Protein AF-0000000078265055 (afdb_homodimer)

Radius of gyration: 46.82 Å; Cα contacts (8 Å, |Δi|>4): 1513; chains: 2; bounding box: 42×149×98 Å

Foldseek 3Di:
DPDDPDDDDPDPVLVVDDLVVNLVVLLVVLDLVNLVVQLPPDVVSVVSSVDLVSLVVSCCVVQNDDPQPCCVVLVHTSSQQSAQLVAQQDDQADAGFHWHDDWQKIWTGGDHSNADFAWTKIWGFQGRVLNRDSNCVSVVPRTQKMKTDGDDPNAAAAWIWMDGPQFWIKTAGDDPREQAAWIKIATPLGKIKTGGDDRNEAAQWIKIAHNQGWIKTGGDDRNAQAAWIKIAHPQGKIKTAGDDRNWQAAWIWIADNLGKIDTFGDHGQQWTWDWIADNQGKIWGFIDHPQFTDDWIWIAGPVGDIDIPVCVVPVPPSPRND/DPDDPDDDDDDPVLVPDDLVVNLVVLLVVLDLVNLVVQLPPDVVSVVSSVDLVSLVVSCCVVQNDDPQPCCVVLVDTSSQQSAQLVAQQDDQQDAGFHWHDDWQKIWTGGDHSNADFAWIKIWGFQGRVLNRDSNCVSVVPRTQKMKTDGDDPNAAAAWIWMDGPQFWIKTDGDDPREQAAWIKIATPLGKIKTGGDDRNEAAQWIKIAHNQGWIKTGGDDRNAQAAWIKIAHPQGKIKTAGDDRNWQAAWIWIADNLGKIDTFGDHGQQWTWAWIADNQGKIWGFIDHPQFTDDWIWIAHPVGDIDIPVCVVPVPPSPRND

Structure (mmCIF, N/CA/C/O backbone):
data_AF-0000000078265055-model_v1
#
loop_
_entity.id
_entity.type
_entity.pdbx_description
1 polymer 'Morn repeat protein'
#
loop_
_atom_site.group_PDB
_atom_site.id
_atom_site.type_symbol
_atom_site.label_atom_id
_atom_site.label_alt_id
_atom_site.label_comp_id
_atom_site.label_asym_id
_atom_site.label_entity_id
_atom_site.label_seq_id
_atom_site.pdbx_PDB_ins_code
_atom_site.Cartn_x
_atom_site.Cartn_y
_atom_site.Cartn_z
_atom_site.occupancy
_atom_site.B_iso_or_equiv
_atom_site.auth_seq_id
_atom_site.auth_comp_id
_atom_site.auth_asym_id
_atom_site.auth_atom_id
_atom_site.pdbx_PDB_model_num
ATOM 1 N N . MET A 1 1 ? 2.283 -74.375 -20.875 1 27.55 1 MET A N 1
ATOM 2 C CA . MET A 1 1 ? 1.488 -74.625 -22.094 1 27.55 1 MET A CA 1
ATOM 3 C C . MET A 1 1 ? 2.234 -74.125 -23.328 1 27.55 1 MET A C 1
ATOM 5 O O . MET A 1 1 ? 2.684 -73 -23.375 1 27.55 1 MET A O 1
ATOM 9 N N . ALA A 1 2 ? 2.709 -75.062 -24.125 1 39.88 2 ALA A N 1
ATOM 10 C CA . ALA A 1 2 ? 3.615 -74.875 -25.266 1 39.88 2 ALA A CA 1
ATOM 11 C C . ALA A 1 2 ? 3.072 -73.875 -26.25 1 39.88 2 ALA A C 1
ATOM 13 O O . ALA A 1 2 ? 1.861 -73.75 -26.469 1 39.88 2 ALA A O 1
ATOM 14 N N . PRO A 1 3 ? 3.838 -72.812 -26.453 1 36 3 PRO A N 1
ATOM 15 C CA . PRO A 1 3 ? 3.398 -71.812 -27.453 1 36 3 PRO A CA 1
ATOM 16 C C . PRO A 1 3 ? 2.863 -72.438 -28.719 1 36 3 PRO A C 1
ATOM 18 O O . PRO A 1 3 ? 3.385 -73.438 -29.172 1 36 3 PRO A O 1
ATOM 21 N N . LEU A 1 4 ? 1.531 -72.5 -28.875 1 35.69 4 LEU A N 1
ATOM 22 C CA . LEU A 1 4 ? 0.891 -73 -30.078 1 35.69 4 LEU A CA 1
ATOM 23 C C . LEU A 1 4 ? 1.718 -72.625 -31.312 1 35.69 4 LEU A C 1
ATOM 25 O O . LEU A 1 4 ? 2.26 -71.562 -31.422 1 35.69 4 LEU A O 1
ATOM 29 N N . GLY A 1 5 ? 2.346 -73.625 -32.031 1 35.09 5 GLY A N 1
ATOM 30 C CA . GLY A 1 5 ? 3.127 -73.625 -33.25 1 35.09 5 GLY A CA 1
ATOM 31 C C . GLY A 1 5 ? 2.584 -72.625 -34.281 1 35.09 5 GLY A C 1
ATOM 32 O O . GLY A 1 5 ? 1.495 -72.062 -34.094 1 35.09 5 GLY A O 1
ATOM 33 N N . ASP A 1 6 ? 3.314 -72.125 -35.25 1 39.47 6 ASP A N 1
ATOM 34 C CA . ASP A 1 6 ? 3.086 -71.188 -36.344 1 39.47 6 ASP A CA 1
ATOM 35 C C . ASP A 1 6 ? 1.811 -71.562 -37.125 1 39.47 6 ASP A C 1
ATOM 37 O O . ASP A 1 6 ? 1.644 -72.688 -37.562 1 39.47 6 ASP A O 1
ATOM 41 N N . PRO A 1 7 ? 0.646 -71 -36.906 1 43.19 7 PRO A N 1
ATOM 42 C CA . PRO A 1 7 ? -0.566 -71.375 -37.625 1 43.19 7 PRO A CA 1
ATOM 43 C C . PRO A 1 7 ? -0.348 -71.5 -39.125 1 43.19 7 PRO A C 1
ATOM 45 O O . PRO A 1 7 ? 0.484 -70.75 -39.688 1 43.19 7 PRO A O 1
ATOM 48 N N . MET A 1 8 ? -0.454 -72.688 -39.844 1 46.44 8 MET A N 1
ATOM 49 C CA . MET A 1 8 ? -0.489 -72.938 -41.281 1 46.44 8 MET A CA 1
ATOM 50 C C . MET A 1 8 ? -1.358 -71.938 -42 1 46.44 8 MET A C 1
ATOM 52 O O . MET A 1 8 ? -2.273 -71.312 -41.406 1 46.44 8 MET A O 1
ATOM 56 N N . PRO A 1 9 ? -0.964 -71.438 -43.219 1 51.5 9 PRO A N 1
ATOM 57 C CA . PRO A 1 9 ? -1.791 -70.562 -44.031 1 51.5 9 PRO A CA 1
ATOM 58 C C . PRO A 1 9 ? -3.258 -71 -44.062 1 51.5 9 PRO A C 1
ATOM 60 O O . PRO A 1 9 ? -3.564 -72.188 -43.906 1 51.5 9 PRO A O 1
ATOM 63 N N . PRO A 1 10 ? -4.145 -70.125 -43.656 1 52.56 10 PRO A N 1
ATOM 64 C CA . PRO A 1 10 ? -5.547 -70.5 -43.625 1 52.56 10 PRO A CA 1
ATOM 65 C C . PRO A 1 10 ? -5.945 -71.312 -44.906 1 52.56 10 PRO A C 1
ATOM 67 O O . PRO A 1 10 ? -5.516 -70.938 -46 1 52.56 10 PRO A O 1
ATOM 70 N N . SER A 1 11 ? -6.156 -72.5 -44.75 1 54.22 11 SER A N 1
ATOM 71 C CA . SER A 1 11 ? -6.785 -73.25 -45.812 1 54.22 11 SER A CA 1
ATOM 72 C C . SER A 1 11 ? -7.969 -72.5 -46.406 1 54.22 11 SER A C 1
ATOM 74 O O . SER A 1 11 ? -8.5 -71.625 -45.781 1 54.22 11 SER A O 1
ATOM 76 N N . ASP A 1 12 ? -8.297 -72.688 -47.781 1 59.03 12 ASP A N 1
ATOM 77 C CA . ASP A 1 12 ? -9.406 -72.188 -48.594 1 59.03 12 ASP A CA 1
ATOM 78 C C . ASP A 1 12 ? -10.688 -72.062 -47.781 1 59.03 12 ASP A C 1
ATOM 80 O O . ASP A 1 12 ? -11.508 -71.188 -48 1 59.03 12 ASP A O 1
ATOM 84 N N . ALA A 1 13 ? -10.859 -72.75 -46.75 1 61.31 13 ALA A N 1
ATOM 85 C CA . ALA A 1 13 ? -12.109 -72.75 -46 1 61.31 13 ALA A CA 1
ATOM 86 C C . ALA A 1 13 ? -12.234 -71.5 -45.125 1 61.31 13 ALA A C 1
ATOM 88 O O . ALA A 1 13 ? -13.336 -71.062 -44.875 1 61.31 13 ALA A O 1
ATOM 89 N N . PHE A 1 14 ? -11.227 -70.938 -44.781 1 66.38 14 PHE A N 1
ATOM 90 C CA . PHE A 1 14 ? -11.242 -69.812 -43.875 1 66.38 14 PHE A CA 1
ATOM 91 C C . PHE A 1 14 ? -11.688 -68.562 -44.656 1 66.38 14 PHE A C 1
ATOM 93 O O . PHE A 1 14 ? -12.359 -67.688 -44.094 1 66.38 14 PHE A O 1
ATOM 100 N N . LEU A 1 15 ? -11.516 -68.625 -45.875 1 68.19 15 LEU A N 1
ATOM 101 C CA . LEU A 1 15 ? -11.812 -67.5 -46.719 1 68.19 15 LEU A CA 1
ATOM 102 C C . LEU A 1 15 ? -13.297 -67.438 -47.062 1 68.19 15 LEU A C 1
ATOM 104 O O . LEU A 1 15 ? -13.797 -66.375 -47.531 1 68.19 15 LEU A O 1
ATOM 108 N N . VAL A 1 16 ? -13.961 -68.562 -46.719 1 77.25 16 VAL A N 1
ATOM 109 C CA . VAL A 1 16 ? -15.367 -68.625 -47.094 1 77.25 16 VAL A CA 1
ATOM 110 C C . VAL A 1 16 ? -16.234 -68.125 -45.938 1 77.25 16 VAL A C 1
ATOM 112 O O . VAL A 1 16 ? -17.406 -67.875 -46.094 1 77.25 16 VAL A O 1
ATOM 115 N N . LEU A 1 17 ? -15.648 -68 -44.844 1 81.56 17 LEU A N 1
ATOM 116 C CA . LEU A 1 17 ? -16.406 -67.625 -43.625 1 81.56 17 LEU A CA 1
ATOM 117 C C . LEU A 1 17 ? -16.812 -66.125 -43.688 1 81.56 17 LEU A C 1
ATOM 119 O O . LEU A 1 17 ? -16.109 -65.312 -44.25 1 81.56 17 LEU A O 1
ATOM 123 N N . PRO A 1 18 ? -18.047 -65.812 -43.094 1 87.94 18 PRO A N 1
ATOM 124 C CA . PRO A 1 18 ? -18.438 -64.438 -43 1 87.94 18 PRO A CA 1
ATOM 125 C C . PRO A 1 18 ? -17.438 -63.594 -42.188 1 87.94 18 PRO A C 1
ATOM 127 O O . PRO A 1 18 ? -16.734 -64.125 -41.344 1 87.94 18 PRO A O 1
ATOM 130 N N . ASP A 1 19 ? -17.438 -62.406 -42.531 1 85.44 19 ASP A N 1
ATOM 131 C CA . ASP A 1 19 ? -16.469 -61.5 -41.906 1 85.44 19 ASP A CA 1
ATOM 132 C C . ASP A 1 19 ? -16.594 -61.5 -40.406 1 85.44 19 ASP A C 1
ATOM 134 O O . ASP A 1 19 ? -15.594 -61.469 -39.688 1 85.44 19 ASP A O 1
ATOM 138 N N . GLU A 1 20 ? -17.797 -61.656 -39.906 1 85.62 20 GLU A N 1
ATOM 139 C CA . GLU A 1 20 ? -18.047 -61.656 -38.469 1 85.62 20 GLU A CA 1
ATOM 140 C C . GLU A 1 20 ? -17.375 -62.844 -37.781 1 85.62 20 GLU A C 1
ATOM 142 O O . GLU A 1 20 ? -16.859 -62.688 -36.688 1 85.62 20 GLU A O 1
ATOM 147 N N . LEU A 1 21 ? -17.406 -63.875 -38.406 1 86.31 21 LEU A N 1
ATOM 148 C CA . LEU A 1 21 ? -16.812 -65.062 -37.844 1 86.31 21 LEU A CA 1
ATOM 149 C C . LEU A 1 21 ? -15.289 -65.062 -37.938 1 86.31 21 LEU A C 1
ATOM 151 O O . LEU A 1 21 ? -14.602 -65.5 -37 1 86.31 21 LEU A O 1
ATOM 155 N N . ILE A 1 22 ? -14.82 -64.438 -38.969 1 85.5 22 ILE A N 1
ATOM 156 C CA . ILE A 1 22 ? -13.375 -64.312 -39.094 1 85.5 22 ILE A CA 1
ATOM 157 C C . ILE A 1 22 ? -12.844 -63.406 -38 1 85.5 22 ILE A C 1
ATOM 159 O O . ILE A 1 22 ? -11.836 -63.719 -37.344 1 85.5 22 ILE A O 1
ATOM 163 N N . VAL A 1 23 ? -13.578 -62.312 -37.781 1 87 23 VAL A N 1
ATOM 164 C CA . VAL A 1 23 ? -13.188 -61.406 -36.719 1 87 23 VAL A CA 1
ATOM 165 C C . VAL A 1 23 ? -13.156 -62.125 -35.375 1 87 23 VAL A C 1
ATOM 167 O O . VAL A 1 23 ? -12.211 -62 -34.594 1 87 23 VAL A O 1
ATOM 170 N N . ALA A 1 24 ? -14.141 -62.969 -35.188 1 87.81 24 ALA A N 1
ATOM 171 C CA . ALA A 1 24 ? -14.234 -63.688 -33.938 1 87.81 24 ALA A CA 1
ATOM 172 C C . ALA A 1 24 ? -13.055 -64.625 -33.781 1 87.81 24 ALA A C 1
ATOM 174 O O . ALA A 1 24 ? -12.492 -64.75 -32.688 1 87.81 24 ALA A O 1
ATOM 175 N N . ILE A 1 25 ? -12.711 -65.25 -34.781 1 86 25 ILE A N 1
ATOM 176 C CA . ILE A 1 25 ? -11.617 -66.25 -34.75 1 86 25 ILE A CA 1
ATOM 177 C C . ILE A 1 25 ? -10.297 -65.5 -34.562 1 86 25 ILE A C 1
ATOM 179 O O . ILE A 1 25 ? -9.461 -65.938 -33.75 1 86 25 ILE A O 1
ATOM 183 N N . VAL A 1 26 ? -10.219 -64.438 -35.281 1 84.56 26 VAL A N 1
ATOM 184 C CA . VAL A 1 26 ? -8.977 -63.656 -35.188 1 84.56 26 VAL A CA 1
ATOM 185 C C . VAL A 1 26 ? -8.797 -63.125 -33.781 1 84.56 26 VAL A C 1
ATOM 187 O O . VAL A 1 26 ? -7.707 -63.219 -33.188 1 84.56 26 VAL A O 1
ATOM 190 N N . VAL A 1 27 ? -9.836 -62.656 -33.219 1 86.38 27 VAL A N 1
ATOM 191 C CA . VAL A 1 27 ? -9.797 -62.125 -31.859 1 86.38 27 VAL A CA 1
ATOM 192 C C . VAL A 1 27 ? -9.461 -63.219 -30.859 1 86.38 27 VAL A C 1
ATOM 194 O O . VAL A 1 27 ? -8.742 -63 -29.891 1 86.38 27 VAL A O 1
ATOM 197 N N . ALA A 1 28 ? -9.891 -64.312 -31.156 1 85.56 28 ALA A N 1
ATOM 198 C CA . ALA A 1 28 ? -9.703 -65.5 -30.266 1 85.56 28 ALA A CA 1
ATOM 199 C C . ALA A 1 28 ? -8.242 -65.875 -30.219 1 85.56 28 ALA A C 1
ATOM 201 O O . ALA A 1 28 ? -7.801 -66.562 -29.266 1 85.56 28 ALA A O 1
ATOM 202 N N . THR A 1 29 ? -7.469 -65.5 -31.25 1 83.56 29 THR A N 1
ATOM 203 C CA . THR A 1 29 ? -6.051 -65.875 -31.266 1 83.56 29 THR A CA 1
ATOM 204 C C . THR A 1 29 ? -5.285 -65.062 -30.203 1 83.56 29 THR A C 1
ATOM 206 O O . THR A 1 29 ? -4.246 -65.562 -29.719 1 83.56 29 THR A O 1
ATOM 209 N N . ARG A 1 30 ? -5.781 -63.844 -29.891 1 83.12 30 ARG A N 1
ATOM 210 C CA . ARG A 1 30 ? -5.191 -62.938 -28.938 1 83.12 30 ARG A CA 1
ATOM 211 C C . ARG A 1 30 ? -3.719 -62.688 -29.25 1 83.12 30 ARG A C 1
ATOM 213 O O . ARG A 1 30 ? -2.91 -62.5 -28.328 1 83.12 30 ARG A O 1
ATOM 220 N N . SER A 1 31 ? -3.324 -62.938 -30.5 1 82.06 31 SER A N 1
ATOM 221 C CA . SER A 1 31 ? -1.942 -62.75 -30.938 1 82.06 31 SER A CA 1
ATOM 222 C C . SER A 1 31 ? -1.836 -61.719 -32.062 1 82.06 31 SER A C 1
ATOM 224 O O . SER A 1 31 ? -2.338 -61.938 -33.156 1 82.06 31 SER A O 1
ATOM 226 N N . ALA A 1 32 ? -1.139 -60.719 -31.734 1 82.94 32 ALA A N 1
ATOM 227 C CA . ALA A 1 32 ? -0.951 -59.656 -32.719 1 82.94 32 ALA A CA 1
ATOM 228 C C . ALA A 1 32 ? -0.17 -60.188 -33.938 1 82.94 32 ALA A C 1
ATOM 230 O O . ALA A 1 32 ? -0.466 -59.812 -35.062 1 82.94 32 ALA A O 1
ATOM 231 N N . SER A 1 33 ? 0.798 -60.969 -33.625 1 81 33 SER A N 1
ATOM 232 C CA . SER A 1 33 ? 1.607 -61.5 -34.719 1 81 33 SER A CA 1
ATOM 233 C C . SER A 1 33 ? 0.767 -62.375 -35.656 1 81 33 SER A C 1
ATOM 235 O O . SER A 1 33 ? 0.943 -62.312 -36.875 1 81 33 SER A O 1
ATOM 237 N N . ALA A 1 34 ? -0.14 -63.125 -35.094 1 83.44 34 ALA A N 1
ATOM 238 C CA . ALA A 1 34 ? -1.031 -63.969 -35.875 1 83.44 34 ALA A CA 1
ATOM 239 C C . ALA A 1 34 ? -1.943 -63.094 -36.75 1 83.44 34 ALA A C 1
ATOM 241 O O . ALA A 1 34 ? -2.172 -63.406 -37.938 1 83.44 34 ALA A O 1
ATOM 242 N N . ILE A 1 35 ? -2.344 -62.094 -36.219 1 86.81 35 ILE A N 1
ATOM 243 C CA . ILE A 1 35 ? -3.246 -61.188 -36.938 1 86.81 35 ILE A CA 1
ATOM 244 C C . ILE A 1 35 ? -2.496 -60.531 -38.062 1 86.81 35 ILE A C 1
ATOM 246 O O . ILE A 1 35 ? -3.01 -60.406 -39.188 1 86.81 35 ILE A O 1
ATOM 250 N N . CYS A 1 36 ? -1.326 -60.156 -37.781 1 85 36 CYS A N 1
ATOM 251 C CA . CYS A 1 36 ? -0.526 -59.469 -38.812 1 85 36 CYS A CA 1
ATOM 252 C C . CYS A 1 36 ? -0.204 -60.438 -39.938 1 85 36 CYS A C 1
ATOM 254 O O . CYS A 1 36 ? -0.174 -60.031 -41.125 1 85 36 CYS A O 1
ATOM 256 N N . ARG A 1 37 ? -0.012 -61.719 -39.656 1 85.56 37 ARG A N 1
ATOM 257 C CA . ARG A 1 37 ? 0.232 -62.719 -40.656 1 85.56 37 ARG A CA 1
ATOM 258 C C . ARG A 1 37 ? -1.001 -62.938 -41.531 1 85.56 37 ARG A C 1
ATOM 260 O O . ARG A 1 37 ? -0.887 -63.062 -42.75 1 85.56 37 ARG A O 1
ATOM 267 N N . LEU A 1 38 ? -2.041 -62.875 -40.844 1 85.25 38 LEU A N 1
ATOM 268 C CA . LEU A 1 38 ? -3.295 -63.031 -41.594 1 85.25 38 LEU A CA 1
ATOM 269 C C . LEU A 1 38 ? -3.557 -61.812 -42.469 1 85.25 38 LEU A C 1
ATOM 271 O O . LEU A 1 38 ? -4.059 -61.969 -43.594 1 85.25 38 LEU A O 1
ATOM 275 N N . GLU A 1 39 ? -3.236 -60.719 -42 1 88.06 39 GLU A N 1
ATOM 276 C CA . GLU A 1 39 ? -3.436 -59.469 -42.75 1 88.06 39 GLU A CA 1
ATOM 277 C C . GLU A 1 39 ? -2.666 -59.438 -44.062 1 88.06 39 GLU A C 1
ATOM 279 O O . GLU A 1 39 ? -3.1 -58.844 -45.031 1 88.06 39 GLU A O 1
ATOM 284 N N . ALA A 1 40 ? -1.562 -60.219 -44.062 1 87.88 40 ALA A N 1
ATOM 285 C CA . ALA A 1 40 ? -0.666 -60.188 -45.219 1 87.88 40 ALA A CA 1
ATOM 286 C C . ALA A 1 40 ? -1.065 -61.25 -46.219 1 87.88 40 ALA A C 1
ATOM 288 O O . ALA A 1 40 ? -0.441 -61.375 -47.281 1 87.88 40 ALA A O 1
ATOM 289 N N . THR A 1 41 ? -2.107 -61.906 -46.031 1 85.88 41 THR A N 1
ATOM 290 C CA . THR A 1 41 ? -2.441 -63.062 -46.875 1 85.88 41 THR A CA 1
ATOM 291 C C . THR A 1 41 ? -3.236 -62.625 -48.094 1 85.88 41 THR A C 1
ATOM 293 O O . THR A 1 41 ? -2.957 -63.062 -49.219 1 85.88 41 THR A O 1
ATOM 296 N N . CYS A 1 42 ? -4.184 -61.812 -47.875 1 87.75 42 CYS A N 1
ATOM 297 C CA . CYS A 1 42 ? -5.02 -61.344 -49 1 87.75 42 CYS A CA 1
ATOM 298 C C . CYS A 1 42 ? -5.641 -60 -48.656 1 87.75 42 CYS A C 1
ATOM 300 O O . CYS A 1 42 ? -5.492 -59.5 -47.562 1 87.75 42 CYS A O 1
ATOM 302 N N . HIS A 1 43 ? -6.289 -59.406 -49.625 1 89.12 43 HIS A N 1
ATOM 303 C CA . HIS A 1 43 ? -6.844 -58.062 -49.469 1 89.12 43 HIS A CA 1
ATOM 304 C C . HIS A 1 43 ? -7.984 -58.062 -48.469 1 89.12 43 HIS A C 1
ATOM 306 O O . HIS A 1 43 ? -8.109 -57.094 -47.688 1 89.12 43 HIS A O 1
ATOM 312 N N . ARG A 1 44 ? -8.758 -59.062 -48.531 1 87.44 44 ARG A N 1
ATOM 313 C CA . ARG A 1 44 ? -9.883 -59.125 -47.625 1 87.44 44 ARG A CA 1
ATOM 314 C C . ARG A 1 44 ? -9.398 -59.156 -46.156 1 87.44 44 ARG A C 1
ATOM 316 O O . ARG A 1 44 ? -9.914 -58.438 -45.312 1 87.44 44 ARG A O 1
ATOM 323 N N . MET A 1 45 ? -8.445 -59.938 -45.938 1 89.12 45 MET A N 1
ATOM 324 C CA . MET A 1 45 ? -7.898 -60.062 -44.594 1 89.12 45 MET A CA 1
ATOM 325 C C . MET A 1 45 ? -7.184 -58.781 -44.188 1 89.12 45 MET A C 1
ATOM 327 O O . MET A 1 45 ? -7.211 -58.406 -43 1 89.12 45 MET A O 1
ATOM 331 N N . ALA A 1 46 ? -6.578 -58.188 -45.125 1 89.12 46 ALA A N 1
ATOM 332 C CA . ALA A 1 46 ? -5.941 -56.906 -44.844 1 89.12 46 ALA A CA 1
ATOM 333 C C . ALA A 1 46 ? -6.965 -55.875 -44.406 1 89.12 46 ALA A C 1
ATOM 335 O O . ALA A 1 46 ? -6.699 -55.094 -43.469 1 89.12 46 ALA A O 1
ATOM 336 N N . ARG A 1 47 ? -8.078 -55.875 -45.031 1 90.44 47 ARG A N 1
ATOM 337 C CA . ARG A 1 47 ? -9.148 -54.969 -44.656 1 90.44 47 ARG A CA 1
ATOM 338 C C . ARG A 1 47 ? -9.688 -55.281 -43.25 1 90.44 47 ARG A C 1
ATOM 340 O O . ARG A 1 47 ? -9.859 -54.406 -42.438 1 90.44 47 ARG A O 1
ATOM 347 N N . ILE A 1 48 ? -9.859 -56.5 -43 1 89.12 48 ILE A N 1
ATOM 348 C CA . ILE A 1 48 ? -10.469 -56.938 -41.75 1 89.12 48 ILE A CA 1
ATOM 349 C C . ILE A 1 48 ? -9.484 -56.719 -40.594 1 89.12 48 ILE A C 1
ATOM 351 O O . ILE A 1 48 ? -9.836 -56.125 -39.562 1 89.12 48 ILE A O 1
ATOM 355 N N . CYS A 1 49 ? -8.266 -57.188 -40.844 1 89.62 49 CYS A N 1
ATOM 356 C CA . CYS A 1 49 ? -7.27 -57.125 -39.781 1 89.62 49 CYS A CA 1
ATOM 357 C C . CYS A 1 49 ? -6.715 -55.719 -39.625 1 89.62 49 CYS A C 1
ATOM 359 O O . CYS A 1 49 ? -6.145 -55.406 -38.562 1 89.62 49 CYS A O 1
ATOM 361 N N . GLY A 1 50 ? -6.879 -54.938 -40.594 1 90.12 50 GLY A N 1
ATOM 362 C CA . GLY A 1 50 ? -6.398 -53.562 -40.531 1 90.12 50 GLY A CA 1
ATOM 363 C C . GLY A 1 50 ? -7.406 -52.625 -39.906 1 90.12 50 GLY A C 1
ATOM 364 O O . GLY A 1 50 ? -7.074 -51.469 -39.625 1 90.12 50 GLY A O 1
ATOM 365 N N . ASP A 1 51 ? -8.594 -53.125 -39.688 1 91.69 51 ASP A N 1
ATOM 366 C CA . ASP A 1 51 ? -9.672 -52.281 -39.125 1 91.69 51 ASP A CA 1
ATOM 367 C C . ASP A 1 51 ? -9.438 -52 -37.656 1 91.69 51 ASP A C 1
ATOM 369 O O . ASP A 1 51 ? -9.227 -52.906 -36.844 1 91.69 51 ASP A O 1
ATOM 373 N N . ASP A 1 52 ? -9.531 -50.781 -37.312 1 93 52 ASP A N 1
ATOM 374 C CA . ASP A 1 52 ? -9.266 -50.344 -35.938 1 93 52 ASP A CA 1
ATOM 375 C C . ASP A 1 52 ? -10.281 -50.938 -34.969 1 93 52 ASP A C 1
ATOM 377 O O . ASP A 1 52 ? -9.953 -51.219 -33.812 1 93 52 ASP A O 1
ATOM 381 N N . SER A 1 53 ? -11.453 -51.188 -35.438 1 92.44 53 SER A N 1
ATOM 382 C CA . SER A 1 53 ? -12.508 -51.75 -34.594 1 92.44 53 SER A CA 1
ATOM 383 C C . SER A 1 53 ? -12.164 -53.188 -34.156 1 92.44 53 SER A C 1
ATOM 385 O O . SER A 1 53 ? -12.531 -53.594 -33.031 1 92.44 53 SER A O 1
ATOM 387 N N . LEU A 1 54 ? -11.492 -53.875 -34.969 1 92.25 54 LEU A N 1
ATOM 388 C CA . LEU A 1 54 ? -11.055 -55.219 -34.594 1 92.25 54 LEU A CA 1
ATOM 389 C C . LEU A 1 54 ? -10.07 -55.156 -33.438 1 92.25 54 LEU A C 1
ATOM 391 O O . LEU A 1 54 ? -10.203 -55.906 -32.469 1 92.25 54 LEU A O 1
ATOM 395 N N . TRP A 1 55 ? -9.219 -54.281 -33.625 1 93.19 55 TRP A N 1
ATOM 396 C CA . TRP A 1 55 ? -8.188 -54.156 -32.594 1 93.19 55 TRP A CA 1
ATOM 397 C C . TRP A 1 55 ? -8.781 -53.625 -31.281 1 93.19 55 TRP A C 1
ATOM 399 O O . TRP A 1 55 ? -8.328 -54 -30.203 1 93.19 55 TRP A O 1
ATOM 409 N N . ARG A 1 56 ? -9.703 -52.75 -31.344 1 94 56 ARG A N 1
ATOM 410 C CA . ARG A 1 56 ? -10.414 -52.281 -30.141 1 94 56 ARG A CA 1
ATOM 411 C C . ARG A 1 56 ? -11.109 -53.469 -29.453 1 94 56 ARG A C 1
ATOM 413 O O . ARG A 1 56 ? -11.039 -53.594 -28.219 1 94 56 ARG A O 1
ATOM 420 N N . GLN A 1 57 ? -11.75 -54.25 -30.234 1 91.44 57 GLN A N 1
ATOM 421 C CA . GLN A 1 57 ? -12.406 -55.438 -29.688 1 91.44 57 GLN A CA 1
ATOM 422 C C . GLN A 1 57 ? -11.398 -56.375 -29.047 1 91.44 57 GLN A C 1
ATOM 424 O O . GLN A 1 57 ? -11.625 -56.875 -27.938 1 91.44 57 GLN A O 1
ATOM 429 N N . LEU A 1 58 ? -10.359 -56.594 -29.781 1 91.31 58 LEU A N 1
ATOM 430 C CA . LEU A 1 58 ? -9.305 -57.469 -29.281 1 91.31 58 LEU A CA 1
ATOM 431 C C . LEU A 1 58 ? -8.773 -56.938 -27.938 1 91.31 58 LEU A C 1
ATOM 433 O O . LEU A 1 58 ? -8.664 -57.719 -26.984 1 91.31 58 LEU A O 1
ATOM 437 N N . TYR A 1 59 ? -8.523 -55.656 -27.906 1 93.12 59 TYR A N 1
ATOM 438 C CA . TYR A 1 59 ? -8 -55.062 -26.672 1 93.12 59 TYR A CA 1
ATOM 439 C C . TYR A 1 59 ? -8.992 -55.219 -25.531 1 93.12 59 TYR A C 1
ATOM 441 O O . TYR A 1 59 ? -8.617 -55.594 -24.422 1 93.12 59 TYR A O 1
ATOM 449 N N . THR A 1 60 ? -10.219 -54.938 -25.703 1 91.88 60 THR A N 1
ATOM 450 C CA . THR A 1 60 ? -11.258 -54.938 -24.672 1 91.88 60 THR A CA 1
ATOM 451 C C . THR A 1 60 ? -11.453 -56.344 -24.125 1 91.88 60 THR A C 1
ATOM 453 O O . THR A 1 60 ? -11.617 -56.5 -22.906 1 91.88 60 THR A O 1
ATOM 456 N N . VAL A 1 61 ? -11.398 -57.281 -24.984 1 88.31 61 VAL A N 1
ATOM 457 C CA . VAL A 1 61 ? -11.594 -58.656 -24.562 1 88.31 61 VAL A CA 1
ATOM 458 C C . VAL A 1 61 ? -10.406 -59.125 -23.719 1 88.31 61 VAL A C 1
ATOM 460 O O . VAL A 1 61 ? -10.586 -59.844 -22.719 1 88.31 61 VAL A O 1
ATOM 463 N N . CYS A 1 62 ? -9.273 -58.656 -24.141 1 88.56 62 CYS A N 1
ATOM 464 C CA . CYS A 1 62 ? -8.062 -59.156 -23.484 1 88.56 62 CYS A CA 1
ATOM 465 C C . CYS A 1 62 ? -7.773 -58.375 -22.203 1 88.56 62 CYS A C 1
ATOM 467 O O . CYS A 1 62 ? -7.32 -58.938 -21.219 1 88.56 62 CYS A O 1
ATOM 469 N N . TYR A 1 63 ? -8.031 -57 -22.281 1 91.19 63 TYR A N 1
ATOM 470 C CA . TYR A 1 63 ? -7.457 -56.188 -21.234 1 91.19 63 TYR A CA 1
ATOM 471 C C . TYR A 1 63 ? -8.508 -55.25 -20.625 1 91.19 63 TYR A C 1
ATOM 473 O O . TYR A 1 63 ? -8.25 -54.594 -19.625 1 91.19 63 TYR A O 1
ATOM 481 N N . GLY A 1 64 ? -9.641 -55.156 -21.125 1 90.19 64 GLY A N 1
ATOM 482 C CA . GLY A 1 64 ? -10.688 -54.312 -20.594 1 90.19 64 GLY A CA 1
ATOM 483 C C . GLY A 1 64 ? -10.508 -52.844 -20.922 1 90.19 64 GLY A C 1
ATOM 484 O O . GLY A 1 64 ? -10.312 -52.469 -22.094 1 90.19 64 GLY A O 1
ATOM 485 N N . GLU A 1 65 ? -10.664 -52.031 -19.938 1 90.5 65 GLU A N 1
ATOM 486 C CA . GLU A 1 65 ? -10.562 -50.594 -20.141 1 90.5 65 GLU A CA 1
ATOM 487 C C . GLU A 1 65 ? -9.102 -50.156 -20.203 1 90.5 65 GLU A C 1
ATOM 489 O O . GLU A 1 65 ? -8.281 -50.562 -19.375 1 90.5 65 GLU A O 1
ATOM 494 N N . PRO A 1 66 ? -8.789 -49.281 -21.172 1 91.75 66 PRO A N 1
ATOM 495 C CA . PRO A 1 66 ? -7.402 -48.844 -21.297 1 91.75 66 PRO A CA 1
ATOM 496 C C . PRO A 1 66 ? -6.957 -47.938 -20.172 1 91.75 66 PRO A C 1
ATOM 498 O O . PRO A 1 66 ? -7.75 -47.125 -19.672 1 91.75 66 PRO A O 1
ATOM 501 N N . LEU A 1 67 ? -5.703 -48.062 -19.812 1 91.44 67 LEU A N 1
ATOM 502 C CA . LEU A 1 67 ? -5.082 -47.156 -18.859 1 91.44 67 LEU A CA 1
ATOM 503 C C . LEU A 1 67 ? -4.656 -45.844 -19.547 1 91.44 67 LEU A C 1
ATOM 505 O O . LEU A 1 67 ? -4.656 -44.781 -18.938 1 91.44 67 LEU A O 1
ATOM 509 N N . HIS A 1 68 ? -4.219 -46.062 -20.891 1 94.44 68 HIS A N 1
ATOM 510 C CA . HIS A 1 68 ? -3.91 -44.906 -21.719 1 94.44 68 HIS A CA 1
ATOM 511 C C . HIS A 1 68 ? -5.16 -44.062 -21.969 1 94.44 68 HIS A C 1
ATOM 513 O O . HIS A 1 68 ? -6.055 -44.5 -22.719 1 94.44 68 HIS A O 1
ATOM 519 N N . ARG A 1 69 ? -5.172 -42.906 -21.469 1 91.94 69 ARG A N 1
ATOM 520 C CA . ARG A 1 69 ? -6.375 -42.094 -21.625 1 91.94 69 ARG A CA 1
ATOM 521 C C . ARG A 1 69 ? -6.238 -41.125 -22.781 1 91.94 69 ARG A C 1
ATOM 523 O O . ARG A 1 69 ? -7.242 -40.625 -23.312 1 91.94 69 ARG A O 1
ATOM 530 N N . GLN A 1 70 ? -5.016 -40.938 -23.281 1 94.25 70 GLN A N 1
ATOM 531 C CA . GLN A 1 70 ? -4.82 -39.844 -24.234 1 94.25 70 GLN A CA 1
ATOM 532 C C . GLN A 1 70 ? -4.191 -40.344 -25.531 1 94.25 70 GLN A C 1
ATOM 534 O O . GLN A 1 70 ? -3.684 -39.562 -26.328 1 94.25 70 GLN A O 1
ATOM 539 N N . PHE A 1 71 ? -4.191 -41.625 -25.766 1 95.12 71 PHE A N 1
ATOM 540 C CA . PHE A 1 71 ? -3.445 -42.156 -26.906 1 95.12 71 PHE A CA 1
ATOM 541 C C . PHE A 1 71 ? -4.02 -41.656 -28.219 1 95.12 71 PHE A C 1
ATOM 543 O O . PHE A 1 71 ? -3.275 -41.375 -29.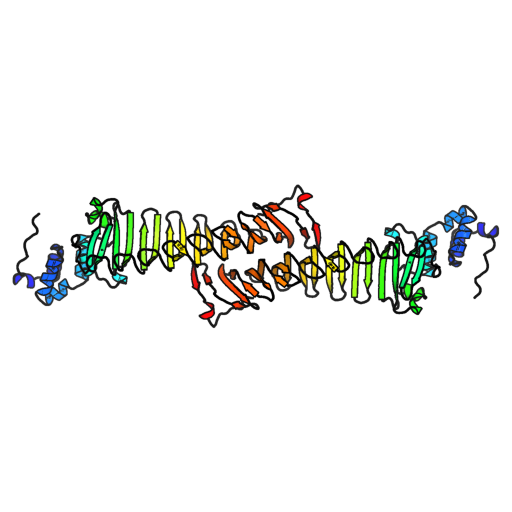172 1 95.12 71 PHE A O 1
ATOM 550 N N . ALA A 1 72 ? -5.34 -41.438 -28.25 1 94.5 72 ALA A N 1
ATOM 551 C CA . ALA A 1 72 ? -5.965 -40.906 -29.469 1 94.5 72 ALA A CA 1
ATOM 552 C C . ALA A 1 72 ? -5.52 -39.469 -29.75 1 94.5 72 ALA A C 1
ATOM 554 O O . ALA A 1 72 ? -5.328 -39.094 -30.906 1 94.5 72 ALA A O 1
ATOM 555 N N . ASN A 1 73 ? -5.359 -38.719 -28.734 1 93.31 73 ASN A N 1
ATOM 556 C CA . ASN A 1 73 ? -4.938 -37.344 -28.859 1 93.31 73 ASN A CA 1
ATOM 557 C C . ASN A 1 73 ? -3.529 -37.219 -29.438 1 93.31 73 ASN A C 1
ATOM 559 O O . ASN A 1 73 ? -3.164 -36.188 -30.016 1 93.31 73 ASN A O 1
ATOM 563 N N . TYR A 1 74 ? -2.766 -38.281 -29.266 1 93.88 74 TYR A N 1
ATOM 564 C CA . TYR A 1 74 ? -1.4 -38.281 -29.781 1 93.88 74 TYR A CA 1
ATOM 565 C C . TYR A 1 74 ? -1.336 -39 -31.125 1 93.88 74 TYR A C 1
ATOM 567 O O . TYR A 1 74 ? -0.257 -39.375 -31.594 1 93.88 74 TYR A O 1
ATOM 575 N N . GLY A 1 75 ? -2.518 -39.312 -31.688 1 94 75 GLY A N 1
ATOM 576 C CA . GLY A 1 75 ? -2.59 -39.875 -33.031 1 94 75 GLY A CA 1
ATOM 577 C C . GLY A 1 75 ? -2.379 -41.375 -33.031 1 94 75 GLY A C 1
ATOM 578 O O . GLY A 1 75 ? -2.08 -41.969 -34.094 1 94 75 GLY A O 1
ATOM 579 N N . LYS A 1 76 ? -2.477 -41.969 -31.906 1 95.69 76 LYS A N 1
ATOM 580 C CA . LYS A 1 76 ? -2.297 -43.406 -31.828 1 95.69 76 LYS A CA 1
ATOM 581 C C . LYS A 1 76 ? -3.631 -44.156 -31.984 1 95.69 76 LYS A C 1
ATOM 583 O O . LYS A 1 76 ? -4.676 -43.625 -31.594 1 95.69 76 LYS A O 1
ATOM 588 N N . ASP A 1 77 ? -3.527 -45.375 -32.594 1 95.69 77 ASP A N 1
ATOM 589 C CA . ASP A 1 77 ? -4.742 -46.156 -32.781 1 95.69 77 ASP A CA 1
ATOM 590 C C . ASP A 1 77 ? -4.754 -47.375 -31.875 1 95.69 77 ASP A C 1
ATOM 592 O O . ASP A 1 77 ? -3.854 -47.531 -31.047 1 95.69 77 ASP A O 1
ATOM 596 N N . TRP A 1 78 ? -5.777 -48.188 -32 1 94.94 78 TRP A N 1
ATOM 597 C CA . TRP A 1 78 ? -5.973 -49.312 -31.109 1 94.94 78 TRP A CA 1
ATOM 598 C C . TRP A 1 78 ? -4.945 -50.406 -31.375 1 94.94 78 TRP A C 1
ATOM 600 O O . TRP A 1 78 ? -4.57 -51.156 -30.469 1 94.94 78 TRP A O 1
ATOM 610 N N . ARG A 1 79 ? -4.512 -50.562 -32.625 1 92.88 79 ARG A N 1
ATOM 611 C CA . ARG A 1 79 ? -3.439 -51.5 -32.938 1 92.88 79 ARG A CA 1
ATOM 612 C C . ARG A 1 79 ? -2.164 -51.125 -32.188 1 92.88 79 ARG A C 1
ATOM 614 O O . ARG A 1 79 ? -1.52 -52 -31.594 1 92.88 79 ARG A O 1
ATOM 621 N N . TRP A 1 80 ? -1.926 -49.812 -32.188 1 93.94 80 TRP A N 1
ATOM 622 C CA . TRP A 1 80 ? -0.774 -49.344 -31.438 1 93.94 80 TRP A CA 1
ATOM 623 C C . TRP A 1 80 ? -0.904 -49.688 -29.953 1 93.94 80 TRP A C 1
ATOM 625 O O . TRP A 1 80 ? 0.034 -50.188 -29.344 1 93.94 80 TRP A O 1
ATOM 635 N N . LEU A 1 81 ? -2.064 -49.406 -29.422 1 95.38 81 LEU A N 1
ATOM 636 C CA . LEU A 1 81 ? -2.311 -49.594 -28 1 95.38 81 LEU A CA 1
ATOM 637 C C . LEU A 1 81 ? -2.162 -51.094 -27.641 1 95.38 81 LEU A C 1
ATOM 639 O O . LEU A 1 81 ? -1.539 -51.406 -26.625 1 95.38 81 LEU A O 1
ATOM 643 N N . TYR A 1 82 ? -2.738 -51.938 -28.453 1 93.31 82 TYR A N 1
ATOM 644 C CA . TYR A 1 82 ? -2.646 -53.375 -28.188 1 93.31 82 TYR A CA 1
ATOM 645 C C . TYR A 1 82 ? -1.195 -53.844 -28.188 1 93.31 82 TYR A C 1
ATOM 647 O O . TYR A 1 82 ? -0.771 -54.594 -27.297 1 93.31 82 TYR A O 1
ATOM 655 N N . ARG A 1 83 ? -0.472 -53.406 -29.125 1 89.69 83 ARG A N 1
ATOM 656 C CA . ARG A 1 83 ? 0.927 -53.812 -29.234 1 89.69 83 ARG A CA 1
ATOM 657 C C . ARG A 1 83 ? 1.737 -53.312 -28.047 1 89.69 83 ARG A C 1
ATOM 659 O O . ARG A 1 83 ? 2.596 -54.031 -27.516 1 89.69 83 ARG A O 1
ATOM 666 N N . ALA A 1 84 ? 1.46 -52.125 -27.641 1 92.38 84 ALA A N 1
ATOM 667 C CA . ALA A 1 84 ? 2.191 -51.531 -26.547 1 92.38 84 ALA A CA 1
ATOM 668 C C . ALA A 1 84 ? 1.966 -52.281 -25.234 1 92.38 84 ALA A C 1
ATOM 670 O O . ALA A 1 84 ? 2.857 -52.344 -24.391 1 92.38 84 ALA A O 1
ATOM 671 N N . VAL A 1 85 ? 0.806 -52.875 -25.062 1 91.88 85 VAL A N 1
ATOM 672 C CA . VAL A 1 85 ? 0.438 -53.5 -23.797 1 91.88 85 VAL A CA 1
ATOM 673 C C . VAL A 1 85 ? 0.759 -55 -23.859 1 91.88 85 VAL A C 1
ATOM 675 O O . VAL A 1 85 ? 1.255 -55.562 -22.891 1 91.88 85 VAL A O 1
ATOM 678 N N . ALA A 1 86 ? 0.572 -55.562 -25.016 1 87.5 86 ALA A N 1
ATOM 679 C CA . ALA A 1 86 ? 0.623 -57.031 -25.156 1 87.5 86 ALA A CA 1
ATOM 680 C C . ALA A 1 86 ? 2.057 -57.5 -25.344 1 87.5 86 ALA A C 1
ATOM 682 O O . ALA A 1 86 ? 2.361 -58.688 -25.125 1 87.5 86 ALA A O 1
ATOM 683 N N . SER A 1 87 ? 2.879 -56.625 -25.766 1 82.31 87 SER A N 1
ATOM 684 C CA . SER A 1 87 ? 4.238 -57.062 -26.062 1 82.31 87 SER A CA 1
ATOM 685 C C . SER A 1 87 ? 4.957 -57.531 -24.812 1 82.31 87 SER A C 1
ATOM 687 O O . SER A 1 87 ? 4.719 -57.031 -23.719 1 82.31 87 SER A O 1
ATOM 689 N N . ALA A 1 88 ? 5.668 -58.625 -24.953 1 76.19 88 ALA A N 1
ATOM 690 C CA . ALA A 1 88 ? 6.547 -59.062 -23.859 1 76.19 88 ALA A CA 1
ATOM 691 C C . ALA A 1 88 ? 7.594 -57.969 -23.562 1 76.19 88 ALA A C 1
ATOM 693 O O . ALA A 1 88 ? 7.984 -57.219 -24.438 1 76.19 88 ALA A O 1
ATOM 694 N N . PRO A 1 89 ? 7.938 -57.875 -22.297 1 70.62 89 PRO A N 1
ATOM 695 C CA . PRO A 1 89 ? 8.953 -56.875 -21.953 1 70.62 89 PRO A CA 1
ATOM 696 C C . PRO A 1 89 ? 10.227 -57.031 -22.781 1 70.62 89 PRO A C 1
ATOM 698 O O . PRO A 1 89 ? 10.766 -58.125 -22.906 1 70.62 89 PRO A O 1
ATOM 701 N N . THR A 1 90 ? 10.273 -56.094 -23.734 1 64.62 90 THR A N 1
ATOM 702 C CA . THR A 1 90 ? 11.164 -56.219 -24.875 1 64.62 90 THR A CA 1
ATOM 703 C C . THR A 1 90 ? 12.617 -55.969 -24.469 1 64.62 90 THR A C 1
ATOM 705 O O . THR A 1 90 ? 12.875 -55.312 -23.453 1 64.62 90 THR A O 1
ATOM 708 N N . ALA A 1 91 ? 13.461 -56.469 -25.312 1 62.62 91 ALA A N 1
ATOM 709 C CA . ALA A 1 91 ? 14.922 -56.375 -25.359 1 62.62 91 ALA A CA 1
ATOM 710 C C . ALA A 1 91 ? 15.359 -54.938 -25.609 1 62.62 91 ALA A C 1
ATOM 712 O O . ALA A 1 91 ? 14.586 -54.125 -26.125 1 62.62 91 ALA A O 1
ATOM 713 N N . PRO A 1 92 ? 16.562 -54.469 -25.25 1 67.5 92 PRO A N 1
ATOM 714 C CA . PRO A 1 92 ? 17.188 -53.125 -25.297 1 67.5 92 PRO A CA 1
ATOM 715 C C . PRO A 1 92 ? 17.078 -52.5 -26.672 1 67.5 92 PRO A C 1
ATOM 717 O O . PRO A 1 92 ? 17.141 -51.25 -26.781 1 67.5 92 PRO A O 1
ATOM 720 N N . ALA A 1 93 ? 16.656 -53.188 -27.766 1 73.88 93 ALA A N 1
ATOM 721 C CA . ALA A 1 93 ? 16.734 -52.562 -29.078 1 73.88 93 ALA A CA 1
ATOM 722 C C . ALA A 1 93 ? 15.359 -52.406 -29.719 1 73.88 93 ALA A C 1
ATOM 724 O O . ALA A 1 93 ? 15.25 -52.125 -30.906 1 73.88 93 ALA A O 1
ATOM 725 N N . ALA A 1 94 ? 14.43 -52.375 -28.984 1 79.06 94 ALA A N 1
ATOM 726 C CA . ALA A 1 94 ? 13.086 -52.375 -29.562 1 79.06 94 ALA A CA 1
ATOM 727 C C . ALA A 1 94 ? 12.703 -50.969 -30.016 1 79.06 94 ALA A C 1
ATOM 729 O O . ALA A 1 94 ? 13.047 -49.969 -29.359 1 79.06 94 ALA A O 1
ATOM 730 N N . THR A 1 95 ? 12.102 -50.844 -31.312 1 88.69 95 THR A N 1
ATOM 731 C CA . THR A 1 95 ? 11.539 -49.625 -31.844 1 88.69 95 THR A CA 1
ATOM 732 C C . THR A 1 95 ? 10.062 -49.812 -32.188 1 88.69 95 THR A C 1
ATOM 734 O O . THR A 1 95 ? 9.688 -50.812 -32.781 1 88.69 95 THR A O 1
ATOM 737 N N . GLY A 1 96 ? 9.266 -48.875 -31.734 1 90.31 96 GLY A N 1
ATOM 738 C CA . GLY A 1 96 ? 7.824 -48.969 -31.906 1 90.31 96 GLY A CA 1
ATOM 739 C C . GLY A 1 96 ? 7.082 -49.156 -30.594 1 90.31 96 GLY A C 1
ATOM 740 O O . GLY A 1 96 ? 7.66 -49 -29.516 1 90.31 96 GLY A O 1
ATOM 741 N N . PRO A 1 97 ? 5.844 -49.438 -30.719 1 93 97 PRO A N 1
ATOM 742 C CA . PRO A 1 97 ? 5.062 -49.625 -29.5 1 93 97 PRO A CA 1
ATOM 743 C C . PRO A 1 97 ? 5.414 -50.938 -28.781 1 93 97 PRO A C 1
ATOM 745 O O . PRO A 1 97 ? 5.285 -52 -29.359 1 93 97 PRO A O 1
ATOM 748 N N . HIS A 1 98 ? 5.934 -50.844 -27.594 1 92.19 98 HIS A N 1
ATOM 749 C CA . HIS A 1 98 ? 6.348 -52 -26.797 1 92.19 98 HIS A CA 1
ATOM 750 C C . HIS A 1 98 ? 6.184 -51.719 -25.312 1 92.19 98 HIS A C 1
ATOM 752 O O . HIS A 1 98 ? 5.938 -50.594 -24.906 1 92.19 98 HIS A O 1
ATOM 758 N N . ARG A 1 99 ? 6.316 -52.75 -24.609 1 91.06 99 ARG A N 1
ATOM 759 C CA . ARG A 1 99 ? 6.398 -52.656 -23.156 1 91.06 99 ARG A CA 1
ATOM 760 C C . ARG A 1 99 ? 7.836 -52.844 -22.688 1 91.06 99 ARG A C 1
ATOM 762 O O . ARG A 1 99 ? 8.578 -53.656 -23.234 1 91.06 99 ARG A O 1
ATOM 769 N N . SER A 1 100 ? 8.227 -52 -21.875 1 90.81 100 SER A N 1
ATOM 770 C CA . SER A 1 100 ? 9.539 -52.125 -21.25 1 90.81 100 SER A CA 1
ATOM 771 C C . SER A 1 100 ? 9.445 -52.062 -19.734 1 90.81 100 SER A C 1
ATOM 773 O O . SER A 1 100 ? 8.641 -51.312 -19.188 1 90.81 100 SER A O 1
ATOM 775 N N . VAL A 1 101 ? 10.203 -52.938 -19.078 1 90.81 101 VAL A N 1
ATOM 776 C CA . VAL A 1 101 ? 10.211 -53 -17.609 1 90.81 101 VAL A CA 1
ATOM 777 C C . VAL A 1 101 ? 11.625 -52.719 -17.094 1 90.81 101 VAL A C 1
ATOM 779 O O . VAL A 1 101 ? 12.578 -53.406 -17.516 1 90.81 101 VAL A O 1
ATOM 782 N N . ARG A 1 102 ? 11.742 -51.719 -16.375 1 89.12 102 ARG A N 1
ATOM 783 C CA . ARG A 1 102 ? 12.984 -51.438 -15.672 1 89.12 102 ARG A CA 1
ATOM 784 C C . ARG A 1 102 ? 12.75 -51.312 -14.164 1 89.12 102 ARG A C 1
ATOM 786 O O . ARG A 1 102 ? 12.227 -50.312 -13.68 1 89.12 102 ARG A O 1
ATOM 793 N N . GLU A 1 103 ? 13.18 -52.406 -13.414 1 89.81 103 GLU A N 1
ATOM 794 C CA . GLU A 1 103 ? 12.922 -52.469 -11.984 1 89.81 103 GLU A CA 1
ATOM 795 C C . GLU A 1 103 ? 11.43 -52.469 -11.688 1 89.81 103 GLU A C 1
ATOM 797 O O . GLU A 1 103 ? 10.695 -53.344 -12.141 1 89.81 103 GLU A O 1
ATOM 802 N N . SER A 1 104 ? 10.961 -51.406 -11.07 1 93.56 104 SER A N 1
ATOM 803 C CA . SER A 1 104 ? 9.555 -51.438 -10.688 1 93.56 104 SER A CA 1
ATOM 804 C C . SER A 1 104 ? 8.727 -50.531 -11.602 1 93.56 104 SER A C 1
ATOM 806 O O . SER A 1 104 ? 7.543 -50.312 -11.359 1 93.56 104 SER A O 1
ATOM 808 N N . VAL A 1 105 ? 9.391 -50.094 -12.688 1 94.25 105 VAL A N 1
ATOM 809 C CA . VAL A 1 105 ? 8.703 -49.188 -13.586 1 94.25 105 VAL A CA 1
ATOM 810 C C . VAL A 1 105 ? 8.398 -49.875 -14.906 1 94.25 105 VAL A C 1
ATOM 812 O O . VAL A 1 105 ? 9.297 -50.469 -15.523 1 94.25 105 VAL A O 1
ATOM 815 N N . VAL A 1 106 ? 7.141 -49.812 -15.32 1 94.81 106 VAL A N 1
ATOM 816 C CA . VAL A 1 106 ? 6.703 -50.375 -16.594 1 94.81 106 VAL A CA 1
ATOM 817 C C . VAL A 1 106 ? 6.379 -49.25 -17.562 1 94.81 106 VAL A C 1
ATOM 819 O O . VAL A 1 106 ? 5.664 -48.312 -17.219 1 94.81 106 VAL A O 1
ATOM 822 N N . PHE A 1 107 ? 6.949 -49.312 -18.688 1 95.19 107 PHE A N 1
ATOM 823 C CA . PHE A 1 107 ? 6.633 -48.375 -19.75 1 95.19 107 PHE A CA 1
ATOM 824 C C . PHE A 1 107 ? 5.902 -49.062 -20.891 1 95.19 107 PHE A C 1
ATOM 826 O O . PHE A 1 107 ? 6.332 -50.094 -21.359 1 95.19 107 PHE A O 1
ATOM 833 N N . MET A 1 108 ? 4.785 -48.562 -21.297 1 95.4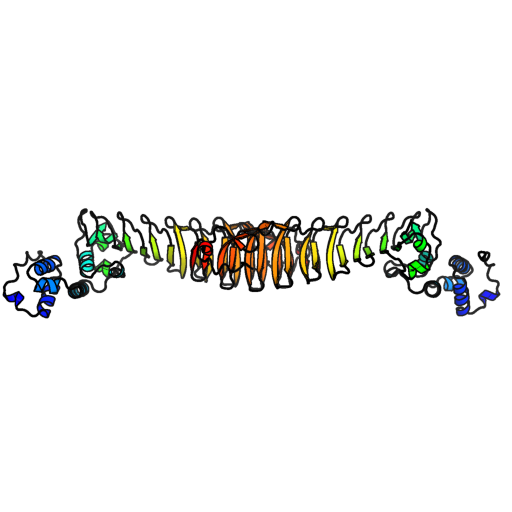4 108 MET A N 1
ATOM 834 C CA . MET A 1 108 ? 4.008 -49.031 -22.422 1 95.44 108 MET A CA 1
ATOM 835 C C . MET A 1 108 ? 3.787 -47.938 -23.453 1 95.44 108 MET A C 1
ATOM 837 O O . MET A 1 108 ? 2.957 -47.062 -23.25 1 95.44 108 MET A O 1
ATOM 841 N N . GLY A 1 109 ? 4.551 -47.969 -24.5 1 95.62 109 GLY A N 1
ATOM 842 C CA . GLY A 1 109 ? 4.473 -46.938 -25.516 1 95.62 109 GLY A CA 1
ATOM 843 C C . GLY A 1 109 ? 5.551 -47.062 -26.578 1 95.62 109 GLY A C 1
ATOM 844 O O . GLY A 1 109 ? 5.988 -48.156 -26.906 1 95.62 109 GLY A O 1
ATOM 845 N N . ASP A 1 110 ? 5.855 -45.906 -27.141 1 95.38 110 ASP A N 1
ATOM 846 C CA . ASP A 1 110 ? 6.836 -45.906 -28.219 1 95.38 110 ASP A CA 1
ATOM 847 C C . ASP A 1 110 ? 8.258 -46.031 -27.672 1 95.38 110 ASP A C 1
ATOM 849 O O . ASP A 1 110 ? 8.656 -45.281 -26.781 1 95.38 110 ASP A O 1
ATOM 853 N N . LEU A 1 111 ? 9.008 -46.969 -28.234 1 94.25 111 LEU A N 1
ATOM 854 C CA . LEU A 1 111 ? 10.422 -47.125 -27.906 1 94.25 111 LEU A CA 1
ATOM 855 C C . LEU A 1 111 ? 11.281 -46.844 -29.141 1 94.25 111 LEU A C 1
ATOM 857 O O . LEU A 1 111 ? 10.867 -47.094 -30.266 1 94.25 111 LEU A O 1
ATOM 861 N N . VAL A 1 112 ? 12.391 -46.188 -28.922 1 93.94 112 VAL A N 1
ATOM 862 C CA . VAL A 1 112 ? 13.461 -46.094 -29.922 1 93.94 112 VAL A CA 1
ATOM 863 C C . VAL A 1 112 ? 14.773 -46.594 -29.328 1 93.94 112 VAL A C 1
ATOM 865 O O . VAL A 1 112 ? 15.305 -46.031 -28.375 1 93.94 112 VAL A O 1
ATOM 868 N N . ASN A 1 113 ? 15.227 -47.688 -29.875 1 90.56 113 ASN A N 1
ATOM 869 C CA . ASN A 1 113 ? 16.422 -48.344 -29.359 1 90.56 113 ASN A CA 1
ATOM 870 C C . ASN A 1 113 ? 16.266 -48.719 -27.891 1 90.56 113 ASN A C 1
ATOM 872 O O . ASN A 1 113 ? 17.172 -48.469 -27.078 1 90.56 113 ASN A O 1
ATOM 876 N N . GLY A 1 114 ? 15.07 -49.062 -27.531 1 89.69 114 GLY A N 1
ATOM 877 C CA . GLY A 1 114 ? 14.812 -49.594 -26.203 1 89.69 114 GLY A CA 1
ATOM 878 C C . GLY A 1 114 ? 14.484 -48.531 -25.188 1 89.69 114 GLY A C 1
ATOM 879 O O . GLY A 1 114 ? 14.195 -48.812 -24.031 1 89.69 114 GLY A O 1
ATOM 880 N N . GLU A 1 115 ? 14.547 -47.219 -25.734 1 92.56 115 GLU A N 1
ATOM 881 C CA . GLU A 1 115 ? 14.297 -46.125 -24.828 1 92.56 115 GLU A CA 1
ATOM 882 C C . GLU A 1 115 ? 12.945 -45.469 -25.094 1 92.56 115 GLU A C 1
ATOM 884 O O . GLU A 1 115 ? 12.555 -45.281 -26.266 1 92.56 115 GLU A O 1
ATOM 889 N N . PRO A 1 116 ? 12.297 -45.188 -24.062 1 94.62 116 PRO A N 1
ATOM 890 C CA . PRO A 1 116 ? 11.016 -44.5 -24.25 1 94.62 116 PRO A CA 1
ATOM 891 C C . PRO A 1 116 ? 11.117 -43.25 -25.125 1 94.62 116 PRO A C 1
ATOM 893 O O . PRO A 1 116 ? 12.031 -42.438 -24.953 1 94.62 116 PRO A O 1
ATOM 896 N N . HIS A 1 117 ? 10.312 -43.094 -26.094 1 95.31 117 HIS A N 1
ATOM 897 C CA . HIS A 1 117 ? 10.258 -42 -27.047 1 95.31 117 HIS A CA 1
ATOM 898 C C . HIS A 1 117 ? 8.836 -41.781 -27.562 1 95.31 117 HIS A C 1
ATOM 900 O O . HIS A 1 117 ? 8.078 -42.75 -27.719 1 95.31 117 HIS A O 1
ATOM 906 N N . GLY A 1 118 ? 8.539 -40.5 -27.812 1 95.69 118 GLY A N 1
ATOM 907 C CA . GLY A 1 118 ? 7.195 -40.25 -28.297 1 95.69 118 GLY A CA 1
ATOM 908 C C . GLY A 1 118 ? 6.145 -40.25 -27.203 1 95.69 118 GLY A C 1
ATOM 909 O O . GLY A 1 118 ? 6.281 -39.531 -26.203 1 95.69 118 GLY A O 1
ATOM 910 N N . TYR A 1 119 ? 5.082 -41.062 -27.453 1 97.56 119 TYR A N 1
ATOM 911 C CA . TYR A 1 119 ? 3.99 -41.125 -26.484 1 97.56 119 TYR A CA 1
ATOM 912 C C . TYR A 1 119 ? 3.996 -42.469 -25.75 1 97.56 119 TYR A C 1
ATOM 914 O O . TYR A 1 119 ? 4.297 -43.5 -26.328 1 97.56 119 TYR A O 1
ATOM 922 N N . GLY A 1 120 ? 3.627 -42.375 -24.438 1 97.38 120 GLY A N 1
ATOM 923 C CA . GLY A 1 120 ? 3.496 -43.625 -23.672 1 97.38 120 GLY A CA 1
ATOM 924 C C . GLY A 1 120 ? 3.025 -43.406 -22.25 1 97.38 120 GLY A C 1
ATOM 925 O O . GLY A 1 120 ? 2.75 -42.281 -21.844 1 97.38 120 GLY A O 1
ATOM 926 N N . LEU A 1 121 ? 2.846 -44.5 -21.578 1 97.62 121 LEU A N 1
ATOM 927 C CA . LEU A 1 121 ? 2.424 -44.531 -20.172 1 97.62 121 LEU A CA 1
ATOM 928 C C . LEU A 1 121 ? 3.439 -45.281 -19.328 1 97.62 121 LEU A C 1
ATOM 930 O O . LEU A 1 121 ? 3.781 -46.438 -19.625 1 97.62 121 LEU A O 1
ATOM 934 N N . ALA A 1 122 ? 3.971 -44.562 -18.422 1 97.06 122 ALA A N 1
ATOM 935 C CA . ALA A 1 122 ? 4.848 -45.188 -17.422 1 97.06 122 ALA A CA 1
ATOM 936 C C . ALA A 1 122 ? 4.102 -45.438 -16.125 1 97.06 122 ALA A C 1
ATOM 938 O O . ALA A 1 122 ? 3.389 -44.562 -15.625 1 97.06 122 ALA A O 1
ATOM 939 N N . VAL A 1 123 ? 4.23 -46.594 -15.562 1 96.94 123 VAL A N 1
ATOM 940 C CA . VAL A 1 123 ? 3.588 -46.969 -14.312 1 96.94 123 VAL A CA 1
ATOM 941 C C . VAL A 1 123 ? 4.641 -47.469 -13.32 1 96.94 123 VAL A C 1
ATOM 943 O O . VAL A 1 123 ? 5.383 -48.406 -13.602 1 96.94 123 VAL A O 1
ATOM 946 N N . GLU A 1 124 ? 4.73 -46.781 -12.266 1 96.62 124 GLU A N 1
ATOM 947 C CA . GLU A 1 124 ? 5.59 -47.25 -11.172 1 96.62 124 GLU A CA 1
ATOM 948 C C . GLU A 1 124 ? 4.82 -48.125 -10.195 1 96.62 124 GLU A C 1
ATOM 950 O O . GLU A 1 124 ? 3.828 -47.688 -9.609 1 96.62 124 GLU A O 1
ATOM 955 N N . MET A 1 125 ? 5.32 -49.281 -9.984 1 95.56 125 MET A N 1
ATOM 956 C CA . MET A 1 125 ? 4.664 -50.281 -9.133 1 95.56 125 MET A CA 1
ATOM 957 C C . MET A 1 125 ? 5.348 -50.375 -7.773 1 95.56 125 MET A C 1
ATOM 959 O O . MET A 1 125 ? 6.48 -49.906 -7.613 1 95.56 125 MET A O 1
ATOM 963 N N . ALA A 1 126 ? 4.676 -50.969 -6.773 1 93.31 126 ALA A N 1
ATOM 964 C CA . ALA A 1 126 ? 5.18 -51.125 -5.41 1 93.31 126 ALA A CA 1
ATOM 965 C C . ALA A 1 126 ? 6.402 -52.031 -5.375 1 93.31 126 ALA A C 1
ATOM 967 O O . ALA A 1 126 ? 7.297 -51.844 -4.543 1 93.31 126 ALA A O 1
ATOM 968 N N . ASP A 1 127 ? 6.41 -53.031 -6.324 1 90.88 127 ASP A N 1
ATOM 969 C CA . ASP A 1 127 ? 7.555 -53.938 -6.391 1 90.88 127 ASP A CA 1
ATOM 970 C C . ASP A 1 127 ? 7.766 -54.469 -7.809 1 90.88 127 ASP A C 1
ATOM 972 O O . ASP A 1 127 ? 6.934 -54.219 -8.688 1 90.88 127 ASP A O 1
ATOM 976 N N . GLU A 1 128 ? 8.875 -55.062 -8.039 1 90.19 128 GLU A N 1
ATOM 977 C CA . GLU A 1 128 ? 9.281 -55.531 -9.359 1 90.19 128 GLU A CA 1
ATOM 978 C C . GLU A 1 128 ? 8.414 -56.688 -9.836 1 90.19 128 GLU A C 1
ATOM 980 O O . GLU A 1 128 ? 8.164 -56.844 -11.031 1 90.19 128 GLU A O 1
ATOM 985 N N . ALA A 1 129 ? 8.039 -57.469 -8.844 1 90.19 129 ALA A N 1
ATOM 986 C CA . ALA A 1 129 ? 7.211 -58.625 -9.203 1 90.19 129 ALA A CA 1
ATOM 987 C C . ALA A 1 129 ? 5.883 -58.188 -9.805 1 90.19 129 ALA A C 1
ATOM 989 O O . ALA A 1 129 ? 5.426 -58.75 -10.805 1 90.19 129 ALA A O 1
ATOM 990 N N . ALA A 1 130 ? 5.324 -57.188 -9.211 1 89.06 130 ALA A N 1
ATOM 991 C CA . ALA A 1 130 ? 4.055 -56.656 -9.695 1 89.06 130 ALA A CA 1
ATOM 992 C C . ALA A 1 130 ? 4.207 -56.031 -11.078 1 89.06 130 ALA A C 1
ATOM 994 O O . ALA A 1 130 ? 3.285 -56.062 -11.891 1 89.06 130 ALA A O 1
ATOM 995 N N . ALA A 1 131 ? 5.406 -55.5 -11.406 1 89.5 131 ALA A N 1
ATOM 996 C CA . ALA A 1 131 ? 5.68 -54.812 -12.672 1 89.5 131 ALA A CA 1
ATOM 997 C C . ALA A 1 131 ? 5.695 -55.812 -13.836 1 89.5 131 ALA A C 1
ATOM 999 O O . ALA A 1 131 ? 5.59 -55.406 -15 1 89.5 131 ALA A O 1
ATOM 1000 N N . CYS A 1 132 ? 5.734 -57.094 -13.531 1 85.94 132 CYS A N 1
ATOM 1001 C CA . CYS A 1 132 ? 5.797 -58.094 -14.57 1 85.94 132 CYS A CA 1
ATOM 1002 C C . CYS A 1 132 ? 4.418 -58.688 -14.844 1 85.94 132 CYS A C 1
ATOM 1004 O O . CYS A 1 132 ? 4.25 -59.5 -15.758 1 85.94 132 CYS A O 1
ATOM 1006 N N . LYS A 1 133 ? 3.496 -58.281 -14.016 1 86.31 133 LYS A N 1
ATOM 1007 C CA . LYS A 1 133 ? 2.143 -58.812 -14.148 1 86.31 133 LYS A CA 1
ATOM 1008 C C . LYS A 1 133 ? 1.213 -57.781 -14.789 1 86.31 133 LYS A C 1
ATOM 1010 O O . LYS A 1 133 ? 0.804 -56.812 -14.133 1 86.31 133 LYS A O 1
ATOM 1015 N N . THR A 1 134 ? 0.784 -58.031 -15.977 1 85.56 134 THR A N 1
ATOM 1016 C CA . THR A 1 134 ? -0.024 -57.094 -16.75 1 85.56 134 THR A CA 1
ATOM 1017 C C . THR A 1 134 ? -1.343 -56.812 -16.047 1 85.56 134 THR A C 1
ATOM 1019 O O . THR A 1 134 ? -1.801 -55.656 -16.031 1 85.56 134 THR A O 1
ATOM 1022 N N . GLU A 1 135 ? -1.921 -57.844 -15.508 1 85.19 135 GLU A N 1
ATOM 1023 C CA . GLU A 1 135 ? -3.219 -57.688 -14.859 1 85.19 135 GLU A CA 1
ATOM 1024 C C . GLU A 1 135 ? -3.131 -56.75 -13.664 1 85.19 135 GLU A C 1
ATOM 1026 O O . GLU A 1 135 ? -4.047 -55.938 -13.422 1 85.19 135 GLU A O 1
ATOM 1031 N N . GLN A 1 136 ? -2.057 -56.844 -12.93 1 89.31 136 GLN A N 1
ATOM 1032 C CA . GLN A 1 136 ? -1.872 -55.969 -11.766 1 89.31 136 GLN A CA 1
ATOM 1033 C C . GLN A 1 136 ? -1.733 -54.531 -12.188 1 89.31 136 GLN A C 1
ATOM 1035 O O . GLN A 1 136 ? -2.254 -53.625 -11.516 1 89.31 136 GLN A O 1
ATOM 1040 N N . ILE A 1 137 ? -1.062 -54.312 -13.281 1 90.25 137 ILE A N 1
ATOM 1041 C CA . ILE A 1 137 ? -0.853 -52.969 -13.805 1 90.25 137 ILE A CA 1
ATOM 1042 C C . ILE A 1 137 ? -2.186 -52.375 -14.258 1 90.25 137 ILE A C 1
ATOM 1044 O O . ILE A 1 137 ? -2.551 -51.281 -13.852 1 90.25 137 ILE A O 1
ATOM 1048 N N . LEU A 1 138 ? -2.963 -53.125 -15.008 1 89.56 138 LEU A N 1
ATOM 1049 C CA . LEU A 1 138 ? -4.191 -52.625 -15.625 1 89.56 138 LEU A CA 1
ATOM 1050 C C . LEU A 1 138 ? -5.273 -52.406 -14.578 1 89.56 138 LEU A C 1
ATOM 1052 O O . LEU A 1 138 ? -6.113 -51.531 -14.734 1 89.56 138 LEU A O 1
ATOM 1056 N N . ASN A 1 139 ? -5.188 -53.219 -13.508 1 89.12 139 ASN A N 1
ATOM 1057 C CA . ASN A 1 139 ? -6.16 -53.031 -12.438 1 89.12 139 ASN A CA 1
ATOM 1058 C C . ASN A 1 139 ? -5.691 -52 -11.414 1 89.12 139 ASN A C 1
ATOM 1060 O O . ASN A 1 139 ? -6.371 -51.781 -10.414 1 89.12 139 ASN A O 1
ATOM 1064 N N . ARG A 1 140 ? -4.48 -51.5 -11.602 1 90.81 140 ARG A N 1
ATOM 1065 C CA . ARG A 1 140 ? -3.877 -50.438 -10.789 1 90.81 140 ARG A CA 1
ATOM 1066 C C . ARG A 1 140 ? -3.605 -50.938 -9.367 1 90.81 140 ARG A C 1
ATOM 1068 O O . ARG A 1 140 ? -3.742 -50.188 -8.406 1 90.81 140 ARG A O 1
ATOM 1075 N N . HIS A 1 141 ? -3.471 -52.25 -9.258 1 91.31 141 HIS A N 1
ATOM 1076 C CA . HIS A 1 141 ? -3.115 -52.781 -7.949 1 91.31 141 HIS A CA 1
ATOM 1077 C C . HIS A 1 141 ? -1.639 -52.562 -7.641 1 91.31 141 HIS A C 1
ATOM 1079 O O . HIS A 1 141 ? -0.77 -53.156 -8.305 1 91.31 141 HIS A O 1
ATOM 1085 N N . GLY A 1 142 ? -1.373 -51.75 -6.664 1 91.88 142 GLY A N 1
ATOM 1086 C CA . GLY A 1 142 ? 0.002 -51.5 -6.25 1 91.88 142 GLY A CA 1
ATOM 1087 C C . GLY A 1 142 ? 0.69 -50.406 -7.043 1 91.88 142 GLY A C 1
ATOM 1088 O O . GLY A 1 142 ? 1.921 -50.344 -7.086 1 91.88 142 GLY A O 1
ATOM 1089 N N . VAL A 1 143 ? -0.074 -49.688 -7.75 1 94.81 143 VAL A N 1
ATOM 1090 C CA . VAL A 1 143 ? 0.48 -48.594 -8.539 1 94.81 143 VAL A CA 1
ATOM 1091 C C . VAL A 1 143 ? 0.84 -47.438 -7.617 1 94.81 143 VAL A C 1
ATOM 1093 O O . VAL A 1 143 ? 0.018 -47 -6.809 1 94.81 143 VAL A O 1
ATOM 1096 N N . LEU A 1 144 ? 2.082 -46.938 -7.699 1 95.94 144 LEU A N 1
ATOM 1097 C CA . LEU A 1 144 ? 2.553 -45.812 -6.898 1 95.94 144 LEU A CA 1
ATOM 1098 C C . LEU A 1 144 ? 2.408 -44.5 -7.66 1 95.94 144 LEU A C 1
ATOM 1100 O O . LEU A 1 144 ? 2.057 -43.5 -7.074 1 95.94 144 LEU A O 1
ATOM 1104 N N . SER A 1 145 ? 2.699 -44.531 -8.875 1 96.69 145 SER A N 1
ATOM 1105 C CA . SER A 1 145 ? 2.584 -43.344 -9.703 1 96.69 145 SER A CA 1
ATOM 1106 C C . SER A 1 145 ? 2.473 -43.719 -11.18 1 96.69 145 SER A C 1
ATOM 1108 O O . SER A 1 145 ? 2.852 -44.812 -11.594 1 96.69 145 SER A O 1
ATOM 1110 N N . THR A 1 146 ? 1.868 -42.875 -12 1 97.12 146 THR A N 1
ATOM 1111 C CA . THR A 1 146 ? 1.785 -43.031 -13.453 1 97.12 146 THR A CA 1
ATOM 1112 C C . THR A 1 146 ? 2.176 -41.719 -14.148 1 97.12 146 THR A C 1
ATOM 1114 O O . THR A 1 146 ? 1.991 -40.656 -13.602 1 97.12 146 THR A O 1
ATOM 1117 N N . PHE A 1 147 ? 2.754 -41.844 -15.203 1 97.69 147 PHE A N 1
ATOM 1118 C CA . PHE A 1 147 ? 3.01 -40.719 -16.094 1 97.69 147 PHE A CA 1
ATOM 1119 C C . PHE A 1 147 ? 2.59 -41.031 -17.516 1 97.69 147 PHE A C 1
ATOM 1121 O O . PHE A 1 147 ? 3.074 -42 -18.109 1 97.69 147 PHE A O 1
ATOM 1128 N N . GLU A 1 148 ? 1.656 -40.344 -18.047 1 98.06 148 GLU A N 1
ATOM 1129 C CA . GLU A 1 148 ? 1.211 -40.469 -19.438 1 98.06 148 GLU A CA 1
ATOM 1130 C C . GLU A 1 148 ? 1.531 -39.219 -20.219 1 98.06 148 GLU A C 1
ATOM 1132 O O . GLU A 1 148 ? 1.092 -38.094 -19.875 1 98.06 148 GLU A O 1
ATOM 1137 N N . GLY A 1 149 ? 2.346 -39.375 -21.25 1 97.62 149 GLY A N 1
ATOM 1138 C CA . GLY A 1 149 ? 2.664 -38.219 -22.047 1 97.62 149 GLY A CA 1
ATOM 1139 C C . GLY A 1 149 ? 3.811 -38.438 -23.016 1 97.62 149 GLY A C 1
ATOM 1140 O O . GLY A 1 149 ? 3.996 -39.562 -23.516 1 97.62 149 GLY A O 1
ATOM 1141 N N . ALA A 1 150 ? 4.469 -37.375 -23.344 1 97.56 150 ALA A N 1
ATOM 1142 C CA . ALA A 1 150 ? 5.539 -37.406 -24.328 1 97.56 150 ALA A CA 1
ATOM 1143 C C . ALA A 1 150 ? 6.883 -37.719 -23.688 1 97.56 150 ALA A C 1
ATOM 1145 O O . ALA A 1 150 ? 7.133 -37.312 -22.531 1 97.56 150 ALA A O 1
ATOM 1146 N N . TRP A 1 151 ? 7.668 -38.406 -24.406 1 96.88 151 TRP A N 1
ATOM 1147 C CA . TRP A 1 151 ? 8.992 -38.844 -23.969 1 96.88 151 TRP A CA 1
ATOM 1148 C C . TRP A 1 151 ? 10.047 -38.5 -25.016 1 96.88 151 TRP A C 1
ATOM 1150 O O . TRP A 1 151 ? 9.773 -38.562 -26.219 1 96.88 151 TRP A O 1
ATOM 1160 N N . ALA A 1 152 ? 11.203 -38.156 -24.547 1 96 152 ALA A N 1
ATOM 1161 C CA . ALA A 1 152 ? 12.375 -37.938 -25.391 1 96 152 ALA A CA 1
ATOM 1162 C C . ALA A 1 152 ? 13.656 -38.375 -24.672 1 96 152 ALA A C 1
ATOM 1164 O O . ALA A 1 152 ? 13.914 -37.938 -23.547 1 96 152 ALA A O 1
ATOM 1165 N N . GLY A 1 153 ? 14.406 -39.156 -25.312 1 91.88 153 GLY A N 1
ATOM 1166 C CA . GLY A 1 153 ? 15.664 -39.625 -24.734 1 91.88 153 GLY A CA 1
ATOM 1167 C C . GLY A 1 153 ? 15.492 -40.406 -23.453 1 91.88 153 GLY A C 1
ATOM 1168 O O . GLY A 1 153 ? 16.266 -40.25 -22.5 1 91.88 153 GLY A O 1
ATOM 1169 N N . GLY A 1 154 ? 14.383 -41.094 -23.359 1 93.56 154 GLY A N 1
ATOM 1170 C CA . GLY A 1 154 ? 14.141 -41.938 -22.219 1 93.56 154 GLY A CA 1
ATOM 1171 C C . GLY A 1 154 ? 13.555 -41.219 -21.031 1 93.56 154 GLY A C 1
ATOM 1172 O O . GLY A 1 154 ? 13.344 -41.812 -19.969 1 93.56 154 GLY A O 1
ATOM 1173 N N . ARG A 1 155 ? 13.344 -39.906 -21.281 1 95.94 155 ARG A N 1
ATOM 1174 C CA . ARG A 1 155 ? 12.836 -39.125 -20.156 1 95.94 155 ARG A CA 1
ATOM 1175 C C . ARG A 1 155 ? 11.531 -38.406 -20.531 1 95.94 155 ARG A C 1
ATOM 1177 O O . ARG A 1 155 ? 11.242 -38.219 -21.719 1 95.94 155 ARG A O 1
ATOM 1184 N N . GLU A 1 156 ? 10.766 -38.125 -19.516 1 96.94 156 GLU A N 1
ATOM 1185 C CA . GLU A 1 156 ? 9.555 -37.344 -19.734 1 96.94 156 GLU A CA 1
ATOM 1186 C C . GLU A 1 156 ? 9.867 -36.031 -20.438 1 96.94 156 GLU A C 1
ATOM 1188 O O . GLU A 1 156 ? 10.844 -35.344 -20.094 1 96.94 156 GLU A O 1
ATOM 1193 N N . HIS A 1 157 ? 9.18 -35.656 -21.422 1 96.81 157 HIS A N 1
ATOM 1194 C CA . HIS A 1 157 ? 9.391 -34.469 -22.219 1 96.81 157 HIS A CA 1
ATOM 1195 C C . HIS A 1 157 ? 8.094 -34 -22.859 1 96.81 157 HIS A C 1
ATOM 1197 O O . HIS A 1 157 ? 7.312 -34.812 -23.359 1 96.81 157 HIS A O 1
ATOM 1203 N N . GLY A 1 158 ? 7.922 -32.656 -22.859 1 96.69 158 GLY A N 1
ATOM 1204 C CA . GLY A 1 158 ? 6.684 -32.156 -23.438 1 96.69 158 GLY A CA 1
ATOM 1205 C C . GLY A 1 158 ? 5.512 -32.219 -22.469 1 96.69 158 GLY A C 1
ATOM 1206 O O . GLY A 1 158 ? 5.691 -32.031 -21.266 1 96.69 158 GLY A O 1
ATOM 1207 N N . HIS A 1 159 ? 4.352 -32.375 -23.016 1 97.56 159 HIS A N 1
ATOM 1208 C CA . HIS A 1 159 ? 3.152 -32.344 -22.188 1 97.56 159 HIS A CA 1
ATOM 1209 C C . HIS A 1 159 ? 2.869 -33.75 -21.594 1 97.56 159 HIS A C 1
ATOM 1211 O O . HIS A 1 159 ? 3.199 -34.75 -22.203 1 97.56 159 HIS A O 1
ATOM 1217 N N . GLY A 1 160 ? 2.287 -33.75 -20.422 1 97.56 160 GLY A N 1
ATOM 1218 C CA . GLY A 1 160 ? 1.928 -35 -19.797 1 97.56 160 GLY A CA 1
ATOM 1219 C C . GLY A 1 160 ? 1.095 -34.844 -18.547 1 97.56 160 GLY A C 1
ATOM 1220 O O . GLY A 1 160 ? 0.768 -33.719 -18.156 1 97.56 160 GLY A O 1
ATOM 1221 N N . VAL A 1 161 ? 0.683 -35.969 -18 1 97.88 161 VAL A N 1
ATOM 1222 C CA . VAL A 1 161 ? -0.079 -36.031 -16.766 1 97.88 161 VAL A CA 1
ATOM 1223 C C . VAL A 1 161 ? 0.571 -37.062 -15.82 1 97.88 161 VAL A C 1
ATOM 1225 O O . VAL A 1 161 ? 0.809 -38.188 -16.203 1 97.88 161 VAL A O 1
ATOM 1228 N N . GLU A 1 162 ? 0.937 -36.594 -14.727 1 97.88 162 GLU A N 1
ATOM 1229 C CA . GLU A 1 162 ? 1.491 -37.469 -13.68 1 97.88 162 GLU A CA 1
ATOM 1230 C C . GLU A 1 162 ? 0.516 -37.594 -12.516 1 97.88 162 GLU A C 1
ATOM 1232 O O . GLU A 1 162 ? -0.011 -36.625 -12.008 1 97.88 162 GLU A O 1
ATOM 1237 N N . GLU A 1 163 ? 0.259 -38.75 -12.148 1 96.94 163 GLU A N 1
ATOM 1238 C CA . GLU A 1 163 ? -0.574 -39.062 -10.992 1 96.94 163 GLU A CA 1
ATOM 1239 C C . GLU A 1 163 ? 0.212 -39.844 -9.938 1 96.94 163 GLU A C 1
ATOM 1241 O O . GLU A 1 163 ? 0.77 -40.906 -10.234 1 96.94 163 GLU A O 1
ATOM 1246 N N . ILE A 1 164 ? 0.357 -39.312 -8.812 1 95.38 164 ILE A N 1
ATOM 1247 C CA . ILE A 1 164 ? 1.015 -40 -7.703 1 95.38 164 ILE A CA 1
ATOM 1248 C C . ILE A 1 164 ? -0.027 -40.438 -6.68 1 95.38 164 ILE A C 1
ATOM 1250 O O . ILE A 1 164 ? -0.774 -39.594 -6.148 1 95.38 164 ILE A O 1
ATOM 1254 N N . ALA A 1 165 ? -0.051 -41.688 -6.465 1 92.19 165 ALA A N 1
ATOM 1255 C CA . ALA A 1 165 ? -1.066 -42.25 -5.598 1 92.19 165 ALA A CA 1
ATOM 1256 C C . ALA A 1 165 ? -1.046 -41.625 -4.215 1 92.19 165 ALA A C 1
ATOM 1258 O O . ALA A 1 165 ? 0.013 -41.5 -3.594 1 92.19 165 ALA A O 1
ATOM 1259 N N . GLY A 1 166 ? -2.207 -41.188 -3.795 1 91.25 166 GLY A N 1
ATOM 1260 C CA . GLY A 1 166 ? -2.379 -40.594 -2.469 1 91.25 166 GLY A CA 1
ATOM 1261 C C . GLY A 1 166 ? -1.8 -39.219 -2.342 1 91.25 166 GLY A C 1
ATOM 1262 O O . GLY A 1 166 ? -1.844 -38.625 -1.265 1 91.25 166 GLY A O 1
ATOM 1263 N N . GLN A 1 167 ? -1.197 -38.688 -3.334 1 92.38 167 GLN A N 1
ATOM 1264 C CA . GLN A 1 167 ? -0.536 -37.406 -3.211 1 92.38 167 GLN A CA 1
ATOM 1265 C C . GLN A 1 167 ? -1.199 -36.375 -4.102 1 92.38 167 GLN A C 1
ATOM 1267 O O . GLN A 1 167 ? -1.551 -35.281 -3.639 1 92.38 167 GLN A O 1
ATOM 1272 N N . GLY A 1 168 ? -1.319 -36.688 -5.41 1 95.56 168 GLY A N 1
ATOM 1273 C CA . GLY A 1 168 ? -1.944 -35.688 -6.258 1 95.56 168 GLY A CA 1
ATOM 1274 C C . GLY A 1 168 ? -1.653 -35.875 -7.734 1 95.56 168 GLY A C 1
ATOM 1275 O O . GLY A 1 168 ? -1.174 -36.938 -8.141 1 95.56 168 GLY A O 1
ATOM 1276 N N . VAL A 1 169 ? -2.119 -34.938 -8.539 1 97.5 169 VAL A N 1
ATOM 1277 C CA . VAL A 1 169 ? -2.018 -35 -9.992 1 97.5 169 VAL A CA 1
ATOM 1278 C C . VAL A 1 169 ? -1.338 -33.719 -10.516 1 97.5 169 VAL A C 1
ATOM 1280 O O . VAL A 1 169 ? -1.613 -32.625 -10.039 1 97.5 169 VAL A O 1
ATOM 1283 N N . TYR A 1 170 ? -0.415 -33.938 -11.391 1 97.62 170 TYR A N 1
ATOM 1284 C CA . TYR A 1 170 ? 0.209 -32.812 -12.117 1 97.62 170 TYR A CA 1
ATOM 1285 C C . TYR A 1 170 ? -0.046 -32.938 -13.609 1 97.62 170 TYR A C 1
ATOM 1287 O O . TYR A 1 170 ? 0.125 -34 -14.195 1 97.62 170 TYR A O 1
ATOM 1295 N N . THR A 1 171 ? -0.538 -31.969 -14.273 1 97.88 171 THR A N 1
ATOM 1296 C CA . THR A 1 171 ? -0.691 -31.844 -15.719 1 97.88 171 THR A CA 1
ATOM 1297 C C . THR A 1 171 ? 0.101 -30.641 -16.25 1 97.88 171 THR A C 1
ATOM 1299 O O . THR A 1 171 ? -0.083 -29.516 -15.773 1 97.88 171 THR A O 1
ATOM 1302 N N . GLY A 1 172 ? 0.999 -30.922 -17.125 1 97.62 172 GLY A N 1
ATOM 1303 C CA . GLY A 1 172 ? 1.787 -29.812 -17.641 1 97.62 172 GLY A CA 1
ATOM 1304 C C . GLY A 1 172 ? 2.943 -30.266 -18.516 1 97.62 172 GLY A C 1
ATOM 1305 O O . GLY A 1 172 ? 2.852 -31.281 -19.203 1 97.62 172 GLY A O 1
ATOM 1306 N N . THR A 1 173 ? 3.949 -29.422 -18.531 1 98.06 173 THR A N 1
ATOM 1307 C CA . THR A 1 173 ? 5.062 -29.688 -19.438 1 98.06 173 THR A CA 1
ATOM 1308 C C . THR A 1 173 ? 6.285 -30.172 -18.656 1 98.06 173 THR A C 1
ATOM 1310 O O . THR A 1 173 ? 6.453 -29.844 -17.484 1 98.06 173 THR A O 1
ATOM 1313 N N . TRP A 1 174 ? 7.031 -31 -19.297 1 97.88 174 TRP A N 1
ATOM 1314 C CA . TRP A 1 174 ? 8.281 -31.547 -18.781 1 97.88 174 TRP A CA 1
ATOM 1315 C C . TRP A 1 174 ? 9.438 -31.234 -19.734 1 97.88 174 TRP A C 1
ATOM 1317 O O . TRP A 1 174 ? 9.242 -31.125 -20.938 1 97.88 174 TRP A O 1
ATOM 1327 N N . ALA A 1 175 ? 10.609 -31.062 -19.125 1 97.19 175 ALA A N 1
ATOM 1328 C CA . ALA A 1 175 ? 11.867 -30.984 -19.859 1 97.19 175 ALA A CA 1
ATOM 1329 C C . ALA A 1 175 ? 12.953 -31.797 -19.172 1 97.19 175 ALA A C 1
ATOM 1331 O O . ALA A 1 175 ? 13.258 -31.562 -18 1 97.19 175 ALA A O 1
ATOM 1332 N N . ALA A 1 176 ? 13.461 -32.781 -19.891 1 95.06 176 ALA A N 1
ATOM 1333 C CA . ALA A 1 176 ? 14.555 -33.625 -19.406 1 95.06 176 ALA A CA 1
ATOM 1334 C C . ALA A 1 176 ? 14.188 -34.312 -18.094 1 95.06 176 ALA A C 1
ATOM 1336 O O . ALA A 1 176 ? 14.984 -34.344 -17.156 1 95.06 176 ALA A O 1
ATOM 1337 N N . GLY A 1 177 ? 12.891 -34.656 -18 1 96.31 177 GLY A N 1
ATOM 1338 C CA . GLY A 1 177 ? 12.469 -35.5 -16.891 1 96.31 177 GLY A CA 1
ATOM 1339 C C . GLY A 1 177 ? 11.969 -34.688 -15.695 1 96.31 177 GLY A C 1
ATOM 1340 O O . GLY A 1 177 ? 11.594 -35.25 -14.672 1 96.31 177 GLY A O 1
ATOM 1341 N N . ALA A 1 178 ? 11.977 -33.344 -15.852 1 97.31 178 ALA A N 1
ATOM 1342 C CA . ALA A 1 178 ? 11.508 -32.5 -14.766 1 97.31 178 ALA A CA 1
ATOM 1343 C C . ALA A 1 178 ? 10.367 -31.594 -15.219 1 97.31 178 ALA A C 1
ATOM 1345 O O . ALA A 1 178 ? 10.305 -31.203 -16.391 1 97.31 178 ALA A O 1
ATOM 1346 N N . ARG A 1 179 ? 9.484 -31.344 -14.258 1 97.62 179 ARG A N 1
ATOM 1347 C CA . ARG A 1 179 ? 8.445 -30.375 -14.57 1 97.62 179 ARG A CA 1
ATOM 1348 C C . ARG A 1 179 ? 9.055 -29.031 -14.977 1 97.62 179 ARG A C 1
ATOM 1350 O O . ARG A 1 179 ? 9.906 -28.5 -14.266 1 97.62 179 ARG A O 1
ATOM 1357 N N . ASP A 1 180 ? 8.797 -28.5 -16.125 1 97.62 180 ASP A N 1
ATOM 1358 C CA . ASP A 1 180 ? 9.367 -27.281 -16.672 1 97.62 180 ASP A CA 1
ATOM 1359 C C . ASP A 1 180 ? 8.391 -26.609 -17.641 1 97.62 180 ASP A C 1
ATOM 1361 O O . ASP A 1 180 ? 7.898 -27.234 -18.578 1 97.62 180 ASP A O 1
ATOM 1365 N N . GLY A 1 181 ? 8.141 -25.359 -17.359 1 96.62 181 GLY A N 1
ATOM 1366 C CA . GLY A 1 181 ? 7.121 -24.656 -18.125 1 96.62 181 GLY A CA 1
ATOM 1367 C C . GLY A 1 181 ? 5.844 -24.422 -17.344 1 96.62 181 GLY A C 1
ATOM 1368 O O . GLY A 1 181 ? 5.891 -24.125 -16.141 1 96.62 181 GLY A O 1
ATOM 1369 N N . HIS A 1 182 ? 4.719 -24.516 -18.047 1 96.75 182 HIS A N 1
ATOM 1370 C CA . HIS A 1 182 ? 3.447 -24.266 -17.391 1 96.75 182 HIS A CA 1
ATOM 1371 C C . HIS A 1 182 ? 2.785 -25.562 -16.953 1 96.75 182 HIS A C 1
ATOM 1373 O O . HIS A 1 182 ? 2.873 -26.578 -17.656 1 96.75 182 HIS A O 1
ATOM 1379 N N . GLY A 1 183 ? 2.123 -25.516 -15.836 1 97.38 183 GLY A N 1
ATOM 1380 C CA . GLY A 1 183 ? 1.427 -26.703 -15.375 1 97.38 183 GLY A CA 1
ATOM 1381 C C . GLY A 1 183 ? 0.502 -26.438 -14.195 1 97.38 183 GLY A C 1
ATOM 1382 O O . GLY A 1 183 ? 0.54 -25.359 -13.602 1 97.38 183 GLY A O 1
ATOM 1383 N N . ALA A 1 184 ? -0.308 -27.375 -13.961 1 97.56 184 ALA A N 1
ATOM 1384 C CA . ALA A 1 184 ? -1.253 -27.359 -12.852 1 97.56 184 ALA A CA 1
ATOM 1385 C C . ALA A 1 184 ? -1.085 -28.594 -11.961 1 97.56 184 ALA A C 1
ATOM 1387 O O . ALA A 1 184 ? -0.889 -29.703 -12.461 1 97.56 184 ALA A O 1
ATOM 1388 N N . CYS A 1 185 ? -1.02 -28.328 -10.742 1 97.38 185 CYS A N 1
ATOM 1389 C CA . CYS A 1 185 ? -0.888 -29.391 -9.758 1 97.38 185 CYS A CA 1
ATOM 1390 C C . CYS A 1 185 ? -2.041 -29.359 -8.758 1 97.38 185 CYS A C 1
ATOM 1392 O O . CYS A 1 185 ? -2.363 -28.297 -8.211 1 97.38 185 CYS A O 1
ATOM 1394 N N . ALA A 1 186 ? -2.65 -30.453 -8.539 1 97.38 186 ALA A N 1
ATOM 1395 C CA . ALA A 1 186 ? -3.686 -30.641 -7.527 1 97.38 186 ALA A CA 1
ATOM 1396 C C . ALA A 1 186 ? -3.287 -31.719 -6.52 1 97.38 186 ALA A C 1
ATOM 1398 O O . ALA A 1 186 ? -3.027 -32.844 -6.891 1 97.38 186 ALA A O 1
ATOM 1399 N N . TRP A 1 187 ? -3.225 -31.375 -5.285 1 96.44 187 TRP A N 1
ATOM 1400 C CA . TRP A 1 187 ? -2.818 -32.312 -4.254 1 96.44 187 TRP A CA 1
ATOM 1401 C C . TRP A 1 187 ? -4.031 -32.875 -3.504 1 96.44 187 TRP A C 1
ATOM 1403 O O . TRP A 1 187 ? -5.086 -32.219 -3.467 1 96.44 187 TRP A O 1
ATOM 1413 N N . ALA A 1 188 ? -3.906 -34.031 -2.947 1 93.81 188 ALA A N 1
ATOM 1414 C CA . ALA A 1 188 ? -4.988 -34.719 -2.26 1 93.81 188 ALA A CA 1
ATOM 1415 C C . ALA A 1 188 ? -5.461 -33.938 -1.038 1 93.81 188 ALA A C 1
ATOM 1417 O O . ALA A 1 188 ? -6.617 -34.062 -0.625 1 93.81 188 ALA A O 1
ATOM 1418 N N . GLY A 1 189 ? -4.68 -33.156 -0.468 1 93.69 189 GLY A N 1
ATOM 1419 C CA . GLY A 1 189 ? -5.02 -32.344 0.708 1 93.69 189 GLY A CA 1
ATOM 1420 C C . GLY A 1 189 ? -5.867 -31.141 0.39 1 93.69 189 GLY A C 1
ATOM 1421 O O . GLY A 1 189 ? -6.301 -30.422 1.295 1 93.69 189 GLY A O 1
ATOM 1422 N N . GLY A 1 190 ? -6.094 -30.891 -0.883 1 94.25 190 GLY A N 1
ATOM 1423 C CA . GLY A 1 190 ? -6.973 -29.812 -1.277 1 94.25 190 GLY A CA 1
ATOM 1424 C C . GLY A 1 190 ? -6.227 -28.594 -1.798 1 94.25 190 GLY A C 1
ATOM 1425 O O . GLY A 1 190 ? -6.836 -27.656 -2.305 1 94.25 190 GLY A O 1
ATOM 1426 N N . GLU A 1 191 ? -4.926 -28.641 -1.731 1 96.38 191 GLU A N 1
ATOM 1427 C CA . GLU A 1 191 ? -4.109 -27.562 -2.264 1 96.38 191 GLU A CA 1
ATOM 1428 C C . GLU A 1 191 ? -3.957 -27.672 -3.777 1 96.38 191 GLU A C 1
ATOM 1430 O O . GLU A 1 191 ? -3.98 -28.781 -4.328 1 96.38 191 GLU A O 1
ATOM 1435 N N . ASN A 1 192 ? -3.824 -26.578 -4.414 1 97.06 192 ASN A N 1
ATOM 1436 C CA . ASN A 1 192 ? -3.566 -26.594 -5.852 1 97.06 192 ASN A CA 1
ATOM 1437 C C . ASN A 1 192 ? -2.66 -25.453 -6.273 1 97.06 192 ASN A C 1
ATOM 1439 O O . ASN A 1 192 ? -2.59 -24.422 -5.59 1 97.06 192 ASN A O 1
ATOM 1443 N N . TYR A 1 193 ? -1.972 -25.688 -7.309 1 97.75 193 TYR A N 1
ATOM 1444 C CA . TYR A 1 193 ? -1.077 -24.703 -7.906 1 97.75 193 TYR A CA 1
ATOM 1445 C C . TYR A 1 193 ? -1.211 -24.688 -9.422 1 97.75 193 TYR A C 1
ATOM 1447 O O . TYR A 1 193 ? -1.241 -25.75 -10.055 1 97.75 193 TYR A O 1
ATOM 1455 N N . ILE A 1 194 ? -1.358 -23.578 -10.016 1 98 194 ILE A N 1
ATOM 1456 C CA . ILE A 1 194 ? -1.31 -23.375 -11.461 1 98 194 ILE A CA 1
ATOM 1457 C C . ILE A 1 194 ? -0.277 -22.297 -11.789 1 98 194 ILE A C 1
ATOM 1459 O O . ILE A 1 194 ? -0.385 -21.156 -11.328 1 98 194 ILE A O 1
ATOM 1463 N N . GLY A 1 195 ? 0.729 -22.703 -12.594 1 97.81 195 GLY A N 1
ATOM 1464 C CA . GLY A 1 195 ? 1.733 -21.703 -12.914 1 97.81 195 GLY A CA 1
ATOM 1465 C C . GLY A 1 195 ? 2.969 -22.281 -13.57 1 97.81 195 GLY A C 1
ATOM 1466 O O . GLY A 1 195 ? 2.895 -23.328 -14.234 1 97.81 195 GLY A O 1
ATOM 1467 N N . GLU A 1 196 ? 3.979 -21.531 -13.445 1 97.88 196 GLU A N 1
ATOM 1468 C CA . GLU A 1 196 ? 5.215 -21.875 -14.133 1 97.88 196 GLU A CA 1
ATOM 1469 C C . GLU A 1 196 ? 6.133 -22.703 -13.242 1 97.88 196 GLU A C 1
ATOM 1471 O O . GLU A 1 196 ? 6.16 -22.531 -12.023 1 97.88 196 GLU A O 1
ATOM 1476 N N . TRP A 1 197 ? 6.793 -23.625 -13.852 1 97.75 197 TRP A N 1
ATOM 1477 C CA . TRP A 1 197 ? 7.758 -24.516 -13.211 1 97.75 197 TRP A CA 1
ATOM 1478 C C . TRP A 1 197 ? 9.125 -24.406 -13.891 1 97.75 197 TRP A C 1
ATOM 1480 O O . TRP A 1 197 ? 9.211 -24.188 -15.094 1 97.75 197 TRP A O 1
ATOM 1490 N N . ARG A 1 198 ? 10.156 -24.562 -13.062 1 97.62 198 ARG A N 1
ATOM 1491 C CA . ARG A 1 198 ? 11.523 -24.672 -13.562 1 97.62 198 ARG A CA 1
ATOM 1492 C C . ARG A 1 198 ? 12.305 -25.719 -12.766 1 97.62 198 ARG A C 1
ATOM 1494 O O . ARG A 1 198 ? 12.453 -25.594 -11.555 1 97.62 198 ARG A O 1
ATOM 1501 N N . ALA A 1 199 ? 12.734 -26.75 -13.453 1 96.88 199 ALA A N 1
ATOM 1502 C CA . ALA A 1 199 ? 13.531 -27.812 -12.852 1 96.88 199 ALA A CA 1
ATOM 1503 C C . ALA A 1 199 ? 12.789 -28.453 -11.68 1 96.88 199 ALA A C 1
ATOM 1505 O O . ALA A 1 199 ? 13.375 -28.688 -10.617 1 96.88 199 ALA A O 1
ATOM 1506 N N . GLY A 1 200 ? 11.492 -28.547 -11.82 1 97.06 200 GLY A N 1
ATOM 1507 C CA . GLY A 1 200 ? 10.68 -29.281 -10.859 1 97.06 200 GLY A CA 1
ATOM 1508 C C . GLY A 1 200 ? 10.18 -28.406 -9.719 1 97.06 200 GLY A C 1
ATOM 1509 O O . GLY A 1 200 ? 9.477 -28.891 -8.828 1 97.06 200 GLY A O 1
ATOM 1510 N N . LYS A 1 201 ? 10.555 -27.125 -9.781 1 97.75 201 LYS A N 1
ATOM 1511 C CA . LYS A 1 201 ? 10.141 -26.219 -8.719 1 97.75 201 LYS A CA 1
ATOM 1512 C C . LYS A 1 201 ? 9.258 -25.094 -9.258 1 97.75 201 LYS A C 1
ATOM 1514 O O . LYS A 1 201 ? 9.391 -24.703 -10.422 1 97.75 201 LYS A O 1
ATOM 1519 N N . LYS A 1 202 ? 8.375 -24.641 -8.367 1 97.94 202 LYS A N 1
ATOM 1520 C CA . LYS A 1 202 ? 7.586 -23.469 -8.758 1 97.94 202 LYS A CA 1
ATOM 1521 C C . LYS A 1 202 ? 8.484 -22.281 -9.055 1 97.94 202 LYS A C 1
ATOM 1523 O O . LYS A 1 202 ? 9.414 -21.984 -8.297 1 97.94 202 LYS A O 1
ATOM 1528 N N . HIS A 1 203 ? 8.336 -21.641 -10.148 1 97.25 203 HIS A N 1
ATOM 1529 C CA . HIS A 1 203 ? 9.141 -20.516 -10.648 1 97.25 203 HIS A CA 1
ATOM 1530 C C . HIS A 1 203 ? 8.312 -19.609 -11.547 1 97.25 203 HIS A C 1
ATOM 1532 O O . HIS A 1 203 ? 7.465 -20.078 -12.312 1 97.25 203 HIS A O 1
ATOM 1538 N N . GLY A 1 204 ? 8.609 -18.297 -11.453 1 96.88 204 GLY A N 1
ATOM 1539 C CA . GLY A 1 204 ? 7.836 -17.375 -12.266 1 96.88 204 GLY A CA 1
ATOM 1540 C C . GLY A 1 204 ? 6.477 -17.047 -11.68 1 96.88 204 GLY A C 1
ATOM 1541 O O . GLY A 1 204 ? 6.34 -16.922 -10.461 1 96.88 204 GLY A O 1
ATOM 1542 N N . ALA A 1 205 ? 5.504 -16.938 -12.516 1 97.56 205 ALA A N 1
ATOM 1543 C CA . ALA A 1 205 ? 4.172 -16.531 -12.078 1 97.56 205 ALA A CA 1
ATOM 1544 C C . ALA A 1 205 ? 3.299 -17.75 -11.773 1 97.56 205 ALA A C 1
ATOM 1546 O O . ALA A 1 205 ? 3.4 -18.766 -12.445 1 97.56 205 ALA A O 1
ATOM 1547 N N . GLY A 1 206 ? 2.439 -17.578 -10.789 1 98.06 206 GLY A N 1
ATOM 1548 C CA . GLY A 1 206 ? 1.526 -18.672 -10.492 1 98.06 206 GLY A CA 1
ATOM 1549 C C . GLY A 1 206 ? 0.521 -18.328 -9.406 1 98.06 206 GLY A C 1
ATOM 1550 O O . GLY A 1 206 ? 0.617 -17.281 -8.773 1 98.06 206 GLY A O 1
ATOM 1551 N N . THR A 1 207 ? -0.406 -19.172 -9.266 1 98.12 207 THR A N 1
ATOM 1552 C CA . THR A 1 207 ? -1.441 -19.078 -8.242 1 98.12 207 THR A CA 1
ATOM 1553 C C . THR A 1 207 ? -1.462 -20.328 -7.379 1 98.12 207 THR A C 1
ATOM 1555 O O . THR A 1 207 ? -1.501 -21.453 -7.898 1 98.12 207 THR A O 1
ATOM 1558 N N . TYR A 1 208 ? -1.354 -20.125 -6.16 1 98.12 208 TYR A N 1
ATOM 1559 C CA . TYR A 1 208 ? -1.45 -21.219 -5.191 1 98.12 208 TYR A CA 1
ATOM 1560 C C . TYR A 1 208 ? -2.674 -21.047 -4.301 1 98.12 208 TYR A C 1
ATOM 1562 O O . TYR A 1 208 ? -2.904 -19.953 -3.754 1 98.12 208 TYR A O 1
ATOM 1570 N N . THR A 1 209 ? -3.438 -22.047 -4.152 1 97.5 209 THR A N 1
ATOM 1571 C CA . THR A 1 209 ? -4.598 -22.047 -3.266 1 97.5 209 THR A CA 1
ATOM 1572 C C . THR A 1 209 ? -4.441 -23.109 -2.18 1 97.5 209 THR A C 1
ATOM 1574 O O . THR A 1 209 ? -4.27 -24.297 -2.482 1 97.5 209 THR A O 1
ATOM 1577 N N . TRP A 1 210 ? -4.512 -22.672 -0.952 1 97.12 210 TRP A N 1
ATOM 1578 C CA . TRP A 1 210 ? -4.383 -23.594 0.176 1 97.12 210 TRP A CA 1
ATOM 1579 C C . TRP A 1 210 ? -5.715 -24.281 0.475 1 97.12 210 TRP A C 1
ATOM 1581 O O . TRP A 1 210 ? -6.75 -23.891 -0.078 1 97.12 210 TRP A O 1
ATOM 1591 N N . SER A 1 211 ? -5.648 -25.297 1.327 1 96 211 SER A N 1
ATOM 1592 C CA . SER A 1 211 ? -6.836 -26.078 1.662 1 96 211 SER A CA 1
ATOM 1593 C C . SER A 1 211 ? -7.859 -25.219 2.408 1 96 211 SER A C 1
ATOM 1595 O O . SER A 1 211 ? -9.062 -25.469 2.314 1 96 211 SER A O 1
ATOM 1597 N N . ASN A 1 212 ? -7.43 -24.172 3.113 1 95.44 212 ASN A N 1
ATOM 1598 C CA . ASN A 1 212 ? -8.312 -23.281 3.854 1 95.44 212 ASN A CA 1
ATOM 1599 C C . ASN A 1 212 ? -8.836 -22.156 2.967 1 95.44 212 ASN A C 1
ATOM 1601 O O . ASN A 1 212 ? -9.469 -21.203 3.457 1 95.44 212 ASN A O 1
ATOM 1605 N N . SER A 1 213 ? -8.391 -22.172 1.737 1 94.38 213 SER A N 1
ATOM 1606 C CA . SER A 1 213 ? -8.891 -21.281 0.703 1 94.38 213 SER A CA 1
ATOM 1607 C C . SER A 1 213 ? -8.078 -19.984 0.666 1 94.38 213 SER A C 1
ATOM 1609 O O . SER A 1 213 ? -8.414 -19.062 -0.08 1 94.38 213 SER A O 1
ATOM 1611 N N . ASP A 1 214 ? -7.012 -19.922 1.485 1 96.62 214 ASP A N 1
ATOM 1612 C CA . ASP A 1 214 ? -6.055 -18.844 1.24 1 96.62 214 ASP A CA 1
ATOM 1613 C C . ASP A 1 214 ? -5.449 -18.953 -0.159 1 96.62 214 ASP A C 1
ATOM 1615 O O . ASP A 1 214 ? -5.27 -20.047 -0.677 1 96.62 214 ASP A O 1
ATOM 1619 N N . ARG A 1 215 ? -5.129 -17.844 -0.73 1 97.19 215 ARG A N 1
ATOM 1620 C CA . ARG A 1 215 ? -4.641 -17.859 -2.105 1 97.19 215 ARG A CA 1
ATOM 1621 C C . ARG A 1 215 ? -3.492 -16.859 -2.287 1 97.19 215 ARG A C 1
ATOM 1623 O O . ARG A 1 215 ? -3.541 -15.75 -1.771 1 97.19 215 ARG A O 1
ATOM 1630 N N . TYR A 1 216 ? -2.551 -17.312 -2.939 1 97.94 216 TYR A N 1
ATOM 1631 C CA . TYR A 1 216 ? -1.446 -16.453 -3.342 1 97.94 216 TYR A CA 1
ATOM 1632 C C . TYR A 1 216 ? -1.332 -16.391 -4.859 1 97.94 216 TYR A C 1
ATOM 1634 O O . TYR A 1 216 ? -1.327 -17.422 -5.535 1 97.94 216 TYR A O 1
ATOM 1642 N N . GLN A 1 217 ? -1.285 -15.258 -5.406 1 97.88 217 GLN A N 1
ATOM 1643 C CA . GLN A 1 217 ? -1.047 -14.977 -6.816 1 97.88 217 GLN A CA 1
ATOM 1644 C C . GLN A 1 217 ? 0.174 -14.086 -7.004 1 97.88 217 GLN A C 1
ATOM 1646 O O . GLN A 1 217 ? 0.201 -12.953 -6.516 1 97.88 217 GLN A O 1
ATOM 1651 N N . GLY A 1 218 ? 1.208 -14.594 -7.664 1 97.81 218 GLY A N 1
ATOM 1652 C CA . GLY A 1 218 ? 2.4 -13.781 -7.844 1 97.81 218 GLY A CA 1
ATOM 1653 C C . GLY A 1 218 ? 3.607 -14.586 -8.289 1 97.81 218 GLY A C 1
ATOM 1654 O O . GLY A 1 218 ? 3.469 -15.602 -8.977 1 97.81 218 GLY A O 1
ATOM 1655 N N . MET A 1 219 ? 4.711 -14.023 -7.953 1 97.75 219 MET A N 1
ATOM 1656 C CA . MET A 1 219 ? 5.961 -14.578 -8.477 1 97.75 219 MET A CA 1
ATOM 1657 C C . MET A 1 219 ? 6.543 -15.602 -7.512 1 97.75 219 MET A C 1
ATOM 1659 O O . MET A 1 219 ? 6.402 -15.477 -6.293 1 97.75 219 MET A O 1
ATOM 1663 N N . TRP A 1 220 ? 7.152 -16.578 -8.07 1 98.06 220 TRP A N 1
ATOM 1664 C CA . TRP A 1 220 ? 7.781 -17.672 -7.336 1 98.06 220 TRP A CA 1
ATOM 1665 C C . TRP A 1 220 ? 9.242 -17.844 -7.746 1 98.06 220 TRP A C 1
ATOM 1667 O O . TRP A 1 220 ? 9.602 -17.578 -8.898 1 98.06 220 TRP A O 1
ATOM 1677 N N . GLN A 1 221 ? 10.039 -18.219 -6.809 1 98.06 221 GLN A N 1
ATOM 1678 C CA . GLN A 1 221 ? 11.406 -18.656 -7.047 1 98.06 221 GLN A CA 1
ATOM 1679 C C . GLN A 1 221 ? 11.773 -19.828 -6.133 1 98.06 221 GLN A C 1
ATOM 1681 O O . GLN A 1 221 ? 11.734 -19.703 -4.91 1 98.06 221 GLN A O 1
ATOM 1686 N N . ASP A 1 222 ? 12.062 -20.969 -6.758 1 97.44 222 ASP A N 1
ATOM 1687 C CA . ASP A 1 222 ? 12.492 -22.141 -6.016 1 97.44 222 ASP A CA 1
ATOM 1688 C C . ASP A 1 222 ? 11.469 -22.516 -4.949 1 97.44 222 ASP A C 1
ATOM 1690 O O . ASP A 1 222 ? 11.812 -22.688 -3.775 1 97.44 222 ASP A O 1
ATOM 1694 N N . ASP A 1 223 ? 10.203 -22.516 -5.305 1 97.81 223 ASP A N 1
ATOM 1695 C CA . ASP A 1 223 ? 9.07 -22.984 -4.516 1 97.81 223 ASP A CA 1
ATOM 1696 C C . ASP A 1 223 ? 8.664 -21.969 -3.461 1 97.81 223 ASP A C 1
ATOM 1698 O O . ASP A 1 223 ? 7.805 -22.234 -2.617 1 97.81 223 ASP A O 1
ATOM 1702 N N . LEU A 1 224 ? 9.32 -20.75 -3.529 1 98 224 LEU A N 1
ATOM 1703 C CA . LEU A 1 224 ? 9.008 -19.703 -2.555 1 98 224 LEU A CA 1
ATOM 1704 C C . LEU A 1 224 ? 8.469 -18.453 -3.246 1 98 224 LEU A C 1
ATOM 1706 O O . LEU A 1 224 ? 8.867 -18.141 -4.367 1 98 224 LEU A O 1
ATOM 1710 N N . GLU A 1 225 ? 7.582 -17.781 -2.531 1 97.62 225 GLU A N 1
ATOM 1711 C CA . GLU A 1 225 ? 7.156 -16.469 -3.023 1 97.62 225 GLU A CA 1
ATOM 1712 C C . GLU A 1 225 ? 8.336 -15.516 -3.131 1 97.62 225 GLU A C 1
ATOM 1714 O O . GLU A 1 225 ? 9.062 -15.305 -2.156 1 97.62 225 GLU A O 1
ATOM 1719 N N . ASP A 1 226 ? 8.656 -14.992 -4.227 1 98.12 226 ASP A N 1
ATOM 1720 C CA . ASP A 1 226 ? 9.781 -14.094 -4.473 1 98.12 226 ASP A CA 1
ATOM 1721 C C . ASP A 1 226 ? 9.469 -13.109 -5.598 1 98.12 226 ASP A C 1
ATOM 1723 O O . ASP A 1 226 ? 9.398 -13.5 -6.766 1 98.12 226 ASP A O 1
ATOM 1727 N N . GLY A 1 227 ? 9.383 -11.914 -5.25 1 97.25 227 GLY A N 1
ATOM 1728 C CA . GLY A 1 227 ? 8.844 -10.883 -6.113 1 97.25 227 GLY A CA 1
ATOM 1729 C C . GLY A 1 227 ? 7.543 -10.289 -5.602 1 97.25 227 GLY A C 1
ATOM 1730 O O . GLY A 1 227 ? 7.242 -10.375 -4.41 1 97.25 227 GLY A O 1
ATOM 1731 N N . PHE A 1 228 ? 6.801 -9.672 -6.469 1 97.31 228 PHE A N 1
ATOM 1732 C CA . PHE A 1 228 ? 5.547 -9.094 -6.008 1 97.31 228 PHE A CA 1
ATOM 1733 C C . PHE A 1 228 ? 4.418 -10.117 -6.086 1 97.31 228 PHE A C 1
ATOM 1735 O O . PHE A 1 228 ? 4.445 -11.016 -6.926 1 97.31 228 PHE A O 1
ATOM 1742 N N . GLY A 1 229 ? 3.477 -9.945 -5.234 1 97.75 229 GLY A N 1
ATOM 1743 C CA . GLY A 1 229 ? 2.324 -10.828 -5.223 1 97.75 229 GLY A CA 1
ATOM 1744 C C . GLY A 1 229 ? 1.2 -10.336 -4.328 1 97.75 229 GLY A C 1
ATOM 1745 O O . GLY A 1 229 ? 1.339 -9.312 -3.658 1 97.75 229 GLY A O 1
ATOM 1746 N N . GLN A 1 230 ? 0.101 -11.023 -4.43 1 97.31 230 GLN A N 1
ATOM 1747 C CA . GLN A 1 230 ? -1.065 -10.758 -3.596 1 97.31 230 GLN A CA 1
ATOM 1748 C C . GLN A 1 230 ? -1.481 -12 -2.818 1 97.31 230 GLN A C 1
ATOM 1750 O O . GLN A 1 230 ? -1.671 -13.07 -3.404 1 97.31 230 GLN A O 1
ATOM 1755 N N . MET A 1 231 ? -1.51 -11.82 -1.549 1 97.19 231 MET A N 1
ATOM 1756 C CA . MET A 1 231 ? -2.043 -12.852 -0.661 1 97.19 231 MET A CA 1
ATOM 1757 C C . MET A 1 231 ? -3.465 -12.508 -0.226 1 97.19 231 MET A C 1
ATOM 1759 O O . MET A 1 231 ? -3.701 -11.453 0.363 1 97.19 231 MET A O 1
ATOM 1763 N N . ILE A 1 232 ? -4.383 -13.367 -0.518 1 95.81 232 ILE A N 1
ATOM 1764 C CA . ILE A 1 232 ? -5.777 -13.211 -0.125 1 95.81 232 ILE A CA 1
ATOM 1765 C C . ILE A 1 232 ? -6.141 -14.258 0.923 1 95.81 232 ILE A C 1
ATOM 1767 O O . ILE A 1 232 ? -6.176 -15.461 0.626 1 95.81 232 ILE A O 1
ATOM 1771 N N . TYR A 1 233 ? -6.488 -13.828 2.086 1 95.94 233 TYR A N 1
ATOM 1772 C CA . TYR A 1 233 ? -6.828 -14.742 3.166 1 95.94 233 TYR A CA 1
ATOM 1773 C C . TYR A 1 233 ? -8.328 -15.016 3.199 1 95.94 233 TYR A C 1
ATOM 1775 O O . TYR A 1 233 ? -9.133 -14.148 2.84 1 95.94 233 TYR A O 1
ATOM 1783 N N . ALA A 1 234 ? -8.656 -16.125 3.652 1 95.06 234 ALA A N 1
ATOM 1784 C CA . ALA A 1 234 ? -10.055 -16.531 3.711 1 95.06 234 ALA A CA 1
ATOM 1785 C C . ALA A 1 234 ? -10.859 -15.617 4.629 1 95.06 234 ALA A C 1
ATOM 1787 O O . ALA A 1 234 ? -12.062 -15.422 4.43 1 95.06 234 ALA A O 1
ATOM 1788 N N . ASN A 1 235 ? -10.211 -14.984 5.586 1 93.69 235 ASN A N 1
ATOM 1789 C CA . ASN A 1 235 ? -10.898 -14.125 6.547 1 93.69 235 ASN A CA 1
ATOM 1790 C C . ASN A 1 235 ? -11.102 -12.719 6 1 93.69 235 ASN A C 1
ATOM 1792 O O . ASN A 1 235 ? -11.641 -11.852 6.691 1 93.69 235 ASN A O 1
ATOM 1796 N N . GLY A 1 236 ? -10.586 -12.492 4.887 1 91.62 236 GLY A N 1
ATOM 1797 C CA . GLY A 1 236 ? -10.859 -11.211 4.25 1 91.62 236 GLY A CA 1
ATOM 1798 C C . GLY A 1 236 ? -9.648 -10.289 4.227 1 91.62 236 GLY A C 1
ATOM 1799 O O . GLY A 1 236 ? -9.648 -9.273 3.529 1 91.62 236 GLY A O 1
ATOM 1800 N N . VAL A 1 237 ? -8.641 -10.633 4.98 1 93.81 237 VAL A N 1
ATOM 1801 C CA . VAL A 1 237 ? -7.422 -9.836 4.984 1 93.81 237 VAL A CA 1
ATOM 1802 C C . VAL A 1 237 ? -6.672 -10.031 3.666 1 93.81 237 VAL A C 1
ATOM 1804 O O . VAL A 1 237 ? -6.672 -11.125 3.102 1 93.81 237 VAL A O 1
ATOM 1807 N N . ARG A 1 238 ? -6.086 -8.992 3.158 1 95.88 238 ARG A N 1
ATOM 1808 C CA . ARG A 1 238 ? -5.336 -9.047 1.909 1 95.88 238 ARG A CA 1
ATOM 1809 C C . ARG A 1 238 ? -3.984 -8.352 2.053 1 95.88 238 ARG A C 1
ATOM 1811 O O . ARG A 1 238 ? -3.891 -7.281 2.662 1 95.88 238 ARG A O 1
ATOM 1818 N N . PHE A 1 239 ? -3.002 -8.992 1.562 1 96.56 239 PHE A N 1
ATOM 1819 C CA . PHE A 1 239 ? -1.69 -8.359 1.479 1 96.56 239 PHE A CA 1
ATOM 1820 C C . PHE A 1 239 ? -1.21 -8.297 0.034 1 96.56 239 PHE A C 1
ATOM 1822 O O . PHE A 1 239 ? -1.239 -9.305 -0.68 1 96.56 239 PHE A O 1
ATOM 1829 N N . VAL A 1 240 ? -0.848 -7.211 -0.425 1 97.19 240 VAL A N 1
ATOM 1830 C CA . VAL A 1 240 ? -0.226 -7.016 -1.73 1 97.19 240 VAL A CA 1
ATOM 1831 C C . VAL A 1 240 ? 1.147 -6.371 -1.557 1 97.19 240 VAL A C 1
ATOM 1833 O O . VAL A 1 240 ? 1.271 -5.312 -0.935 1 97.19 240 VAL A O 1
ATOM 1836 N N . GLY A 1 241 ? 2.219 -7.051 -2.107 1 97.88 241 GLY A N 1
ATOM 1837 C CA . GLY A 1 241 ? 3.537 -6.461 -1.941 1 97.88 241 GLY A CA 1
ATOM 1838 C C . GLY A 1 241 ? 4.66 -7.383 -2.373 1 97.88 241 GLY A C 1
ATOM 1839 O O . GLY A 1 241 ? 4.449 -8.297 -3.168 1 97.88 241 GLY A O 1
ATOM 1840 N N . GLN A 1 242 ? 5.777 -6.996 -1.896 1 98.19 242 GLN A N 1
ATOM 1841 C CA . GLN A 1 242 ? 6.984 -7.715 -2.289 1 98.19 242 GLN A CA 1
ATOM 1842 C C . GLN A 1 242 ? 7.309 -8.828 -1.302 1 98.19 242 GLN A C 1
ATOM 1844 O O . GLN A 1 242 ? 7.176 -8.648 -0.089 1 98.19 242 GLN A O 1
ATOM 1849 N N . PHE A 1 243 ? 7.672 -9.945 -1.815 1 97.81 243 PHE A N 1
ATOM 1850 C CA . PHE A 1 243 ? 8.141 -11.102 -1.051 1 97.81 243 PHE A CA 1
ATOM 1851 C C . PHE A 1 243 ? 9.586 -11.43 -1.406 1 97.81 243 PHE A C 1
ATOM 1853 O O . PHE A 1 243 ? 10.016 -11.227 -2.545 1 97.81 243 PHE A O 1
ATOM 1860 N N . ARG A 1 244 ? 10.297 -11.836 -0.446 1 97.44 244 ARG A N 1
ATOM 1861 C CA . ARG A 1 244 ? 11.633 -12.383 -0.644 1 97.44 244 ARG A CA 1
ATOM 1862 C C . ARG A 1 244 ? 11.82 -13.68 0.143 1 97.44 244 ARG A C 1
ATOM 1864 O O . ARG A 1 244 ? 11.758 -13.672 1.374 1 97.44 244 ARG A O 1
ATOM 1871 N N . LYS A 1 245 ? 12 -14.75 -0.58 1 96.31 245 LYS A N 1
ATOM 1872 C CA . LYS A 1 245 ? 12.195 -16.078 0.01 1 96.31 245 LYS A CA 1
ATOM 1873 C C . LYS A 1 245 ? 11.07 -16.406 0.98 1 96.31 245 LYS A C 1
ATOM 1875 O O . LYS A 1 245 ? 11.32 -16.828 2.111 1 96.31 245 LYS A O 1
ATOM 1880 N N . GLY A 1 246 ? 9.883 -16.016 0.566 1 96.62 246 GLY A N 1
ATOM 1881 C CA . GLY A 1 246 ? 8.688 -16.422 1.295 1 96.62 246 GLY A CA 1
ATOM 1882 C C . GLY A 1 246 ? 8.289 -15.438 2.381 1 96.62 246 GLY A C 1
ATOM 1883 O O . GLY A 1 246 ? 7.277 -15.633 3.055 1 96.62 246 GLY A O 1
ATOM 1884 N N . GLN A 1 247 ? 9.109 -14.406 2.533 1 96.31 247 GLN A N 1
ATOM 1885 C CA . GLN A 1 247 ? 8.805 -13.414 3.555 1 96.31 247 GLN A CA 1
ATOM 1886 C C . GLN A 1 247 ? 8.375 -12.094 2.922 1 96.31 247 GLN A C 1
ATOM 1888 O O . GLN A 1 247 ? 8.867 -11.719 1.852 1 96.31 247 GLN A O 1
ATOM 1893 N N . ARG A 1 248 ? 7.5 -11.438 3.66 1 95.94 248 ARG A N 1
ATOM 1894 C CA . ARG A 1 248 ? 7.176 -10.086 3.219 1 95.94 248 ARG A CA 1
ATOM 1895 C C . ARG A 1 248 ? 8.352 -9.141 3.438 1 95.94 248 ARG A C 1
ATOM 1897 O O . ARG A 1 248 ? 8.758 -8.906 4.574 1 95.94 248 ARG A O 1
ATOM 1904 N N . LYS A 1 249 ? 9 -8.688 2.48 1 96.5 249 LYS A N 1
ATOM 1905 C CA . LYS A 1 249 ? 10.156 -7.801 2.545 1 96.5 249 LYS A CA 1
ATOM 1906 C C . LYS A 1 249 ? 10.125 -6.766 1.425 1 96.5 249 LYS A C 1
ATOM 1908 O O . LYS A 1 249 ? 10.242 -7.113 0.248 1 96.5 249 LYS A O 1
ATOM 1913 N N . GLY A 1 250 ? 10.016 -5.535 1.805 1 97.19 250 GLY A N 1
ATOM 1914 C CA . GLY A 1 250 ? 9.883 -4.465 0.828 1 97.19 250 GLY A CA 1
ATOM 1915 C C . GLY A 1 250 ? 8.547 -3.746 0.908 1 97.19 250 GLY A C 1
ATOM 1916 O O . GLY A 1 250 ? 7.855 -3.818 1.927 1 97.19 250 GLY A O 1
ATOM 1917 N N . PRO A 1 251 ? 8.18 -3.02 -0.155 1 97.88 251 PRO A N 1
ATOM 1918 C CA . PRO A 1 251 ? 6.914 -2.277 -0.119 1 97.88 251 PRO A CA 1
ATOM 1919 C C . PRO A 1 251 ? 5.695 -3.193 -0.108 1 97.88 251 PRO A C 1
ATOM 1921 O O . PRO A 1 251 ? 5.715 -4.266 -0.714 1 97.88 251 PRO A O 1
ATOM 1924 N N . GLY A 1 252 ? 4.645 -2.725 0.559 1 97.38 252 GLY A N 1
ATOM 1925 C CA . GLY A 1 252 ? 3.418 -3.51 0.58 1 97.38 252 GLY A CA 1
ATOM 1926 C C . GLY A 1 252 ? 2.27 -2.803 1.273 1 97.38 252 GLY A C 1
ATOM 1927 O O . GLY A 1 252 ? 2.455 -1.738 1.866 1 97.38 252 GLY A O 1
ATOM 1928 N N . VAL A 1 253 ? 1.143 -3.375 1.141 1 96.94 253 VAL A N 1
ATOM 1929 C CA . VAL A 1 253 ? -0.064 -2.912 1.816 1 96.94 253 VAL A CA 1
ATOM 1930 C C . VAL A 1 253 ? -0.852 -4.109 2.348 1 96.94 253 VAL A C 1
ATOM 1932 O O . VAL A 1 253 ? -0.978 -5.129 1.666 1 96.94 253 VAL A O 1
ATOM 1935 N N . GLN A 1 254 ? -1.218 -3.973 3.588 1 95.44 254 GLN A N 1
ATOM 1936 C CA . GLN A 1 254 ? -2.146 -4.926 4.184 1 95.44 254 GLN A CA 1
ATOM 1937 C C . GLN A 1 254 ? -3.508 -4.285 4.434 1 95.44 254 GLN A C 1
ATOM 1939 O O . GLN A 1 254 ? -3.598 -3.236 5.074 1 95.44 254 GLN A O 1
ATOM 1944 N N . THR A 1 255 ? -4.496 -4.871 3.908 1 94.31 255 THR A N 1
ATOM 1945 C CA . THR A 1 255 ? -5.867 -4.414 4.113 1 94.31 255 THR A CA 1
ATOM 1946 C C . THR A 1 255 ? -6.645 -5.406 4.973 1 94.31 255 THR A C 1
ATOM 1948 O O . THR A 1 255 ? -6.715 -6.594 4.648 1 94.31 255 THR A O 1
ATOM 1951 N N . GLU A 1 256 ? -7.242 -4.855 5.973 1 93.62 256 GLU A N 1
ATOM 1952 C CA . GLU A 1 256 ? -8.023 -5.699 6.871 1 93.62 256 GLU A CA 1
ATOM 1953 C C . GLU A 1 256 ? -9.461 -5.855 6.371 1 93.62 256 GLU A C 1
ATOM 1955 O O . GLU A 1 256 ? -9.875 -5.16 5.445 1 93.62 256 GLU A O 1
ATOM 1960 N N . CYS A 1 257 ? -10.18 -6.762 6.98 1 92.12 257 CYS A N 1
ATOM 1961 C CA . CYS A 1 257 ? -11.539 -7.062 6.547 1 92.12 257 CYS A CA 1
ATOM 1962 C C . CYS A 1 257 ? -12.469 -5.887 6.805 1 92.12 257 CYS A C 1
ATOM 1964 O O . CYS A 1 257 ? -13.484 -5.734 6.133 1 92.12 257 CYS A O 1
ATOM 1966 N N . ASP A 1 258 ? -12.086 -5.031 7.746 1 91 258 ASP A N 1
ATOM 1967 C CA . ASP A 1 258 ? -12.945 -3.906 8.094 1 91 258 ASP A CA 1
ATOM 1968 C C . ASP A 1 258 ? -12.523 -2.641 7.352 1 91 258 ASP A C 1
ATOM 1970 O O . ASP A 1 258 ? -13.102 -1.572 7.551 1 91 258 ASP A O 1
ATOM 1974 N N . GLY A 1 259 ? -11.469 -2.756 6.625 1 88.25 259 GLY A N 1
ATOM 1975 C CA . GLY A 1 259 ? -11.102 -1.631 5.777 1 88.25 259 GLY A CA 1
ATOM 1976 C C . GLY A 1 259 ? -9.852 -0.911 6.25 1 88.25 259 GLY A C 1
ATOM 1977 O O . GLY A 1 259 ? -9.32 -0.051 5.543 1 88.25 259 GLY A O 1
ATOM 1978 N N . ARG A 1 260 ? -9.367 -1.267 7.418 1 93.75 260 ARG A N 1
ATOM 1979 C CA . ARG A 1 260 ? -8.094 -0.699 7.852 1 93.75 260 ARG A CA 1
ATOM 1980 C C . ARG A 1 260 ? -6.977 -1.068 6.887 1 93.75 260 ARG A C 1
ATOM 1982 O O . ARG A 1 260 ? -6.988 -2.15 6.297 1 93.75 260 ARG A O 1
ATOM 1989 N N . MET A 1 261 ? -5.973 -0.077 6.82 1 94.06 261 MET A N 1
ATOM 1990 C CA . MET A 1 261 ? -4.883 -0.297 5.871 1 94.06 261 MET A CA 1
ATOM 1991 C C . MET A 1 261 ? -3.535 0.025 6.512 1 94.06 261 MET A C 1
ATOM 1993 O O . MET A 1 261 ? -3.406 1.012 7.238 1 94.06 261 MET A O 1
ATOM 1997 N N . THR A 1 262 ? -2.609 -0.834 6.332 1 94.12 262 THR A N 1
ATOM 1998 C CA . THR A 1 262 ? -1.223 -0.591 6.711 1 94.12 262 THR A CA 1
ATOM 1999 C C . THR A 1 262 ? -0.321 -0.574 5.48 1 94.12 262 THR A C 1
ATOM 2001 O O . THR A 1 262 ? -0.318 -1.521 4.691 1 94.12 262 THR A O 1
ATOM 2004 N N . VAL A 1 263 ? 0.318 0.521 5.273 1 95.81 263 VAL A N 1
ATOM 2005 C CA . VAL A 1 263 ? 1.132 0.734 4.082 1 95.81 263 VAL A CA 1
ATOM 2006 C C . VAL A 1 263 ? 2.568 1.059 4.488 1 95.81 263 VAL A C 1
ATOM 2008 O O . VAL A 1 263 ? 2.799 1.896 5.363 1 95.81 263 VAL A O 1
ATOM 2011 N N . GLY A 1 264 ? 3.572 0.392 3.822 1 97.25 264 GLY A N 1
ATOM 2012 C CA . GLY A 1 264 ? 4.949 0.756 4.121 1 97.25 264 GLY A CA 1
ATOM 2013 C C . GLY A 1 264 ? 5.953 -0.29 3.678 1 97.25 264 GLY A C 1
ATOM 2014 O O . GLY A 1 264 ? 5.766 -0.935 2.643 1 97.25 264 GLY A O 1
ATOM 2015 N N . ARG A 1 265 ? 7.031 -0.273 4.367 1 97.12 265 ARG A N 1
ATOM 2016 C CA . ARG A 1 265 ? 8.109 -1.204 4.062 1 97.12 265 ARG A CA 1
ATOM 2017 C C . ARG A 1 265 ? 8.18 -2.324 5.094 1 97.12 265 ARG A C 1
ATOM 2019 O O . ARG A 1 265 ? 8.352 -2.064 6.289 1 97.12 265 ARG A O 1
ATOM 2026 N N . TRP A 1 266 ? 8.055 -3.525 4.645 1 95.75 266 TRP A N 1
ATOM 2027 C CA . TRP A 1 266 ? 8.227 -4.695 5.5 1 95.75 266 TRP A CA 1
ATOM 2028 C C . TRP A 1 266 ? 9.688 -5.133 5.531 1 95.75 266 TRP A C 1
ATOM 2030 O O . TRP A 1 266 ? 10.367 -5.129 4.5 1 95.75 266 TRP A O 1
ATOM 2040 N N . ARG A 1 267 ? 10.102 -5.484 6.625 1 94.06 267 ARG A N 1
ATOM 2041 C CA . ARG A 1 267 ? 11.508 -5.836 6.812 1 94.06 267 ARG A CA 1
ATOM 2042 C C . ARG A 1 267 ? 11.664 -7.316 7.145 1 94.06 267 ARG A C 1
ATOM 2044 O O . ARG A 1 267 ? 12.742 -7.762 7.539 1 94.06 267 ARG A O 1
ATOM 2051 N N . GLY A 1 268 ? 10.586 -8.062 7.016 1 90.69 268 GLY A N 1
ATOM 2052 C CA . GLY A 1 268 ? 10.609 -9.469 7.379 1 90.69 268 GLY A CA 1
ATOM 2053 C C . GLY A 1 268 ? 10.141 -9.727 8.797 1 90.69 268 GLY A C 1
ATOM 2054 O O . GLY A 1 268 ? 10.211 -8.844 9.648 1 90.69 268 GLY A O 1
ATOM 2055 N N . LEU A 1 269 ? 9.617 -10.945 9.047 1 84.94 269 LEU A N 1
ATOM 2056 C CA . LEU A 1 269 ? 9.242 -11.414 10.375 1 84.94 269 LEU A CA 1
ATOM 2057 C C . LEU A 1 269 ? 8.188 -10.5 10.992 1 84.94 269 LEU A C 1
ATOM 2059 O O . LEU A 1 269 ? 8.273 -10.164 12.172 1 84.94 269 LEU A O 1
ATOM 2063 N N . GLY A 1 270 ? 7.438 -9.984 10.195 1 85.75 270 GLY A N 1
ATOM 2064 C CA . GLY A 1 270 ? 6.289 -9.211 10.656 1 85.75 270 GLY A CA 1
ATOM 2065 C C . GLY A 1 270 ? 6.652 -7.812 11.109 1 85.75 270 GLY A C 1
ATOM 2066 O O . GLY A 1 270 ? 5.859 -7.148 11.781 1 85.75 270 GLY A O 1
ATOM 2067 N N . ARG A 1 271 ? 7.859 -7.387 10.797 1 90.94 271 ARG A N 1
ATOM 2068 C CA . ARG A 1 271 ? 8.305 -6.055 11.188 1 90.94 271 ARG A CA 1
ATOM 2069 C C . ARG A 1 271 ? 8.273 -5.09 10.008 1 90.94 271 ARG A C 1
ATOM 2071 O O . ARG A 1 271 ? 8.359 -5.512 8.852 1 90.94 271 ARG A O 1
ATOM 2078 N N . GLY A 1 272 ? 8.109 -3.857 10.312 1 93.31 272 GLY A N 1
ATOM 2079 C CA . GLY A 1 272 ? 8.117 -2.846 9.266 1 93.31 272 GLY A CA 1
ATOM 2080 C C . GLY A 1 272 ? 7.723 -1.47 9.773 1 93.31 272 GLY A C 1
ATOM 2081 O O . GLY A 1 272 ? 7.699 -1.226 10.977 1 93.31 272 GLY A O 1
ATOM 2082 N N . GLY A 1 273 ? 7.543 -0.571 8.93 1 94.44 273 GLY A N 1
ATOM 2083 C CA . GLY A 1 273 ? 7.141 0.786 9.258 1 94.44 273 GLY A CA 1
ATOM 2084 C C . GLY A 1 273 ? 6.52 1.527 8.086 1 94.44 273 GLY A C 1
ATOM 2085 O O . GLY A 1 273 ? 6.773 1.19 6.93 1 94.44 273 GLY A O 1
ATOM 2086 N N . GLY A 1 274 ? 5.684 2.477 8.461 1 95.88 274 GLY A N 1
ATOM 2087 C CA . GLY A 1 274 ? 5.004 3.27 7.449 1 95.88 274 GLY A CA 1
ATOM 2088 C C . GLY A 1 274 ? 3.768 3.977 7.977 1 95.88 274 GLY A C 1
ATOM 2089 O O . GLY A 1 274 ? 3.84 4.703 8.969 1 95.88 274 GLY A O 1
ATOM 2090 N N . ALA A 1 275 ? 2.68 3.785 7.305 1 96.06 275 ALA A N 1
ATOM 2091 C CA . ALA A 1 275 ? 1.424 4.449 7.648 1 96.06 275 ALA A CA 1
ATOM 2092 C C . ALA A 1 275 ? 0.331 3.428 7.953 1 96.06 275 ALA A C 1
ATOM 2094 O O . ALA A 1 275 ? 0.324 2.33 7.395 1 96.06 275 ALA A O 1
ATOM 2095 N N . HIS A 1 276 ? -0.501 3.77 8.867 1 93.31 276 HIS A N 1
ATOM 2096 C CA . HIS A 1 276 ? -1.726 3.033 9.156 1 93.31 276 HIS A CA 1
ATOM 2097 C C . HIS A 1 276 ? -2.949 3.939 9.062 1 93.31 276 HIS A C 1
ATOM 2099 O O . HIS A 1 276 ? -2.924 5.074 9.555 1 93.31 276 HIS A O 1
ATOM 2105 N N . ILE A 1 277 ? -3.906 3.494 8.391 1 93.88 277 ILE A N 1
ATOM 2106 C CA . ILE A 1 277 ? -5.156 4.234 8.258 1 93.88 277 ILE A CA 1
ATOM 2107 C C . ILE A 1 277 ? -6.293 3.455 8.922 1 93.88 277 ILE A C 1
ATOM 2109 O O . ILE A 1 277 ? -6.574 2.316 8.539 1 93.88 277 ILE A O 1
ATOM 2113 N N . ASP A 1 278 ? -6.953 4.117 9.828 1 92.81 278 ASP A N 1
ATOM 2114 C CA . ASP A 1 278 ? -8.086 3.494 10.508 1 92.81 278 ASP A CA 1
ATOM 2115 C C . ASP A 1 278 ? -9.367 3.656 9.703 1 92.81 278 ASP A C 1
ATOM 2117 O O . ASP A 1 278 ? -9.391 4.359 8.688 1 92.81 278 ASP A O 1
ATOM 2121 N N . THR A 1 279 ? -10.391 2.998 10.141 1 91.75 279 THR A N 1
ATOM 2122 C CA . THR A 1 279 ? -11.656 2.973 9.414 1 91.75 279 THR A CA 1
ATOM 2123 C C . THR A 1 279 ? -12.281 4.363 9.375 1 91.75 279 THR A C 1
ATOM 2125 O O . THR A 1 279 ? -13.008 4.691 8.43 1 91.75 279 THR A O 1
ATOM 2128 N N . ASP A 1 280 ? -11.961 5.207 10.328 1 90.81 280 ASP A N 1
ATOM 2129 C CA . ASP A 1 280 ? -12.555 6.535 10.391 1 90.81 280 ASP A CA 1
ATOM 2130 C C . ASP A 1 280 ? -11.703 7.555 9.641 1 90.81 280 ASP A C 1
ATOM 2132 O O . ASP A 1 280 ? -12.016 8.75 9.633 1 90.81 280 ASP A O 1
ATOM 2136 N N . GLY A 1 281 ? -10.586 7.074 9.164 1 89.56 281 GLY A N 1
ATOM 2137 C CA . GLY A 1 281 ? -9.742 7.969 8.398 1 89.56 281 GLY A CA 1
ATOM 2138 C C . GLY A 1 281 ? -8.547 8.484 9.18 1 89.56 281 GLY A C 1
ATOM 2139 O O . GLY A 1 281 ? -7.719 9.227 8.641 1 89.56 281 GLY A O 1
ATOM 2140 N N . THR A 1 282 ? -8.461 8.047 10.453 1 93 282 THR A N 1
ATOM 2141 C CA . THR A 1 282 ? -7.316 8.445 11.266 1 93 282 THR A CA 1
ATOM 2142 C C . THR A 1 282 ? -6.02 7.918 10.664 1 93 282 THR A C 1
ATOM 2144 O O . THR A 1 282 ? -5.934 6.746 10.289 1 93 282 THR A O 1
ATOM 2147 N N . PHE A 1 283 ? -5.129 8.82 10.562 1 94.06 283 PHE A N 1
ATOM 2148 C CA . PHE A 1 283 ? -3.816 8.516 10 1 94.06 283 PHE A CA 1
ATOM 2149 C C . PHE A 1 283 ? -2.789 8.312 11.102 1 94.06 283 PHE A C 1
ATOM 2151 O O . PHE A 1 283 ? -2.771 9.055 12.086 1 94.06 283 PHE A O 1
ATOM 2158 N N . TYR A 1 284 ? -1.947 7.309 10.891 1 92.25 284 TYR A N 1
ATOM 2159 C CA . TYR A 1 284 ? -0.821 7.074 11.789 1 92.25 284 TYR A CA 1
ATOM 2160 C C . TYR A 1 284 ? 0.477 6.918 11.008 1 92.25 284 TYR A C 1
ATOM 2162 O O . TYR A 1 284 ? 0.501 6.273 9.953 1 92.25 284 TYR A O 1
ATOM 2170 N N . GLN A 1 285 ? 1.501 7.562 11.414 1 94.25 285 GLN A N 1
ATOM 2171 C CA . GLN A 1 285 ? 2.85 7.129 11.062 1 94.25 285 GLN A CA 1
ATOM 2172 C C . GLN A 1 285 ? 3.471 6.301 12.18 1 94.25 285 GLN A C 1
ATOM 2174 O O . GLN A 1 285 ? 3.514 6.742 13.336 1 94.25 285 GLN A O 1
ATOM 2179 N N . CYS A 1 286 ? 3.924 5.102 11.812 1 91.5 286 CYS A N 1
ATOM 2180 C CA . CYS A 1 286 ? 4.328 4.207 12.891 1 91.5 286 CYS A CA 1
ATOM 2181 C C . CYS A 1 286 ? 5.25 3.111 12.375 1 91.5 286 CYS A C 1
ATOM 2183 O O . CYS A 1 286 ? 5.535 3.047 11.18 1 91.5 286 CYS A O 1
ATOM 2185 N N . GLU A 1 287 ? 5.789 2.443 13.328 1 91.44 287 GLU A N 1
ATOM 2186 C CA . GLU A 1 287 ? 6.414 1.146 13.086 1 91.44 287 GLU A CA 1
ATOM 2187 C C . GLU A 1 287 ? 5.562 0.013 13.656 1 91.44 287 GLU A C 1
ATOM 2189 O O . GLU A 1 287 ? 4.641 0.252 14.438 1 91.44 287 GLU A O 1
ATOM 2194 N N . TRP A 1 288 ? 5.742 -1.162 13.117 1 87.38 288 TRP A N 1
ATOM 2195 C CA . TRP A 1 288 ? 5.012 -2.307 13.656 1 87.38 288 TRP A CA 1
ATOM 2196 C C . TRP A 1 288 ? 5.934 -3.512 13.82 1 87.38 288 TRP A C 1
ATOM 2198 O O . TRP A 1 288 ? 6.93 -3.641 13.102 1 87.38 288 TRP A O 1
ATOM 2208 N N . ALA A 1 289 ? 5.613 -4.27 14.734 1 86.94 289 ALA A N 1
ATOM 2209 C CA . ALA A 1 289 ? 6.285 -5.539 15.008 1 86.94 289 ALA A CA 1
ATOM 2210 C C . ALA A 1 289 ? 5.312 -6.562 15.594 1 86.94 289 ALA A C 1
ATOM 2212 O O . ALA A 1 289 ? 4.582 -6.266 16.531 1 86.94 289 ALA A O 1
ATOM 2213 N N . ASP A 1 290 ? 5.238 -7.676 14.969 1 80.81 290 ASP A N 1
ATOM 2214 C CA . ASP A 1 290 ? 4.426 -8.797 15.438 1 80.81 290 ASP A CA 1
ATOM 2215 C C . ASP A 1 290 ? 2.957 -8.391 15.562 1 80.81 290 ASP A C 1
ATOM 2217 O O . ASP A 1 290 ? 2.324 -8.641 16.578 1 80.81 290 ASP A O 1
ATOM 2221 N N . GLY A 1 291 ? 2.467 -7.559 14.68 1 74.31 291 GLY A N 1
ATOM 2222 C CA . GLY A 1 291 ? 1.057 -7.207 14.602 1 74.31 291 GLY A CA 1
ATOM 2223 C C . GLY A 1 291 ? 0.68 -6.047 15.5 1 74.31 291 GLY A C 1
ATOM 2224 O O . GLY A 1 291 ? -0.503 -5.742 15.672 1 74.31 291 GLY A O 1
ATOM 2225 N N . ARG A 1 292 ? 1.782 -5.375 16.234 1 80.38 292 ARG A N 1
ATOM 2226 C CA . ARG A 1 292 ? 1.543 -4.25 17.125 1 80.38 292 ARG A CA 1
ATOM 2227 C C . ARG A 1 292 ? 2.305 -3.012 16.656 1 80.38 292 ARG A C 1
ATOM 2229 O O . ARG A 1 292 ? 3.395 -3.123 16.094 1 80.38 292 ARG A O 1
ATOM 2236 N N . LEU A 1 293 ? 1.675 -1.917 16.828 1 78.25 293 LEU A N 1
ATOM 2237 C CA . LEU A 1 293 ? 2.367 -0.668 16.531 1 78.25 293 LEU A CA 1
ATOM 2238 C C . LEU A 1 293 ? 3.48 -0.409 17.547 1 78.25 293 LEU A C 1
ATOM 2240 O O . LEU A 1 293 ? 3.314 -0.668 18.734 1 78.25 293 LEU A O 1
ATOM 2244 N N . THR A 1 294 ? 4.594 -0.088 17.109 1 79.94 294 THR A N 1
ATOM 2245 C CA . THR A 1 294 ? 5.738 0.187 17.984 1 79.94 294 THR A CA 1
ATOM 2246 C C . THR A 1 294 ? 6.477 1.439 17.516 1 79.94 294 THR A C 1
ATOM 2248 O O . THR A 1 294 ? 6.102 2.051 16.516 1 79.94 294 THR A O 1
ATOM 2251 N N . GLY A 1 295 ? 7.34 1.938 18.344 1 78.81 295 GLY A N 1
ATOM 2252 C CA . GLY A 1 295 ? 8.164 3.08 17.984 1 78.81 295 GLY A CA 1
ATOM 2253 C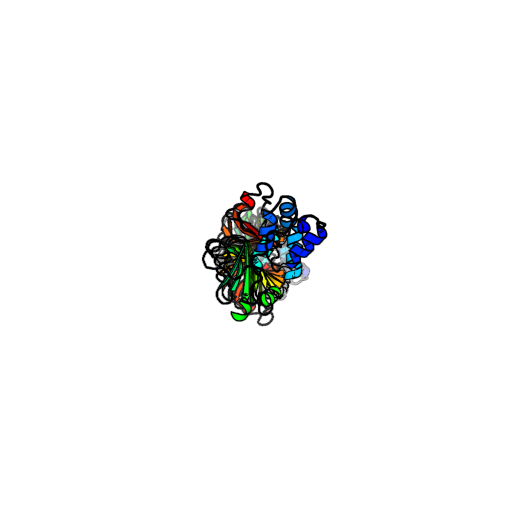 C . GLY A 1 295 ? 7.465 4.41 18.203 1 78.81 295 GLY A C 1
ATOM 2254 O O . GLY A 1 295 ? 6.562 4.516 19.031 1 78.81 295 GLY A O 1
ATOM 2255 N N . ASP A 1 296 ? 7.906 5.449 17.531 1 84.19 296 ASP A N 1
ATOM 2256 C CA . ASP A 1 296 ? 7.301 6.773 17.609 1 84.19 296 ASP A CA 1
ATOM 2257 C C . ASP A 1 296 ? 6.082 6.879 16.703 1 84.19 296 ASP A C 1
ATOM 2259 O O . ASP A 1 296 ? 6.203 6.781 15.477 1 84.19 296 ASP A O 1
ATOM 2263 N N . VAL A 1 297 ? 4.961 6.938 17.391 1 88.81 297 VAL A N 1
ATOM 2264 C CA . VAL A 1 297 ? 3.711 6.949 16.625 1 88.81 297 VAL A CA 1
ATOM 2265 C C . VAL A 1 297 ? 3.146 8.367 16.578 1 88.81 297 VAL A C 1
ATOM 2267 O O . VAL A 1 297 ? 3.07 9.047 17.609 1 88.81 297 VAL A O 1
ATOM 2270 N N . THR A 1 298 ? 2.898 8.828 15.438 1 93.5 298 THR A N 1
ATOM 2271 C CA . THR A 1 298 ? 2.189 10.086 15.242 1 93.5 298 THR A CA 1
ATOM 2272 C C . THR A 1 298 ? 0.787 9.836 14.695 1 93.5 298 THR A C 1
ATOM 2274 O O . THR A 1 298 ? 0.619 9.109 13.711 1 93.5 298 THR A O 1
ATOM 2277 N N . ARG A 1 299 ? -0.201 10.406 15.344 1 93.38 299 ARG A N 1
ATOM 2278 C CA . ARG A 1 299 ? -1.595 10.227 14.945 1 93.38 299 ARG A CA 1
ATOM 2279 C C . ARG A 1 299 ? -2.205 11.547 14.484 1 93.38 299 ARG A C 1
ATOM 2281 O O . ARG A 1 299 ? -2.012 12.578 15.125 1 93.38 299 ARG A O 1
ATOM 2288 N N . ILE A 1 300 ? -2.865 11.508 13.398 1 94.06 300 ILE A N 1
ATOM 2289 C CA . ILE A 1 300 ? -3.639 12.648 12.922 1 94.06 300 ILE A CA 1
ATOM 2290 C C . ILE A 1 300 ? -5.098 12.234 12.727 1 94.06 300 ILE A C 1
ATOM 2292 O O . ILE A 1 300 ? -5.402 11.391 11.883 1 94.06 300 ILE A O 1
ATOM 2296 N N . LYS A 1 301 ? -5.957 12.844 13.383 1 93.44 301 LYS A N 1
ATOM 2297 C CA . LYS A 1 301 ? -7.383 12.562 13.242 1 93.44 301 LYS A CA 1
ATOM 2298 C C . LYS A 1 301 ? -7.98 13.32 12.062 1 93.44 301 LYS A C 1
ATOM 2300 O O . LYS A 1 301 ? -7.375 14.266 11.555 1 93.44 301 LYS A O 1
ATOM 2305 N N . PRO A 1 302 ? -9.133 12.891 11.633 1 89.44 302 PRO A N 1
ATOM 2306 C CA . PRO A 1 302 ? -9.766 13.539 10.484 1 89.44 302 PRO A CA 1
ATOM 2307 C C . PRO A 1 302 ? -10.008 15.031 10.711 1 89.44 302 PRO A C 1
ATOM 2309 O O . PRO A 1 302 ? -10 15.812 9.758 1 89.44 302 PRO A O 1
ATOM 2312 N N . ASP A 1 303 ? -10.148 15.461 11.984 1 88.88 303 ASP A N 1
ATOM 2313 C CA . ASP A 1 303 ? -10.398 16.859 12.281 1 88.88 303 ASP A CA 1
ATOM 2314 C C . ASP A 1 303 ? -9.094 17.656 12.367 1 88.88 303 ASP A C 1
ATOM 2316 O O . ASP A 1 303 ? -9.109 18.859 12.602 1 88.88 303 ASP A O 1
ATOM 2320 N N . GLY A 1 304 ? -7.996 16.891 12.258 1 88.62 304 GLY A N 1
ATOM 2321 C CA . GLY A 1 304 ? -6.707 17.562 12.234 1 88.62 304 GLY A CA 1
ATOM 2322 C C . GLY A 1 304 ? -5.953 17.453 13.547 1 88.62 304 GLY A C 1
ATOM 2323 O O . GLY A 1 304 ? -4.785 17.844 13.633 1 88.62 304 GLY A O 1
ATOM 2324 N N . ALA A 1 305 ? -6.629 16.922 14.57 1 92.81 305 ALA A N 1
ATOM 2325 C CA . ALA A 1 305 ? -5.969 16.766 15.867 1 92.81 305 ALA A CA 1
ATOM 2326 C C . ALA A 1 305 ? -4.742 15.875 15.758 1 92.81 305 ALA A C 1
ATOM 2328 O O . ALA A 1 305 ? -4.801 14.805 15.141 1 92.81 305 ALA A O 1
ATOM 2329 N N . ILE A 1 306 ? -3.66 16.344 16.328 1 93.94 306 ILE A N 1
ATOM 2330 C CA . ILE A 1 306 ? -2.395 15.617 16.234 1 93.94 306 ILE A CA 1
ATOM 2331 C C . ILE A 1 306 ? -1.99 15.117 17.625 1 93.94 306 ILE A C 1
ATOM 2333 O O . ILE A 1 306 ? -2.084 15.859 18.609 1 93.94 306 ILE A O 1
ATOM 2337 N N . THR A 1 307 ? -1.648 13.93 17.703 1 91.25 307 THR A N 1
ATOM 2338 C CA . THR A 1 307 ? -1.097 13.359 18.938 1 91.25 307 THR A CA 1
ATOM 2339 C C . THR A 1 307 ? 0.205 12.617 18.641 1 91.25 307 THR A C 1
ATOM 2341 O O . THR A 1 307 ? 0.255 11.766 17.75 1 91.25 307 THR A O 1
ATOM 2344 N N . ASN A 1 308 ? 1.226 12.969 19.281 1 86.94 308 ASN A N 1
ATOM 2345 C CA . ASN A 1 308 ? 2.49 12.242 19.188 1 86.94 308 ASN A CA 1
ATOM 2346 C C . ASN A 1 308 ? 2.643 11.242 20.328 1 86.94 308 ASN A C 1
ATOM 2348 O O . ASN A 1 308 ? 2.418 11.578 2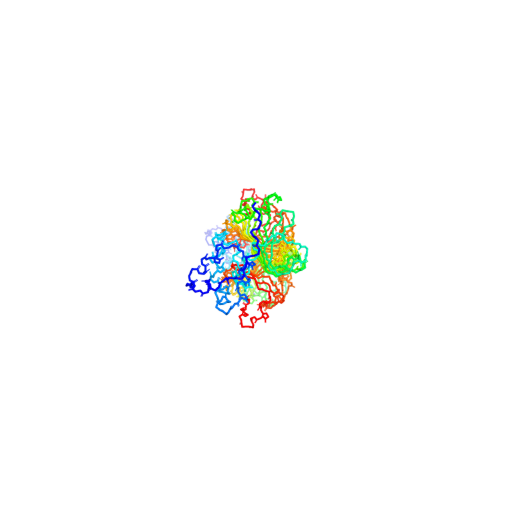1.5 1 86.94 308 ASN A O 1
ATOM 2352 N N . ASN A 1 309 ? 2.998 10.016 19.984 1 79.56 309 ASN A N 1
ATOM 2353 C CA . ASN A 1 309 ? 3.215 8.883 20.891 1 79.56 309 ASN A CA 1
ATOM 2354 C C . ASN A 1 309 ? 1.99 8.617 21.75 1 79.56 309 ASN A C 1
ATOM 2356 O O . ASN A 1 309 ? 2.084 8.617 22.984 1 79.56 309 ASN A O 1
ATOM 2360 N N . PRO A 1 310 ? 0.856 8.586 21.078 1 61.69 310 PRO A N 1
ATOM 2361 C CA . PRO A 1 310 ? -0.361 8.336 21.859 1 61.69 310 PRO A CA 1
ATOM 2362 C C . PRO A 1 310 ? -0.308 7.027 22.641 1 61.69 310 PRO A C 1
ATOM 2364 O O . PRO A 1 310 ? -0.971 6.895 23.672 1 61.69 310 PRO A O 1
ATOM 2367 N N . LEU A 1 311 ? 0.243 5.918 21.953 1 59.62 311 LEU A N 1
ATOM 2368 C CA . LEU A 1 311 ? 0.248 4.605 22.578 1 59.62 311 LEU A CA 1
ATOM 2369 C C . LEU A 1 311 ? 0.998 4.648 23.906 1 59.62 311 LEU A C 1
ATOM 2371 O O . LEU A 1 311 ? 0.722 3.852 24.812 1 59.62 311 LEU A O 1
ATOM 2375 N N . ALA A 1 312 ? 2.084 5.43 24.047 1 51.81 312 ALA A N 1
ATOM 2376 C CA . ALA A 1 312 ? 2.68 5.555 25.375 1 51.81 312 ALA A CA 1
ATOM 2377 C C . ALA A 1 312 ? 1.67 6.102 26.391 1 51.81 312 ALA A C 1
ATOM 2379 O O . ALA A 1 312 ? 1.713 5.758 27.562 1 51.81 312 ALA A O 1
ATOM 2380 N N . VAL A 1 313 ? 0.875 7.039 25.969 1 45.97 313 VAL A N 1
ATOM 2381 C CA . VAL A 1 313 ? -0.053 7.602 26.938 1 45.97 313 VAL A CA 1
ATOM 2382 C C . VAL A 1 313 ? -1.269 6.688 27.078 1 45.97 313 VAL A C 1
ATOM 2384 O O . VAL A 1 313 ? -1.793 6.512 28.188 1 45.97 313 VAL A O 1
ATOM 2387 N N . ASP A 1 314 ? -1.963 6.332 25.984 1 43.56 314 ASP A N 1
ATOM 2388 C CA . ASP A 1 314 ? -3.195 5.578 26.203 1 43.56 314 ASP A CA 1
ATOM 2389 C C . ASP A 1 314 ? -2.902 4.102 26.438 1 43.56 314 ASP A C 1
ATOM 2391 O O . ASP A 1 314 ? -2.551 3.373 25.5 1 43.56 314 ASP A O 1
ATOM 2395 N N . GLN A 1 315 ? -2.232 3.654 27.516 1 38.72 315 GLN A N 1
ATOM 2396 C CA . GLN A 1 315 ? -2.24 2.271 27.984 1 38.72 315 GLN A CA 1
ATOM 2397 C C . GLN A 1 315 ? -3.402 1.492 27.375 1 38.72 315 GLN A C 1
ATOM 2399 O O . GLN A 1 315 ? -3.324 0.272 27.219 1 38.72 315 GLN A O 1
ATOM 2404 N N . ASP A 1 316 ? -4.688 1.86 27.562 1 35.09 316 ASP A N 1
ATOM 2405 C CA . ASP A 1 316 ? -5.898 1.073 27.344 1 35.09 316 ASP A CA 1
ATOM 2406 C C . ASP A 1 316 ? -6.055 0.711 25.875 1 35.09 316 ASP A C 1
ATOM 2408 O O . ASP A 1 316 ? -6.594 -0.347 25.547 1 35.09 316 ASP A O 1
ATOM 2412 N N . ASP A 1 317 ? -6.281 1.699 24.938 1 35.62 317 ASP A N 1
ATOM 2413 C CA . ASP A 1 317 ? -6.883 1.345 23.656 1 35.62 317 ASP A CA 1
ATOM 2414 C C . ASP A 1 317 ? -5.82 0.906 22.641 1 35.62 317 ASP A C 1
ATOM 2416 O O . ASP A 1 317 ? -5.574 1.595 21.656 1 35.62 317 ASP A O 1
ATOM 2420 N N . ALA A 1 318 ? -4.758 0.436 23.047 1 38.22 318 ALA A N 1
ATOM 2421 C CA . ALA A 1 318 ? -3.893 -0.337 22.156 1 38.22 318 ALA A CA 1
ATOM 2422 C C . ALA A 1 318 ? -4.711 -1.236 21.234 1 38.22 318 ALA A C 1
ATOM 2424 O O . ALA A 1 318 ? -5.133 -2.326 21.641 1 38.22 318 ALA A O 1
ATOM 2425 N N . GLN A 1 319 ? -5.609 -0.705 20.547 1 38.69 319 GLN A N 1
ATOM 2426 C CA . GLN A 1 319 ? -6.301 -1.604 19.625 1 38.69 319 GLN A CA 1
ATOM 2427 C C . GLN A 1 319 ? -5.312 -2.377 18.766 1 38.69 319 GLN A C 1
ATOM 2429 O O . GLN A 1 319 ? -4.328 -1.813 18.281 1 38.69 319 GLN A O 1
ATOM 2434 N N . PRO A 1 320 ? -5.199 -3.703 19.047 1 38.72 320 PRO A N 1
ATOM 2435 C CA . PRO A 1 320 ? -4.453 -4.566 18.125 1 38.72 320 PRO A CA 1
ATOM 2436 C C . PRO A 1 320 ? -4.453 -4.043 16.703 1 38.72 320 PRO A C 1
ATOM 2438 O O . PRO A 1 320 ? -5.453 -3.486 16.234 1 38.72 320 PRO A O 1
ATOM 2441 N N . LEU A 1 321 ? -3.428 -3.322 16.391 1 39.62 321 LEU A N 1
ATOM 2442 C CA . LEU A 1 321 ? -3.381 -3.324 14.93 1 39.62 321 LEU A CA 1
ATOM 2443 C C . LEU A 1 321 ? -3.785 -4.688 14.367 1 39.62 321 LEU A C 1
ATOM 2445 O O . LEU A 1 321 ? -3.318 -5.723 14.852 1 39.62 321 LEU A O 1
ATOM 2449 N N . PRO A 1 322 ? -5.004 -5 13.75 1 30.88 322 PRO A N 1
ATOM 2450 C CA . PRO A 1 322 ? -5.359 -6.336 13.266 1 30.88 322 PRO A CA 1
ATOM 2451 C C . PRO A 1 322 ? -4.207 -7.023 12.539 1 30.88 322 PRO A C 1
ATOM 2453 O O . PRO A 1 322 ? -3.344 -6.352 11.961 1 30.88 322 PRO A O 1
ATOM 2456 N N . MET B 1 1 ? -5.621 73.25 19.656 1 28.16 1 MET B N 1
ATOM 2457 C CA . MET B 1 1 ? -6.414 73.438 20.859 1 28.16 1 MET B CA 1
ATOM 2458 C C . MET B 1 1 ? -5.609 73.062 22.109 1 28.16 1 MET B C 1
ATOM 2460 O O . MET B 1 1 ? -5.047 72 22.172 1 28.16 1 MET B O 1
ATOM 2464 N N . ALA B 1 2 ? -5.191 74.125 22.828 1 40.91 2 ALA B N 1
ATOM 2465 C CA . ALA B 1 2 ? -4.266 74.062 23.953 1 40.91 2 ALA B CA 1
ATOM 2466 C C . ALA B 1 2 ? -4.699 73.062 25 1 40.91 2 ALA B C 1
ATOM 2468 O O . ALA B 1 2 ? -5.895 72.875 25.25 1 40.91 2 ALA B O 1
ATOM 2469 N N . PRO B 1 3 ? -3.838 72.062 25.281 1 36.62 3 PRO B N 1
ATOM 2470 C CA . PRO B 1 3 ? -4.172 71.125 26.328 1 36.62 3 PRO B CA 1
ATOM 2471 C C . PRO B 1 3 ? -4.742 71.75 27.578 1 36.62 3 PRO B C 1
ATOM 2473 O O . PRO B 1 3 ? -4.301 72.812 27.969 1 36.62 3 PRO B O 1
ATOM 2476 N N . LEU B 1 4 ? -6.09 71.688 27.75 1 35.97 4 LEU B N 1
ATOM 2477 C CA . LEU B 1 4 ? -6.754 72.188 28.953 1 35.97 4 LEU B CA 1
ATOM 2478 C C . LEU B 1 4 ? -5.887 71.938 30.188 1 35.97 4 LEU B C 1
ATOM 2480 O O . LEU B 1 4 ? -5.25 70.875 30.312 1 35.97 4 LEU B O 1
ATOM 2484 N N . GLY B 1 5 ? -5.367 73 30.906 1 35.22 5 GLY B N 1
ATOM 2485 C CA . GLY B 1 5 ? -4.574 73.062 32.125 1 35.22 5 GLY B CA 1
ATOM 2486 C C . GLY B 1 5 ? -5.012 72.062 33.156 1 35.22 5 GLY B C 1
ATOM 2487 O O . GLY B 1 5 ? -6.047 71.375 33 1 35.22 5 GLY B O 1
ATOM 2488 N N . ASP B 1 6 ? -4.238 71.625 34.156 1 39.84 6 ASP B N 1
ATOM 2489 C CA . ASP B 1 6 ? -4.359 70.75 35.281 1 39.84 6 ASP B CA 1
ATOM 2490 C C . ASP B 1 6 ? -5.656 71 36.031 1 39.84 6 ASP B C 1
ATOM 2492 O O . ASP B 1 6 ? -5.93 72.062 36.469 1 39.84 6 ASP B O 1
ATOM 2496 N N . PRO B 1 7 ? -6.754 70.25 35.844 1 42.53 7 PRO B N 1
ATOM 2497 C CA . PRO B 1 7 ? -7.992 70.562 36.594 1 42.53 7 PRO B CA 1
ATOM 2498 C C . PRO B 1 7 ? -7.766 70.688 38.094 1 42.53 7 PRO B C 1
ATOM 2500 O O . PRO B 1 7 ? -6.895 70 38.656 1 42.53 7 PRO B O 1
ATOM 2503 N N . MET B 1 8 ? -7.977 71.875 38.812 1 45.94 8 MET B N 1
ATOM 2504 C CA . MET B 1 8 ? -8.023 72.125 40.219 1 45.94 8 MET B CA 1
ATOM 2505 C C . MET B 1 8 ? -8.805 71 40.969 1 45.94 8 MET B C 1
ATOM 2507 O O . MET B 1 8 ? -9.672 70.375 40.375 1 45.94 8 MET B O 1
ATOM 2511 N N . PRO B 1 9 ? -8.359 70.562 42.188 1 51.44 9 PRO B N 1
ATOM 2512 C CA . PRO B 1 9 ? -9.102 69.625 43.031 1 51.44 9 PRO B CA 1
ATOM 2513 C C . PRO B 1 9 ? -10.602 69.938 43.062 1 51.44 9 PRO B C 1
ATOM 2515 O O . PRO B 1 9 ? -11.008 71.062 42.906 1 51.44 9 PRO B O 1
ATOM 2518 N N . PRO B 1 10 ? -11.398 68.938 42.625 1 52.47 10 PRO B N 1
ATOM 2519 C CA . PRO B 1 10 ? -12.828 69.25 42.594 1 52.47 10 PRO B CA 1
ATOM 2520 C C . PRO B 1 10 ? -13.305 70 43.844 1 52.47 10 PRO B C 1
ATOM 2522 O O . PRO B 1 10 ? -12.867 69.688 44.969 1 52.47 10 PRO B O 1
ATOM 2525 N N . SER B 1 11 ? -13.648 71.188 43.688 1 53.62 11 SER B N 1
ATOM 2526 C CA . SER B 1 11 ? -14.344 71.875 44.75 1 53.62 11 SER B CA 1
ATOM 2527 C C . SER B 1 11 ? -15.445 71 45.344 1 53.62 11 SER B C 1
ATOM 2529 O O . SER B 1 11 ? -15.898 70.062 44.75 1 53.62 11 SER B O 1
ATOM 2531 N N . ASP B 1 12 ? -15.789 71.188 46.719 1 57.91 12 ASP B N 1
ATOM 2532 C CA . ASP B 1 12 ? -16.828 70.625 47.531 1 57.91 12 ASP B CA 1
ATOM 2533 C C . ASP B 1 12 ? -18.094 70.312 46.75 1 57.91 12 ASP B C 1
ATOM 2535 O O . ASP B 1 12 ? -18.828 69.375 47 1 57.91 12 ASP B O 1
ATOM 2539 N N . ALA B 1 13 ? -18.359 70.938 45.75 1 61.56 13 ALA B N 1
ATOM 2540 C CA . ALA B 1 13 ? -19.609 70.875 45 1 61.56 13 ALA B CA 1
ATOM 2541 C C . ALA B 1 13 ? -19.609 69.625 44.094 1 61.56 13 ALA B C 1
ATOM 2543 O O . ALA B 1 13 ? -20.656 69 43.844 1 61.56 13 ALA B O 1
ATOM 2544 N N . PHE B 1 14 ? -18.562 69.125 43.75 1 66 14 PHE B N 1
ATOM 2545 C CA . PHE B 1 14 ? -18.469 67.938 42.875 1 66 14 PHE B CA 1
ATOM 2546 C C . PHE B 1 14 ? -18.781 66.688 43.625 1 66 14 PHE B C 1
ATOM 2548 O O . PHE B 1 14 ? -19.375 65.75 43.062 1 66 14 PHE B O 1
ATOM 2555 N N . LEU B 1 15 ? -18.625 66.75 44.875 1 68.12 15 LEU B N 1
ATOM 2556 C CA . LEU B 1 15 ? -18.812 65.562 45.719 1 68.12 15 LEU B CA 1
ATOM 2557 C C . LEU B 1 15 ? -20.281 65.375 46.094 1 68.12 15 LEU B C 1
ATOM 2559 O O . LEU B 1 15 ? -20.672 64.312 46.531 1 68.12 15 LEU B O 1
ATOM 2563 N N . VAL B 1 16 ? -21.078 66.438 45.719 1 77.06 16 VAL B N 1
ATOM 2564 C CA . VAL B 1 16 ? -22.484 66.375 46.094 1 77.06 16 VAL B CA 1
ATOM 2565 C C . VAL B 1 16 ? -23.297 65.812 44.938 1 77.06 16 VAL B C 1
ATOM 2567 O O . VAL B 1 16 ? -24.438 65.375 45.125 1 77.06 16 VAL B O 1
ATOM 2570 N N . LEU B 1 17 ? -22.703 65.625 43.844 1 81.5 17 LEU B N 1
ATOM 2571 C CA . LEU B 1 17 ? -23.422 65.188 42.656 1 81.5 17 LEU B CA 1
ATOM 2572 C C . LEU B 1 17 ? -23.672 63.719 42.719 1 81.5 17 LEU B C 1
ATOM 2574 O O . LEU B 1 17 ? -22.891 62.969 43.281 1 81.5 17 LEU B O 1
ATOM 2578 N N . PRO B 1 18 ? -24.875 63.281 42.125 1 87.81 18 PRO B N 1
ATOM 2579 C CA . PRO B 1 18 ? -25.125 61.844 42.031 1 87.81 18 PRO B CA 1
ATOM 2580 C C . PRO B 1 18 ? -24.047 61.125 41.25 1 87.81 18 PRO B C 1
ATOM 2582 O O . PRO B 1 18 ? -23.391 61.719 40.37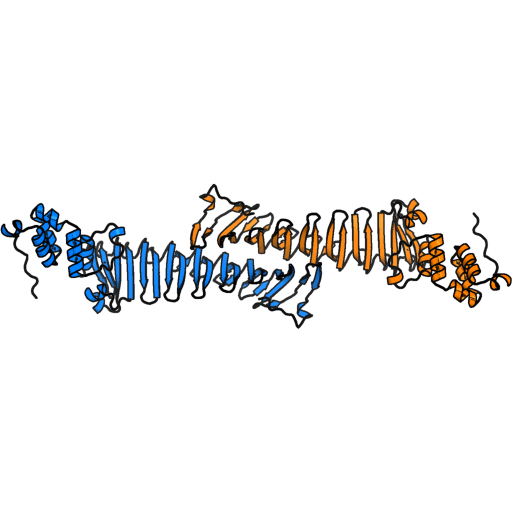5 1 87.81 18 PRO B O 1
ATOM 2585 N N . ASP B 1 19 ? -23.922 59.938 41.562 1 85.06 19 ASP B N 1
ATOM 2586 C CA . ASP B 1 19 ? -22.859 59.125 40.969 1 85.06 19 ASP B CA 1
ATOM 2587 C C . ASP B 1 19 ? -22.984 59.125 39.438 1 85.06 19 ASP B C 1
ATOM 2589 O O . ASP B 1 19 ? -21.984 59.156 38.75 1 85.06 19 ASP B O 1
ATOM 2593 N N . GLU B 1 20 ? -24.188 59.156 38.969 1 85.5 20 GLU B N 1
ATOM 2594 C CA . GLU B 1 20 ? -24.438 59.094 37.531 1 85.5 20 GLU B CA 1
ATOM 2595 C C . GLU B 1 20 ? -23.891 60.344 36.844 1 85.5 20 GLU B C 1
ATOM 2597 O O . GLU B 1 20 ? -23.359 60.25 35.719 1 85.5 20 GLU B O 1
ATOM 2602 N N . LEU B 1 21 ? -24.031 61.375 37.438 1 86.38 21 LEU B N 1
ATOM 2603 C CA . LEU B 1 21 ? -23.562 62.625 36.875 1 86.38 21 LEU B CA 1
ATOM 2604 C C . LEU B 1 21 ? -22.031 62.719 36.938 1 86.38 21 LEU B C 1
ATOM 2606 O O . LEU B 1 21 ? -21.406 63.25 36.031 1 86.38 21 LEU B O 1
ATOM 2610 N N . ILE B 1 22 ? -21.5 62.219 38 1 85.31 22 ILE B N 1
ATOM 2611 C CA . ILE B 1 22 ? -20.047 62.188 38.125 1 85.31 22 ILE B CA 1
ATOM 2612 C C . ILE B 1 22 ? -19.438 61.344 37.031 1 85.31 22 ILE B C 1
ATOM 2614 O O . ILE B 1 22 ? -18.469 61.781 36.375 1 85.31 22 ILE B O 1
ATOM 2618 N N . VAL B 1 23 ? -20.062 60.219 36.812 1 86.69 23 VAL B N 1
ATOM 2619 C CA . VAL B 1 23 ? -19.578 59.312 35.781 1 86.69 23 VAL B CA 1
ATOM 2620 C C . VAL B 1 23 ? -19.641 60.031 34.438 1 86.69 23 VAL B C 1
ATOM 2622 O O . VAL B 1 23 ? -18.672 60 33.656 1 86.69 23 VAL B O 1
ATOM 2625 N N . ALA B 1 24 ? -20.688 60.75 34.219 1 87.38 24 ALA B N 1
ATOM 2626 C CA . ALA B 1 24 ? -20.859 61.469 32.969 1 87.38 24 ALA B CA 1
ATOM 2627 C C . ALA B 1 24 ? -19.781 62.562 32.812 1 87.38 24 ALA B C 1
ATOM 2629 O O . ALA B 1 24 ? -19.234 62.719 31.719 1 87.38 24 ALA B O 1
ATOM 2630 N N . ILE B 1 25 ? -19.5 63.188 33.812 1 85.69 25 ILE B N 1
ATOM 2631 C CA . ILE B 1 25 ? -18.516 64.25 33.781 1 85.69 25 ILE B CA 1
ATOM 2632 C C . ILE B 1 25 ? -17.109 63.656 33.562 1 85.69 25 ILE B C 1
ATOM 2634 O O . ILE B 1 25 ? -16.328 64.188 32.75 1 85.69 25 ILE B O 1
ATOM 2638 N N . VAL B 1 26 ? -16.922 62.625 34.281 1 84.25 26 VAL B N 1
ATOM 2639 C CA . VAL B 1 26 ? -15.617 61.969 34.219 1 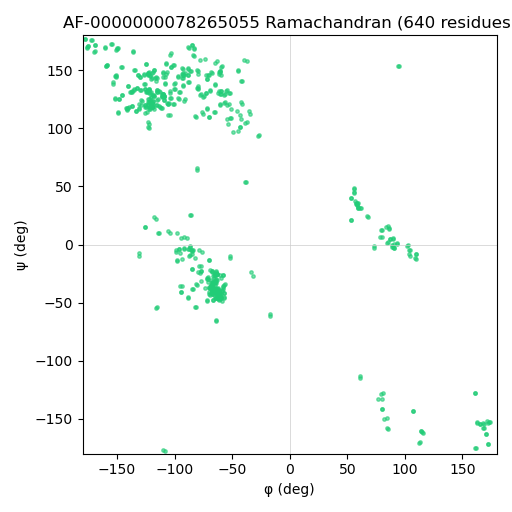84.25 26 VAL B CA 1
ATOM 2640 C C . VAL B 1 26 ? -15.383 61.438 32.812 1 84.25 26 VAL B C 1
ATOM 2642 O O . VAL B 1 26 ? -14.312 61.625 32.219 1 84.25 26 VAL B O 1
ATOM 2645 N N . VAL B 1 27 ? -16.375 60.906 32.25 1 85.94 27 VAL B N 1
ATOM 2646 C CA . VAL B 1 27 ? -16.281 60.344 30.891 1 85.94 27 VAL B CA 1
ATOM 2647 C C . VAL B 1 27 ? -16.062 61.469 29.891 1 85.94 27 VAL B C 1
ATOM 2649 O O . VAL B 1 27 ? -15.32 61.312 28.922 1 85.94 27 VAL B O 1
ATOM 2652 N N . ALA B 1 28 ? -16.609 62.531 30.172 1 85.06 28 ALA B N 1
ATOM 2653 C CA . ALA B 1 28 ? -16.531 63.688 29.266 1 85.06 28 ALA B CA 1
ATOM 2654 C C . ALA B 1 28 ? -15.109 64.25 29.219 1 85.06 28 ALA B C 1
ATOM 2656 O O . ALA B 1 28 ? -14.742 64.938 28.266 1 85.06 28 ALA B O 1
ATOM 2657 N N . THR B 1 29 ? -14.305 63.969 30.266 1 83.12 29 THR B N 1
ATOM 2658 C CA . THR B 1 29 ? -12.938 64.438 30.281 1 83.12 29 THR B CA 1
ATOM 2659 C C . THR B 1 29 ? -12.086 63.75 29.234 1 83.12 29 THR B C 1
ATOM 2661 O O . THR B 1 29 ? -11.102 64.312 28.75 1 83.12 29 THR B O 1
ATOM 2664 N N . ARG B 1 30 ? -12.445 62.469 28.938 1 82.25 30 ARG B N 1
ATOM 2665 C CA . ARG B 1 30 ? -11.766 61.594 27.984 1 82.25 30 ARG B CA 1
ATOM 2666 C C . ARG B 1 30 ? -10.273 61.5 28.297 1 82.25 30 ARG B C 1
ATOM 2668 O O . ARG B 1 30 ? -9.445 61.375 27.391 1 82.25 30 ARG B O 1
ATOM 2675 N N . SER B 1 31 ? -9.922 61.812 29.547 1 81.81 31 SER B N 1
ATOM 2676 C CA . SER B 1 31 ? -8.531 61.812 29.984 1 81.81 31 SER B CA 1
ATOM 2677 C C . SER B 1 31 ? -8.32 60.781 31.094 1 81.81 31 SER B C 1
ATOM 2679 O O . SER B 1 31 ? -8.828 60.969 32.219 1 81.81 31 SER B O 1
ATOM 2681 N N . ALA B 1 32 ? -7.512 59.844 30.781 1 82.81 32 ALA B N 1
ATOM 2682 C CA . ALA B 1 32 ? -7.223 58.844 31.781 1 82.81 32 ALA B CA 1
ATOM 2683 C C . ALA B 1 32 ? -6.496 59.438 32.969 1 82.81 32 ALA B C 1
ATOM 2685 O O . ALA B 1 32 ? -6.762 59.062 34.125 1 82.81 32 ALA B O 1
ATOM 2686 N N . SER B 1 33 ? -5.617 60.312 32.688 1 80.94 33 SER B N 1
ATOM 2687 C CA . SER B 1 33 ? -4.871 60.938 33.781 1 80.94 33 SER B CA 1
ATOM 2688 C C . SER B 1 33 ? -5.793 61.688 34.719 1 80.94 33 SER B C 1
ATOM 2690 O O . SER B 1 33 ? -5.613 61.688 35.938 1 80.94 33 SER B O 1
ATOM 2692 N N . ALA B 1 34 ? -6.773 62.344 34.125 1 83.38 34 ALA B N 1
ATOM 2693 C CA . ALA B 1 34 ? -7.746 63.094 34.906 1 83.38 34 ALA B CA 1
ATOM 2694 C C . ALA B 1 34 ? -8.57 62.156 35.781 1 83.38 34 ALA B C 1
ATOM 2696 O O . ALA B 1 34 ? -8.836 62.438 36.969 1 83.38 34 ALA B O 1
ATOM 2697 N N . ILE B 1 35 ? -8.859 61.094 35.25 1 86.69 35 ILE B N 1
ATOM 2698 C CA . ILE B 1 35 ? -9.672 60.125 35.969 1 86.69 35 ILE B CA 1
ATOM 2699 C C . ILE B 1 35 ? -8.852 59.531 37.125 1 86.69 35 ILE B C 1
ATOM 2701 O O . ILE B 1 35 ? -9.359 59.375 38.219 1 86.69 35 ILE B O 1
ATOM 2705 N N . CYS B 1 36 ? -7.66 59.281 36.844 1 85.06 36 CYS B N 1
ATOM 2706 C CA . CYS B 1 36 ? -6.797 58.719 37.844 1 85.06 36 CYS B CA 1
ATOM 2707 C C . CYS B 1 36 ? -6.574 59.688 39 1 85.06 36 CYS B C 1
ATOM 2709 O O . CYS B 1 36 ? -6.508 59.312 40.156 1 85.06 36 CYS B O 1
ATOM 2711 N N . ARG B 1 37 ? -6.52 60.969 38.688 1 85.31 37 ARG B N 1
ATOM 2712 C CA . ARG B 1 37 ? -6.375 62 39.688 1 85.31 37 ARG B CA 1
ATOM 2713 C C . ARG B 1 37 ? -7.625 62.094 40.562 1 85.31 37 ARG B C 1
ATOM 2715 O O . ARG B 1 37 ? -7.527 62.25 41.781 1 85.31 37 ARG B O 1
ATOM 2722 N N . LEU B 1 38 ? -8.648 61.938 39.875 1 85.25 38 LEU B N 1
ATOM 2723 C CA . LEU B 1 38 ? -9.906 61.969 40.625 1 85.25 38 LEU B CA 1
ATOM 2724 C C . LEU B 1 38 ? -10.047 60.719 41.531 1 85.25 38 LEU B C 1
ATOM 2726 O O . LEU B 1 38 ? -10.562 60.844 42.625 1 85.25 38 LEU B O 1
ATOM 2730 N N . GLU B 1 39 ? -9.617 59.656 41.062 1 87.81 39 GLU B N 1
ATOM 2731 C CA . GLU B 1 39 ? -9.688 58.406 41.781 1 87.81 39 GLU B CA 1
ATOM 2732 C C . GLU B 1 39 ? -8.93 58.469 43.125 1 87.81 39 GLU B C 1
ATOM 2734 O O . GLU B 1 39 ? -9.305 57.844 44.094 1 87.81 39 GLU B O 1
ATOM 2739 N N . ALA B 1 40 ? -7.906 59.344 43.094 1 87.62 40 ALA B N 1
ATOM 2740 C CA . ALA B 1 40 ? -7.02 59.438 44.25 1 87.62 40 ALA B CA 1
ATOM 2741 C C . ALA B 1 40 ? -7.523 60.469 45.281 1 87.62 40 ALA B C 1
ATOM 2743 O O . ALA B 1 40 ? -6.918 60.656 46.312 1 87.62 40 ALA B O 1
ATOM 2744 N N . THR B 1 41 ? -8.633 61 45.062 1 85.69 41 THR B N 1
ATOM 2745 C CA . THR B 1 41 ? -9.078 62.094 45.906 1 85.69 41 THR B CA 1
ATOM 2746 C C . THR B 1 41 ? -9.836 61.594 47.125 1 85.69 41 THR B C 1
ATOM 2748 O O . THR B 1 41 ? -9.609 62.062 48.25 1 85.69 41 THR B O 1
ATOM 2751 N N . CYS B 1 42 ? -10.68 60.719 46.938 1 87.62 42 CYS B N 1
ATOM 2752 C CA . CYS B 1 42 ? -11.469 60.156 48.031 1 87.62 42 CYS B CA 1
ATOM 2753 C C . CYS B 1 42 ? -11.945 58.75 47.719 1 87.62 42 CYS B C 1
ATOM 2755 O O . CYS B 1 42 ? -11.75 58.25 46.594 1 87.62 42 CYS B O 1
ATOM 2757 N N . HIS B 1 43 ? -12.539 58.094 48.688 1 89.06 43 HIS B N 1
ATOM 2758 C CA . HIS B 1 43 ? -12.961 56.719 48.531 1 89.06 43 HIS B CA 1
ATOM 2759 C C . HIS B 1 43 ? -14.086 56.562 47.531 1 89.06 43 HIS B C 1
ATOM 2761 O O . HIS B 1 43 ? -14.117 55.625 46.75 1 89.06 43 HIS B O 1
ATOM 2767 N N . ARG B 1 44 ? -14.961 57.5 47.594 1 87.25 44 ARG B N 1
ATOM 2768 C CA . ARG B 1 44 ? -16.078 57.469 46.656 1 87.25 44 ARG B CA 1
ATOM 2769 C C . ARG B 1 44 ? -15.594 57.531 45.219 1 87.25 44 ARG B C 1
ATOM 2771 O O . ARG B 1 44 ? -16.031 56.781 44.344 1 87.25 44 ARG B O 1
ATOM 2778 N N . MET B 1 45 ? -14.719 58.406 45 1 89 45 MET B N 1
ATOM 2779 C CA . MET B 1 45 ? -14.188 58.594 43.656 1 89 45 MET B CA 1
ATOM 2780 C C . MET B 1 45 ? -13.344 57.375 43.25 1 89 45 MET B C 1
ATOM 2782 O O . MET B 1 45 ? -13.328 57 42.062 1 89 45 MET B O 1
ATOM 2786 N N . ALA B 1 46 ? -12.695 56.844 44.188 1 88.88 46 ALA B N 1
ATOM 2787 C CA . ALA B 1 46 ? -11.93 55.625 43.938 1 88.88 46 ALA B CA 1
ATOM 2788 C C . ALA B 1 46 ? -12.844 54.5 43.469 1 88.88 46 ALA B C 1
ATOM 2790 O O . ALA B 1 46 ? -12.492 53.75 42.562 1 88.88 46 ALA B O 1
ATOM 2791 N N . ARG B 1 47 ? -13.938 54.406 44.094 1 90.38 47 ARG B N 1
ATOM 2792 C CA . ARG B 1 47 ? -14.906 53.375 43.719 1 90.38 47 ARG B CA 1
ATOM 2793 C C . ARG B 1 47 ? -15.469 53.625 42.344 1 90.38 47 ARG B C 1
ATOM 2795 O O . ARG B 1 47 ? -15.547 52.719 41.5 1 90.38 47 ARG B O 1
ATOM 2802 N N . ILE B 1 48 ? -15.773 54.812 42.062 1 88.81 48 ILE B N 1
ATOM 2803 C CA . ILE B 1 48 ? -16.422 55.188 40.812 1 88.81 48 ILE B CA 1
ATOM 2804 C C . ILE B 1 48 ? -15.422 55.062 39.656 1 88.81 48 ILE B C 1
ATOM 2806 O O . ILE B 1 48 ? -15.695 54.406 38.656 1 88.81 48 ILE B O 1
ATOM 2810 N N . CYS B 1 49 ? -14.258 55.625 39.906 1 89.5 49 CYS B N 1
ATOM 2811 C CA . CYS B 1 49 ? -13.258 55.688 38.844 1 89.5 49 CYS B CA 1
ATOM 2812 C C . CYS B 1 49 ? -12.555 54.344 38.688 1 89.5 49 CYS B C 1
ATOM 2814 O O . CYS B 1 49 ? -11.953 54.094 37.656 1 89.5 49 CYS B O 1
ATOM 2816 N N . GLY B 1 50 ? -12.648 53.562 39.656 1 90 50 GLY B N 1
ATOM 2817 C CA . GLY B 1 50 ? -12.023 52.25 39.625 1 90 50 GLY B CA 1
ATOM 2818 C C . GLY B 1 50 ? -12.922 51.188 39 1 90 50 GLY B C 1
ATOM 2819 O O . GLY B 1 50 ? -12.477 50.062 38.719 1 90 50 GLY B O 1
ATOM 2820 N N . ASP B 1 51 ? -14.156 51.531 38.781 1 91.56 51 ASP B N 1
ATOM 2821 C CA . ASP B 1 51 ? -15.141 50.594 38.219 1 91.56 51 ASP B CA 1
ATOM 2822 C C . ASP B 1 51 ? -14.875 50.344 36.75 1 91.56 51 ASP B C 1
ATOM 2824 O O . ASP B 1 51 ? -14.766 51.25 35.938 1 91.56 51 ASP B O 1
ATOM 2828 N N . ASP B 1 52 ? -14.836 49.125 36.406 1 92.94 52 ASP B N 1
ATOM 2829 C CA . ASP B 1 52 ? -14.531 48.688 35.031 1 92.94 52 ASP B CA 1
ATOM 2830 C C . ASP B 1 52 ? -15.602 49.188 34.062 1 92.94 52 ASP B C 1
ATOM 2832 O O . ASP B 1 52 ? -15.305 49.469 32.906 1 92.94 52 ASP B O 1
ATOM 2836 N N . SER B 1 53 ? -16.781 49.312 34.531 1 92.31 53 SER B N 1
ATOM 2837 C CA . SER B 1 53 ? -17.891 49.75 33.688 1 92.31 53 SER B CA 1
ATOM 2838 C C . SER B 1 53 ? -17.703 51.219 33.25 1 92.31 53 SER B C 1
ATOM 2840 O O . SER B 1 53 ? -18.109 51.562 32.125 1 92.31 53 SER B O 1
ATOM 2842 N N . LEU B 1 54 ? -17.109 51.969 34.062 1 92.19 54 LEU B N 1
ATOM 2843 C CA . LEU B 1 54 ? -16.812 53.344 33.688 1 92.19 54 LEU B CA 1
ATOM 2844 C C . LEU B 1 54 ? -15.82 53.375 32.5 1 92.19 54 LEU B C 1
ATOM 2846 O O . LEU B 1 54 ? -16.031 54.094 31.547 1 92.19 54 LEU B O 1
ATOM 2850 N N . TRP B 1 55 ? -14.891 52.594 32.688 1 93.12 55 TRP B N 1
ATOM 2851 C CA . TRP B 1 55 ? -13.852 52.562 31.672 1 93.12 55 TRP B CA 1
ATOM 2852 C C . TRP B 1 55 ? -14.391 52 30.375 1 93.12 55 TRP B C 1
ATOM 2854 O O . TRP B 1 55 ? -13.977 52.406 29.281 1 93.12 55 TRP B O 1
ATOM 2864 N N . ARG B 1 56 ? -15.219 51.031 30.438 1 94 56 ARG B N 1
ATOM 2865 C CA . ARG B 1 56 ? -15.875 50.5 29.25 1 94 56 ARG B CA 1
ATOM 2866 C C . ARG B 1 56 ? -16.688 51.562 28.547 1 94 56 ARG B C 1
ATOM 2868 O O . ARG B 1 56 ? -16.641 51.688 27.328 1 94 56 ARG B O 1
ATOM 2875 N N . GLN B 1 57 ? -17.406 52.281 29.328 1 91.31 57 GLN B N 1
ATOM 2876 C CA . GLN B 1 57 ? -18.188 53.375 28.766 1 91.31 57 GLN B CA 1
ATOM 2877 C C . GLN B 1 57 ? -17.281 54.438 28.109 1 91.31 57 GLN B C 1
ATOM 2879 O O . GLN B 1 57 ? -17.547 54.875 27 1 91.31 57 GLN B O 1
ATOM 2884 N N . LEU B 1 58 ? -16.266 54.75 28.875 1 91.19 58 LEU B N 1
ATOM 2885 C CA . LEU B 1 58 ? -15.312 55.719 28.359 1 91.19 58 LEU B CA 1
ATOM 2886 C C . LEU B 1 58 ? -14.727 55.25 27.031 1 91.19 58 LEU B C 1
ATOM 2888 O O . LEU B 1 58 ? -14.695 56.031 26.062 1 91.19 58 LEU B O 1
ATOM 2892 N N . TYR B 1 59 ? -14.352 54 26.984 1 93.19 59 TYR B N 1
ATOM 2893 C CA . TYR B 1 59 ? -13.766 53.469 25.766 1 93.19 59 TYR B CA 1
ATOM 2894 C C . TYR B 1 59 ? -14.766 53.5 24.625 1 93.19 59 TYR B C 1
ATOM 2896 O O . TYR B 1 59 ? -14.438 53.938 23.516 1 93.19 59 TYR B O 1
ATOM 2904 N N . THR B 1 60 ? -15.961 53.094 24.812 1 91.81 60 THR B N 1
ATOM 2905 C CA . THR B 1 60 ? -16.984 53 23.781 1 91.81 60 THR B CA 1
ATOM 2906 C C . THR B 1 60 ? -17.344 54.344 23.219 1 91.81 60 THR B C 1
ATOM 2908 O O . THR B 1 60 ? -17.516 54.5 22 1 91.81 60 THR B O 1
ATOM 2911 N N . VAL B 1 61 ? -17.375 55.312 24.062 1 88.19 61 VAL B N 1
ATOM 2912 C CA . VAL B 1 61 ? -17.719 56.656 23.641 1 88.19 61 VAL B CA 1
ATOM 2913 C C . VAL B 1 61 ? -16.594 57.219 22.797 1 88.19 61 VAL B C 1
ATOM 2915 O O . VAL B 1 61 ? -16.844 57.906 21.797 1 88.19 61 VAL B O 1
ATOM 2918 N N . CYS B 1 62 ? -15.406 56.875 23.203 1 88.56 62 CYS B N 1
ATOM 2919 C CA . CYS B 1 62 ? -14.258 57.5 22.562 1 88.56 62 CYS B CA 1
ATOM 2920 C C . CYS B 1 62 ? -13.883 56.75 21.281 1 88.56 62 CYS B C 1
ATOM 2922 O O . CYS B 1 62 ? -13.5 57.375 20.281 1 88.56 62 CYS B O 1
ATOM 2924 N N . TYR B 1 63 ? -14 55.375 21.359 1 91.12 63 TYR B N 1
ATOM 2925 C CA . TYR B 1 63 ? -13.344 54.625 20.312 1 91.12 63 TYR B CA 1
ATOM 2926 C C . TYR B 1 63 ? -14.289 53.594 19.703 1 91.12 63 TYR B C 1
ATOM 2928 O O . TYR B 1 63 ? -13.961 52.938 18.703 1 91.12 63 TYR B O 1
ATOM 2936 N N . GLY B 1 64 ? -15.398 53.344 20.219 1 90.19 64 GLY B N 1
ATOM 2937 C CA . GLY B 1 64 ? -16.359 52.406 19.688 1 90.19 64 GLY B CA 1
ATOM 2938 C C . GLY B 1 64 ? -16.016 50.969 20.031 1 90.19 64 GLY B C 1
ATOM 2939 O O . GLY B 1 64 ? -15.766 50.625 21.188 1 90.19 64 GLY B O 1
ATOM 2940 N N . GLU B 1 65 ? -16.078 50.156 19.047 1 90.62 65 GLU B N 1
ATOM 2941 C CA . GLU B 1 65 ? -15.82 48.719 19.25 1 90.62 65 GLU B CA 1
ATOM 2942 C C . GLU B 1 65 ? -14.32 48.438 19.312 1 90.62 65 GLU B C 1
ATOM 2944 O O . GLU B 1 65 ? -13.555 48.938 18.484 1 90.62 65 GLU B O 1
ATOM 2949 N N . PRO B 1 66 ? -13.922 47.625 20.297 1 91.81 66 PRO B N 1
ATOM 2950 C CA . PRO B 1 66 ? -12.492 47.344 20.438 1 91.81 66 PRO B CA 1
ATOM 2951 C C . PRO B 1 66 ? -11.961 46.469 19.297 1 91.81 66 PRO B C 1
ATOM 2953 O O . PRO B 1 66 ? -12.664 45.562 18.812 1 91.81 66 PRO B O 1
ATOM 2956 N N . LEU B 1 67 ? -10.734 46.719 18.938 1 91.56 67 LEU B N 1
ATOM 2957 C CA . LEU B 1 67 ? -10.023 45.875 17.984 1 91.56 67 LEU B CA 1
ATOM 2958 C C . LEU B 1 67 ? -9.461 44.625 18.688 1 91.56 67 LEU B C 1
ATOM 2960 O O . LEU B 1 67 ? -9.344 43.562 18.078 1 91.56 67 LEU B O 1
ATOM 2964 N N . HIS B 1 68 ? -9.055 44.875 20.016 1 94.62 68 HIS B N 1
ATOM 2965 C CA . HIS B 1 68 ? -8.617 43.781 20.844 1 94.62 68 HIS B CA 1
ATOM 2966 C C . HIS B 1 68 ? -9.766 42.812 21.125 1 94.62 68 HIS B C 1
ATOM 2968 O O . HIS B 1 68 ? -10.688 43.125 21.875 1 94.62 68 HIS B O 1
ATOM 2974 N N . ARG B 1 69 ? -9.656 41.656 20.625 1 92.12 69 ARG B N 1
ATOM 2975 C CA . ARG B 1 69 ? -10.766 40.719 20.781 1 92.12 69 ARG B CA 1
ATOM 2976 C C . ARG B 1 69 ? -10.523 39.75 21.953 1 92.12 69 ARG B C 1
ATOM 2978 O O . ARG B 1 69 ? -11.469 39.156 22.484 1 92.12 69 ARG B O 1
ATOM 2985 N N . GLN B 1 70 ? -9.289 39.719 22.453 1 94.38 70 GLN B N 1
ATOM 2986 C CA . GLN B 1 70 ? -8.977 38.688 23.391 1 94.38 70 GLN B CA 1
ATOM 2987 C C . GLN B 1 70 ? -8.406 39.25 24.688 1 94.38 70 GLN B C 1
ATOM 2989 O O . GLN B 1 70 ? -7.824 38.531 25.5 1 94.38 70 GLN B O 1
ATOM 2994 N N . PHE B 1 71 ? -8.539 40.531 24.922 1 95.12 71 PHE B N 1
ATOM 2995 C CA . PHE B 1 71 ? -7.859 41.125 26.062 1 95.12 71 PHE B CA 1
ATOM 2996 C C . PHE B 1 71 ? -8.375 40.562 27.375 1 95.12 71 PHE B C 1
ATOM 2998 O O . PHE B 1 71 ? -7.609 40.375 28.328 1 95.12 71 PHE B O 1
ATOM 3005 N N . ALA B 1 72 ? -9.664 40.188 27.406 1 94.44 72 ALA B N 1
ATOM 3006 C CA . ALA B 1 72 ? -10.227 39.625 28.625 1 94.44 72 ALA B CA 1
ATOM 3007 C C . ALA B 1 72 ? -9.633 38.25 28.906 1 94.44 72 ALA B C 1
ATOM 3009 O O . ALA B 1 72 ? -9.398 37.875 30.062 1 94.44 72 ALA B O 1
ATOM 3010 N N . ASN B 1 73 ? -9.391 37.5 27.891 1 93.31 73 ASN B N 1
ATOM 3011 C CA . ASN B 1 73 ? -8.812 36.188 28.031 1 93.31 73 ASN B CA 1
ATOM 3012 C C . ASN B 1 73 ? -7.406 36.219 28.609 1 93.31 73 ASN B C 1
ATOM 3014 O O . ASN B 1 73 ? -6.934 35.25 29.188 1 93.31 73 ASN B O 1
ATOM 3018 N N . TYR B 1 74 ? -6.758 37.344 28.422 1 93.81 74 TYR B N 1
ATOM 3019 C CA . TYR B 1 74 ? -5.402 37.531 28.938 1 93.81 74 TYR B CA 1
ATOM 3020 C C . TYR B 1 74 ? -5.414 38.219 30.297 1 93.81 74 TYR B C 1
ATOM 3022 O O . TYR B 1 74 ? -4.379 38.719 30.75 1 93.81 74 TYR B O 1
ATOM 3030 N N . GLY B 1 75 ? -6.641 38.438 30.844 1 94 75 GLY B N 1
ATOM 3031 C CA . GLY B 1 75 ? -6.773 39 32.188 1 94 75 GLY B CA 1
ATOM 3032 C C . GLY B 1 75 ? -6.723 40.5 32.188 1 94 75 GLY B C 1
ATOM 3033 O O . GLY B 1 75 ? -6.48 41.125 33.219 1 94 75 GLY B O 1
ATOM 3034 N N . LYS B 1 76 ? -6.895 41.094 31.047 1 95.56 76 LYS B N 1
ATOM 3035 C CA . LYS B 1 76 ? -6.867 42.531 30.984 1 95.56 76 LYS B CA 1
ATOM 3036 C C . LYS B 1 76 ? -8.266 43.125 31.125 1 95.56 76 LYS B C 1
ATOM 3038 O O . LYS B 1 76 ? -9.25 42.5 30.734 1 95.56 76 LYS B O 1
ATOM 3043 N N . ASP B 1 77 ? -8.289 44.344 31.75 1 95.62 77 ASP B N 1
ATOM 3044 C CA . ASP B 1 77 ? -9.578 45 31.938 1 95.62 77 ASP B CA 1
ATOM 3045 C C . ASP B 1 77 ? -9.727 46.219 31 1 95.62 77 ASP B C 1
ATOM 3047 O O . ASP B 1 77 ? -8.844 46.469 30.172 1 95.62 77 ASP B O 1
ATOM 3051 N N . TRP B 1 78 ? -10.828 46.906 31.125 1 94.94 78 TRP B N 1
ATOM 3052 C CA . TRP B 1 78 ? -11.141 48 30.219 1 94.94 78 TRP B CA 1
ATOM 3053 C C . TRP B 1 78 ? -10.234 49.219 30.484 1 94.94 78 TRP B C 1
ATOM 3055 O O . TRP B 1 78 ? -9.938 49.969 29.562 1 94.94 78 TRP B O 1
ATOM 3065 N N . ARG B 1 79 ? -9.82 49.375 31.719 1 92.81 79 ARG B N 1
ATOM 3066 C CA . ARG B 1 79 ? -8.852 50.438 32.031 1 92.81 79 ARG B CA 1
ATOM 3067 C C . ARG B 1 79 ? -7.547 50.219 31.266 1 92.81 79 ARG B C 1
ATOM 3069 O O . ARG B 1 79 ? -7 51.156 30.688 1 92.81 79 ARG B O 1
ATOM 3076 N N . TRP B 1 80 ? -7.176 48.938 31.297 1 93.94 80 TRP B N 1
ATOM 3077 C CA . TRP B 1 80 ? -5.98 48.562 30.547 1 93.94 80 TRP B CA 1
ATOM 3078 C C . TRP B 1 80 ? -6.145 48.906 29.062 1 93.94 80 TRP B C 1
ATOM 3080 O O . TRP B 1 80 ? -5.27 49.5 28.453 1 93.94 80 TRP B O 1
ATOM 3090 N N . LEU B 1 81 ? -7.258 48.5 28.531 1 95.38 81 LEU B N 1
ATOM 3091 C CA . LEU B 1 81 ? -7.527 48.688 27.109 1 95.38 81 LEU B CA 1
ATOM 3092 C C . LEU B 1 81 ? -7.535 50.156 26.734 1 95.38 81 LEU B C 1
ATOM 3094 O O . LEU B 1 81 ? -6.953 50.531 25.734 1 95.38 81 LEU B O 1
ATOM 3098 N N . TYR B 1 82 ? -8.203 50.969 27.562 1 93.25 82 TYR B N 1
ATOM 3099 C CA . TYR B 1 82 ? -8.273 52.406 27.281 1 93.25 82 TYR B CA 1
ATOM 3100 C C . TYR B 1 82 ? -6.875 53 27.281 1 93.25 82 TYR B C 1
ATOM 3102 O O . TYR B 1 82 ? -6.535 53.781 26.391 1 93.25 82 TYR B O 1
ATOM 3110 N N . ARG B 1 83 ? -6.102 52.656 28.203 1 89.69 83 ARG B N 1
ATOM 3111 C CA . ARG B 1 83 ? -4.754 53.219 28.312 1 89.69 83 ARG B CA 1
ATOM 3112 C C . ARG B 1 83 ? -3.895 52.781 27.125 1 89.69 83 ARG B C 1
ATOM 3114 O O . ARG B 1 83 ? -3.117 53.594 26.594 1 89.69 83 ARG B O 1
ATOM 3121 N N . ALA B 1 84 ? -4.055 51.594 26.734 1 92.44 84 ALA B N 1
ATOM 3122 C CA . ALA B 1 84 ? -3.262 51.062 25.625 1 92.44 84 ALA B CA 1
ATOM 3123 C C . ALA B 1 84 ? -3.566 51.781 24.328 1 92.44 84 ALA B C 1
ATOM 3125 O O . ALA B 1 84 ? -2.686 51.938 23.484 1 92.44 84 ALA B O 1
ATOM 3126 N N . VAL B 1 85 ? -4.777 52.219 24.156 1 91.88 85 VAL B N 1
ATOM 3127 C CA . VAL B 1 85 ? -5.211 52.812 22.891 1 91.88 85 VAL B CA 1
ATOM 3128 C C . VAL B 1 85 ? -5.051 54.344 22.938 1 91.88 85 VAL B C 1
ATOM 3130 O O . VAL B 1 85 ? -4.617 54.938 21.969 1 91.88 85 VAL B O 1
ATOM 3133 N N . ALA B 1 86 ? -5.293 54.875 24.094 1 87.5 86 ALA B N 1
ATOM 3134 C CA . ALA B 1 86 ? -5.398 56.344 24.234 1 87.5 86 ALA B CA 1
ATOM 3135 C C . ALA B 1 86 ? -4.023 56.969 24.422 1 87.5 86 ALA B C 1
ATOM 3137 O O . ALA B 1 86 ? -3.848 58.188 24.188 1 87.5 86 ALA B O 1
ATOM 3138 N N . SER B 1 87 ? -3.117 56.188 24.844 1 82.12 87 SER B N 1
ATOM 3139 C CA . SER B 1 87 ? -1.811 56.781 25.125 1 82.12 87 SER B CA 1
ATOM 3140 C C . SER B 1 87 ? -1.149 57.312 23.875 1 82.12 87 SER B C 1
ATOM 3142 O O . SER B 1 87 ? -1.329 56.781 22.781 1 82.12 87 SER B O 1
ATOM 3144 N N . ALA B 1 88 ? -0.556 58.469 24.016 1 76.19 88 ALA B N 1
ATOM 3145 C CA . ALA B 1 88 ? 0.274 58.969 22.922 1 76.19 88 ALA B CA 1
ATOM 3146 C C . ALA B 1 88 ? 1.428 58.031 22.641 1 76.19 88 ALA B C 1
ATOM 3148 O O . ALA B 1 88 ? 1.901 57.312 23.531 1 76.19 88 ALA B O 1
ATOM 3149 N N . PRO B 1 89 ? 1.778 57.969 21.375 1 70.75 89 PRO B N 1
ATOM 3150 C CA . PRO B 1 89 ? 2.896 57.062 21.047 1 70.75 89 PRO B CA 1
ATOM 3151 C C . PRO B 1 89 ? 4.141 57.375 21.891 1 70.75 89 PRO B C 1
ATOM 3153 O O . PRO B 1 89 ? 4.562 58.531 22 1 70.75 89 PRO B O 1
ATOM 3156 N N . THR B 1 90 ? 4.316 56.406 22.797 1 64.62 90 THR B N 1
ATOM 3157 C CA . THR B 1 90 ? 5.191 56.656 23.938 1 64.62 90 THR B CA 1
ATOM 3158 C C . THR B 1 90 ? 6.656 56.531 23.531 1 64.62 90 THR B C 1
ATOM 3160 O O . THR B 1 90 ? 6.977 55.906 22.531 1 64.62 90 THR B O 1
ATOM 3163 N N . ALA B 1 91 ? 7.438 57.156 24.359 1 62.91 91 ALA B N 1
ATOM 3164 C CA . ALA B 1 91 ? 8.898 57.188 24.391 1 62.91 91 ALA B CA 1
ATOM 3165 C C . ALA B 1 91 ? 9.477 55.781 24.656 1 62.91 91 ALA B C 1
ATOM 3167 O O . ALA B 1 91 ? 8.789 54.906 25.172 1 62.91 91 ALA B O 1
ATOM 3168 N N . PRO B 1 92 ? 10.719 55.469 24.312 1 67.81 92 PRO B N 1
ATOM 3169 C CA . PRO B 1 92 ? 11.469 54.219 24.375 1 67.81 92 PRO B CA 1
ATOM 3170 C C . PRO B 1 92 ? 11.43 53.562 25.766 1 67.81 92 PRO B C 1
ATOM 3172 O O . PRO B 1 92 ? 11.617 52.375 25.906 1 67.81 92 PRO B O 1
ATOM 3175 N N . ALA B 1 93 ? 10.945 54.25 26.844 1 74.81 93 ALA B N 1
ATOM 3176 C CA . ALA B 1 93 ? 11.102 53.656 28.172 1 74.81 93 ALA B CA 1
ATOM 3177 C C . ALA B 1 93 ? 9.742 53.344 28.797 1 74.81 93 ALA B C 1
ATOM 3179 O O . ALA B 1 93 ? 9.656 53.062 29.984 1 74.81 93 ALA B O 1
ATOM 3180 N N . ALA B 1 94 ? 8.844 53.219 28.078 1 79.62 94 ALA B N 1
ATOM 3181 C CA . ALA B 1 94 ? 7.5 53.062 28.641 1 79.62 94 ALA B CA 1
ATOM 3182 C C . ALA B 1 94 ? 7.27 51.625 29.109 1 79.62 94 ALA B C 1
ATOM 3184 O O . ALA B 1 94 ? 7.707 50.688 28.453 1 79.62 94 ALA B O 1
ATOM 3185 N N . THR B 1 95 ? 6.676 51.469 30.391 1 88.69 95 THR B N 1
ATOM 3186 C CA . THR B 1 95 ? 6.238 50.188 30.922 1 88.69 95 THR B CA 1
ATOM 3187 C C . THR B 1 95 ? 4.754 50.219 31.281 1 88.69 95 THR B C 1
ATOM 3189 O O . THR B 1 95 ? 4.27 51.219 31.844 1 88.69 95 THR B O 1
ATOM 3192 N N . GLY B 1 96 ? 4.074 49.188 30.844 1 90.12 96 GLY B N 1
ATOM 3193 C CA . GLY B 1 96 ? 2.629 49.156 31.016 1 90.12 96 GLY B CA 1
ATOM 3194 C C . GLY B 1 96 ? 1.867 49.25 29.703 1 90.12 96 GLY B C 1
ATOM 3195 O O . GLY B 1 96 ? 2.457 49.156 28.641 1 90.12 96 GLY B O 1
ATOM 3196 N N . PRO B 1 97 ? 0.602 49.406 29.844 1 92.75 97 PRO B N 1
ATOM 3197 C CA . PRO B 1 97 ? -0.193 49.5 28.609 1 92.75 97 PRO B CA 1
ATOM 3198 C C . PRO B 1 97 ? 0.017 50.812 27.891 1 92.75 97 PRO B C 1
ATOM 3200 O O . PRO B 1 97 ? -0.214 51.906 28.453 1 92.75 97 PRO B O 1
ATOM 3203 N N . HIS B 1 98 ? 0.532 50.781 26.688 1 92.19 98 HIS B N 1
ATOM 3204 C CA . HIS B 1 98 ? 0.819 51.969 25.891 1 92.19 98 HIS B CA 1
ATOM 3205 C C . HIS B 1 98 ? 0.682 51.656 24.406 1 92.19 98 HIS B C 1
ATOM 3207 O O . HIS B 1 98 ? 0.574 50.5 24 1 92.19 98 HIS B O 1
ATOM 3213 N N . ARG B 1 99 ? 0.701 52.688 23.703 1 90.94 99 ARG B N 1
ATOM 3214 C CA . ARG B 1 99 ? 0.79 52.625 22.25 1 90.94 99 ARG B CA 1
ATOM 3215 C C . ARG B 1 99 ? 2.201 52.969 21.781 1 90.94 99 ARG B C 1
ATOM 3217 O O . ARG B 1 99 ? 2.848 53.844 22.312 1 90.94 99 ARG B O 1
ATOM 3224 N N . SER B 1 100 ? 2.684 52.156 20.969 1 90.75 100 SER B N 1
ATOM 3225 C CA . SER B 1 100 ? 3.979 52.406 20.344 1 90.75 100 SER B CA 1
ATOM 3226 C C . SER B 1 100 ? 3.885 52.344 18.828 1 90.75 100 SER B C 1
ATOM 3228 O O . SER B 1 100 ? 3.172 51.5 18.281 1 90.75 100 SER B O 1
ATOM 3230 N N . VAL B 1 101 ? 4.562 53.281 18.156 1 90.62 101 VAL B N 1
ATOM 3231 C CA . VAL B 1 101 ? 4.566 53.312 16.703 1 90.62 101 VAL B CA 1
ATOM 3232 C C . VAL B 1 101 ? 6 53.188 16.188 1 90.62 101 VAL B C 1
ATOM 3234 O O . VAL B 1 101 ? 6.875 53.969 16.609 1 90.62 101 VAL B O 1
ATOM 3237 N N . ARG B 1 102 ? 6.223 52.219 15.469 1 89.12 102 ARG B N 1
ATOM 3238 C CA . ARG B 1 102 ? 7.492 52.031 14.766 1 89.12 102 ARG B CA 1
ATOM 3239 C C . ARG B 1 102 ? 7.27 51.906 13.258 1 89.12 102 ARG B C 1
ATOM 3241 O O . ARG B 1 102 ? 6.859 50.844 12.781 1 89.12 102 ARG B O 1
ATOM 3248 N N . GLU B 1 103 ? 7.578 53 12.516 1 89.81 103 GLU B N 1
ATOM 3249 C CA . GLU B 1 103 ? 7.316 53.031 11.078 1 89.81 103 GLU B CA 1
ATOM 3250 C C . GLU B 1 103 ? 5.828 52.875 10.789 1 89.81 103 GLU B C 1
ATOM 3252 O O . GLU B 1 103 ? 5.004 53.656 11.266 1 89.81 103 GLU B O 1
ATOM 3257 N N . SER B 1 104 ? 5.473 51.812 10.172 1 93.5 104 SER B N 1
ATOM 3258 C CA . SER B 1 104 ? 4.07 51.656 9.789 1 93.5 104 SER B CA 1
ATOM 3259 C C . SER B 1 104 ? 3.348 50.688 10.711 1 93.5 104 SER B C 1
ATOM 3261 O O . SER B 1 104 ? 2.188 50.344 10.477 1 93.5 104 SER B O 1
ATOM 3263 N N . VAL B 1 105 ? 4.047 50.344 11.797 1 94.19 105 VAL B N 1
ATOM 3264 C CA . VAL B 1 105 ? 3.459 49.344 12.703 1 94.19 105 VAL B CA 1
ATOM 3265 C C . VAL B 1 105 ? 3.084 50.031 14.016 1 94.19 105 VAL B C 1
ATOM 3267 O O . VAL B 1 105 ? 3.912 50.688 14.633 1 94.19 105 VAL B O 1
ATOM 3270 N N . VAL B 1 106 ? 1.843 49.812 14.43 1 94.75 106 VAL B N 1
ATOM 3271 C CA . VAL B 1 106 ? 1.348 50.312 15.703 1 94.75 106 VAL B CA 1
ATOM 3272 C C . VAL B 1 106 ? 1.143 49.188 16.672 1 94.75 106 VAL B C 1
ATOM 3274 O O . VAL B 1 106 ? 0.531 48.156 16.328 1 94.75 106 VAL B O 1
ATOM 3277 N N . PHE B 1 107 ? 1.701 49.312 17.797 1 95.19 107 PHE B N 1
ATOM 3278 C CA . PHE B 1 107 ? 1.486 48.344 18.859 1 95.19 107 PHE B CA 1
ATOM 3279 C C . PHE B 1 107 ? 0.685 48.969 20 1 95.19 107 PHE B C 1
ATOM 3281 O O . PHE B 1 107 ? 1 50.062 20.484 1 95.19 107 PHE B O 1
ATOM 3288 N N . MET B 1 108 ? -0.369 48.344 20.406 1 95.44 108 MET B N 1
ATOM 3289 C CA . MET B 1 108 ? -1.198 48.75 21.547 1 95.44 108 MET B CA 1
ATOM 3290 C C . MET B 1 108 ? -1.299 47.625 22.578 1 95.44 108 MET B C 1
ATOM 3292 O O . MET B 1 108 ? -2.031 46.656 22.375 1 95.44 108 MET B O 1
ATOM 3296 N N . GLY B 1 109 ? -0.537 47.75 23.609 1 95.62 109 GLY B N 1
ATOM 3297 C CA . GLY B 1 109 ? -0.507 46.719 24.641 1 95.62 109 GLY B CA 1
ATOM 3298 C C . GLY B 1 109 ? 0.551 46.969 25.703 1 95.62 109 GLY B C 1
ATOM 3299 O O . GLY B 1 109 ? 0.871 48.125 26.016 1 95.62 109 GLY B O 1
ATOM 3300 N N . ASP B 1 110 ? 0.97 45.875 26.266 1 95.44 110 ASP B N 1
ATOM 3301 C CA . ASP B 1 110 ? 1.948 45.969 27.344 1 95.44 110 ASP B CA 1
ATOM 3302 C C . ASP B 1 110 ? 3.348 46.219 26.797 1 95.44 110 ASP B C 1
ATOM 3304 O O . ASP B 1 110 ? 3.822 45.531 25.906 1 95.44 110 ASP B O 1
ATOM 3308 N N . LEU B 1 111 ? 3.996 47.25 27.359 1 94.19 111 LEU B N 1
ATOM 3309 C CA . LEU B 1 111 ? 5.391 47.531 27.031 1 94.19 111 LEU B CA 1
ATOM 3310 C C . LEU B 1 111 ? 6.277 47.344 28.266 1 94.19 111 LEU B C 1
ATOM 3312 O O . LEU B 1 111 ? 5.836 47.594 29.391 1 94.19 111 LEU B O 1
ATOM 3316 N N . VAL B 1 112 ? 7.449 46.844 28.031 1 93.94 112 VAL B N 1
ATOM 3317 C CA . VAL B 1 112 ? 8.523 46.844 29.031 1 93.94 112 VAL B CA 1
ATOM 3318 C C . VAL B 1 112 ? 9.773 47.5 28.438 1 93.94 112 VAL B C 1
ATOM 3320 O O . VAL B 1 112 ? 10.367 46.969 27.484 1 93.94 112 VAL B O 1
ATOM 3323 N N . ASN B 1 113 ? 10.117 48.625 28.969 1 90.56 113 ASN B N 1
ATOM 3324 C CA . ASN B 1 113 ? 11.242 49.375 28.453 1 90.56 113 ASN B CA 1
ATOM 3325 C C . ASN B 1 113 ? 11.047 49.75 26.984 1 90.56 113 ASN B C 1
ATOM 3327 O O . ASN B 1 113 ? 11.961 49.594 26.172 1 90.56 113 ASN B O 1
ATOM 3331 N N . GLY B 1 114 ? 9.805 49.969 26.641 1 89.62 114 GLY B N 1
ATOM 3332 C CA . GLY B 1 114 ? 9.484 50.469 25.297 1 89.62 114 GLY B CA 1
ATOM 3333 C C . GLY B 1 114 ? 9.281 49.344 24.297 1 89.62 114 GLY B C 1
ATOM 3334 O O . GLY B 1 114 ? 8.953 49.625 23.125 1 89.62 114 GLY B O 1
ATOM 3335 N N . GLU B 1 115 ? 9.477 48.062 24.844 1 92.56 115 GLU B N 1
ATOM 3336 C CA . GLU B 1 115 ? 9.344 46.938 23.938 1 92.56 115 GLU B CA 1
ATOM 3337 C C . GLU B 1 115 ? 8.07 46.156 24.219 1 92.56 115 GLU B C 1
ATOM 3339 O O . GLU B 1 115 ? 7.695 45.938 25.375 1 92.56 115 GLU B O 1
ATOM 3344 N N . PRO B 1 116 ? 7.457 45.781 23.172 1 94.56 116 PRO B N 1
ATOM 3345 C CA . PRO B 1 116 ? 6.25 44.969 23.359 1 94.56 116 PRO B CA 1
ATOM 3346 C C . PRO B 1 116 ? 6.488 43.75 24.25 1 94.56 116 PRO B C 1
ATOM 3348 O O . PRO B 1 116 ? 7.48 43.062 24.078 1 94.56 116 PRO B O 1
ATOM 3351 N N . HIS B 1 117 ? 5.695 43.531 25.219 1 95.31 117 HIS B N 1
ATOM 3352 C CA . HIS B 1 117 ? 5.762 42.438 26.172 1 95.31 117 HIS B CA 1
ATOM 3353 C C . HIS B 1 117 ? 4.375 42.062 26.703 1 95.31 117 HIS B C 1
ATOM 3355 O O . HIS B 1 117 ? 3.516 42.938 26.844 1 95.31 117 HIS B O 1
ATOM 3361 N N . GLY B 1 118 ? 4.211 40.75 26.938 1 95.75 118 GLY B N 1
ATOM 3362 C CA . GLY B 1 118 ? 2.904 40.375 27.438 1 95.75 118 GLY B CA 1
ATOM 3363 C C . GLY B 1 118 ? 1.859 40.25 26.344 1 95.75 118 GLY B C 1
ATOM 3364 O O . GLY B 1 118 ? 2.074 39.562 25.328 1 95.75 118 GLY B O 1
ATOM 3365 N N . TYR B 1 119 ? 0.719 40.969 26.578 1 97.56 119 TYR B N 1
ATOM 3366 C CA . TYR B 1 119 ? -0.375 40.906 25.609 1 97.56 119 TYR B CA 1
ATOM 3367 C C . TYR B 1 119 ? -0.51 42.25 24.875 1 97.56 119 TYR B C 1
ATOM 3369 O O . TYR B 1 119 ? -0.323 43.312 25.453 1 97.56 119 TYR B O 1
ATOM 3377 N N . GLY B 1 120 ? -0.861 42.125 23.562 1 97.38 120 GLY B N 1
ATOM 3378 C CA . GLY B 1 120 ? -1.123 43.344 22.812 1 97.38 120 GLY B CA 1
ATOM 3379 C C . GLY B 1 120 ? -1.564 43.062 21.375 1 97.38 120 GLY B C 1
ATOM 3380 O O . GLY B 1 120 ? -1.719 41.906 20.984 1 97.38 120 GLY B O 1
ATOM 3381 N N . LEU B 1 121 ? -1.864 44.094 20.703 1 97.62 121 LEU B N 1
ATOM 3382 C CA . LEU B 1 121 ? -2.283 44.094 19.297 1 97.62 121 LEU B CA 1
ATOM 3383 C C . LEU B 1 121 ? -1.352 44.938 18.453 1 97.62 121 LEU B C 1
ATOM 3385 O O . LEU B 1 121 ? -1.135 46.125 18.75 1 97.62 121 LEU B O 1
ATOM 3389 N N . ALA B 1 122 ? -0.747 44.281 17.547 1 97.06 122 ALA B N 1
ATOM 3390 C CA . ALA B 1 122 ? 0.059 45 16.562 1 97.06 122 ALA B CA 1
ATOM 3391 C C . ALA B 1 122 ? -0.707 45.156 15.25 1 97.06 122 ALA B C 1
ATOM 3393 O O . ALA B 1 122 ? -1.328 44.219 14.758 1 97.06 122 ALA B O 1
ATOM 3394 N N . VAL B 1 123 ? -0.705 46.312 14.695 1 96.94 123 VAL B N 1
ATOM 3395 C CA . VAL B 1 123 ? -1.386 46.625 13.445 1 96.94 123 VAL B CA 1
ATOM 3396 C C . VAL B 1 123 ? -0.389 47.219 12.445 1 96.94 123 VAL B C 1
ATOM 3398 O O . VAL B 1 123 ? 0.249 48.25 12.727 1 96.94 123 VAL B O 1
ATOM 3401 N N . GLU B 1 124 ? -0.234 46.562 11.383 1 96.62 124 GLU B N 1
ATOM 3402 C CA . GLU B 1 124 ? 0.573 47.094 10.289 1 96.62 124 GLU B CA 1
ATOM 3403 C C . GLU B 1 124 ? -0.284 47.875 9.312 1 96.62 124 GLU B C 1
ATOM 3405 O O . GLU B 1 124 ? -1.226 47.344 8.727 1 96.62 124 GLU B O 1
ATOM 3410 N N . MET B 1 125 ? 0.086 49.094 9.102 1 95.5 125 MET B N 1
ATOM 3411 C CA . MET B 1 125 ? -0.673 50 8.242 1 95.5 125 MET B CA 1
ATOM 3412 C C . MET B 1 125 ? -0.002 50.156 6.883 1 95.5 125 MET B C 1
ATOM 3414 O O . MET B 1 125 ? 1.17 49.812 6.719 1 95.5 125 MET B O 1
ATOM 3418 N N . ALA B 1 126 ? -0.732 50.688 5.895 1 93.25 126 ALA B N 1
ATOM 3419 C CA . ALA B 1 126 ? -0.249 50.875 4.531 1 93.25 126 ALA B CA 1
ATOM 3420 C C . ALA B 1 126 ? 0.874 51.906 4.496 1 93.25 126 ALA B C 1
ATOM 3422 O O . ALA B 1 126 ? 1.779 51.844 3.662 1 93.25 126 ALA B O 1
ATOM 3423 N N . ASP B 1 127 ? 0.768 52.938 5.43 1 90.75 127 ASP B N 1
ATOM 3424 C CA . ASP B 1 127 ? 1.815 53.938 5.496 1 90.75 127 ASP B CA 1
ATOM 3425 C C . ASP B 1 127 ? 1.966 54.5 6.914 1 90.75 127 ASP B C 1
ATOM 3427 O O . ASP B 1 127 ? 1.156 54.188 7.789 1 90.75 127 ASP B O 1
ATOM 3431 N N . GLU B 1 128 ? 2.998 55.219 7.141 1 90.06 128 GLU B N 1
ATOM 3432 C CA . GLU B 1 128 ? 3.355 55.75 8.461 1 90.06 128 GLU B CA 1
ATOM 3433 C C . GLU B 1 128 ? 2.363 56.781 8.93 1 90.06 128 GLU B C 1
ATOM 3435 O O . GLU B 1 128 ? 2.096 56.938 10.125 1 90.06 128 GLU B O 1
ATOM 3440 N N . ALA B 1 129 ? 1.906 57.5 7.945 1 90.06 129 ALA B N 1
ATOM 3441 C CA . ALA B 1 129 ? 0.959 58.562 8.297 1 90.06 129 ALA B CA 1
ATOM 3442 C C . ALA B 1 129 ? -0.315 57.969 8.898 1 90.06 129 ALA B C 1
ATOM 3444 O O . ALA B 1 129 ? -0.832 58.5 9.898 1 90.06 129 ALA B O 1
ATOM 3445 N N . ALA B 1 130 ? -0.757 56.938 8.305 1 88.88 130 ALA B N 1
ATOM 3446 C CA . ALA B 1 130 ? -1.963 56.281 8.789 1 88.88 130 ALA B CA 1
ATOM 3447 C C . ALA B 1 130 ? -1.742 55.656 10.172 1 88.88 130 ALA B C 1
ATOM 3449 O O . ALA B 1 130 ? -2.664 55.625 10.984 1 88.88 130 ALA B O 1
ATOM 3450 N N . ALA B 1 131 ? -0.502 55.281 10.5 1 89.5 131 ALA B N 1
ATOM 3451 C CA . ALA B 1 131 ? -0.158 54.656 11.766 1 89.5 131 ALA B CA 1
ATOM 3452 C C . ALA B 1 131 ? -0.252 55.625 12.922 1 89.5 131 ALA B C 1
ATOM 3454 O O . ALA B 1 131 ? -0.328 55.219 14.086 1 89.5 131 ALA B O 1
ATOM 3455 N N . CYS B 1 132 ? -0.348 56.906 12.617 1 85.88 132 CYS B N 1
ATOM 3456 C CA . CYS B 1 132 ? -0.402 57.906 13.656 1 85.88 132 CYS B CA 1
ATOM 3457 C C . CYS B 1 132 ? -1.839 58.344 13.922 1 85.88 132 CYS B C 1
ATOM 3459 O O . CYS B 1 132 ? -2.096 59.125 14.836 1 85.88 132 CYS B O 1
ATOM 3461 N N . LYS B 1 133 ? -2.715 57.812 13.094 1 86.25 133 LYS B N 1
ATOM 3462 C CA . LYS B 1 133 ? -4.117 58.188 13.234 1 86.25 133 LYS B CA 1
ATOM 3463 C C . LYS B 1 133 ? -4.934 57.062 13.867 1 86.25 133 LYS B C 1
ATOM 3465 O O . LYS B 1 133 ? -5.25 56.094 13.211 1 86.25 133 LYS B O 1
ATOM 3470 N N . THR B 1 134 ? -5.379 57.281 15.047 1 85.69 134 THR B N 1
ATOM 3471 C CA . THR B 1 134 ? -6.078 56.281 15.836 1 85.69 134 THR B CA 1
ATOM 3472 C C . THR B 1 134 ? -7.359 55.844 15.125 1 85.69 134 THR B C 1
ATOM 3474 O O . THR B 1 134 ? -7.688 54.656 15.117 1 85.69 134 THR B O 1
ATOM 3477 N N . GLU B 1 135 ? -8.039 56.812 14.586 1 85.38 135 GLU B N 1
ATOM 3478 C CA . GLU B 1 135 ? -9.312 56.5 13.938 1 85.38 135 GLU B CA 1
ATOM 3479 C C . GLU B 1 135 ? -9.125 55.562 12.75 1 85.38 135 GLU B C 1
ATOM 3481 O O . GLU B 1 135 ? -9.961 54.688 12.508 1 85.38 135 GLU B O 1
ATOM 3486 N N . GLN B 1 136 ? -8.062 55.781 12.023 1 89.31 136 GLN B N 1
ATOM 3487 C CA . GLN B 1 136 ? -7.789 54.938 10.859 1 89.31 136 GLN B CA 1
ATOM 3488 C C . GLN B 1 136 ? -7.496 53.5 11.281 1 89.31 136 GLN B C 1
ATOM 3490 O O . GLN B 1 136 ? -7.922 52.562 10.617 1 89.31 136 GLN B O 1
ATOM 3495 N N . ILE B 1 137 ? -6.812 53.406 12.383 1 90.25 137 ILE B N 1
ATOM 3496 C CA . ILE B 1 137 ? -6.461 52.094 12.906 1 90.25 137 ILE B CA 1
ATOM 3497 C C . ILE B 1 137 ? -7.723 51.344 13.359 1 90.25 137 ILE B C 1
ATOM 3499 O O . ILE B 1 137 ? -7.961 50.219 12.961 1 90.25 137 ILE B O 1
ATOM 3503 N N . LEU B 1 138 ? -8.562 52 14.109 1 89.56 138 LEU B N 1
ATOM 3504 C CA . LEU B 1 138 ? -9.734 51.375 14.734 1 89.56 138 LEU B CA 1
ATOM 3505 C C . LEU B 1 138 ? -10.781 51.031 13.688 1 89.56 138 LEU B C 1
ATOM 3507 O O . LEU B 1 138 ? -11.523 50.062 13.844 1 89.56 138 LEU B O 1
ATOM 3511 N N . ASN B 1 139 ? -10.789 51.844 12.625 1 89.06 139 ASN B N 1
ATOM 3512 C CA . ASN B 1 139 ? -11.742 51.562 11.547 1 89.06 139 ASN B CA 1
ATOM 3513 C C . ASN B 1 139 ? -11.164 50.594 10.531 1 89.06 139 ASN B C 1
ATOM 3515 O O . ASN B 1 139 ? -11.812 50.281 9.531 1 89.06 139 ASN B O 1
ATOM 3519 N N . ARG B 1 140 ? -9.898 50.219 10.711 1 90.81 140 ARG B N 1
ATOM 3520 C CA . ARG B 1 140 ? -9.188 49.25 9.898 1 90.81 140 ARG B CA 1
ATOM 3521 C C . ARG B 1 140 ? -8.969 49.75 8.484 1 90.81 140 ARG B C 1
ATOM 3523 O O . ARG B 1 140 ? -9.016 49 7.52 1 90.81 140 ARG B O 1
ATOM 3530 N N . HIS B 1 141 ? -8.977 51.062 8.367 1 91.31 141 HIS B N 1
ATOM 3531 C CA . HIS B 1 141 ? -8.68 51.656 7.062 1 91.31 141 HIS B CA 1
ATOM 3532 C C . HIS B 1 141 ? -7.188 51.594 6.758 1 91.31 141 HIS B C 1
ATOM 3534 O O . HIS B 1 141 ? -6.387 52.25 7.426 1 91.31 141 HIS B O 1
ATOM 3540 N N . GLY B 1 142 ? -6.832 50.812 5.789 1 91.88 142 GLY B N 1
ATOM 3541 C CA . GLY B 1 142 ? -5.438 50.719 5.375 1 91.88 142 GLY B CA 1
ATOM 3542 C C . GLY B 1 142 ? -4.637 49.719 6.172 1 91.88 142 GLY B C 1
ATOM 3543 O O . GLY B 1 142 ? -3.406 49.781 6.211 1 91.88 142 GLY B O 1
ATOM 3544 N N . VAL B 1 143 ? -5.32 48.906 6.879 1 94.81 143 VAL B N 1
ATOM 3545 C CA . VAL B 1 143 ? -4.648 47.875 7.668 1 94.81 143 VAL B CA 1
ATOM 3546 C C . VAL B 1 143 ? -4.168 46.75 6.754 1 94.81 143 VAL B C 1
ATOM 3548 O O . VAL B 1 143 ? -4.941 46.219 5.945 1 94.81 143 VAL B O 1
ATOM 3551 N N . LEU B 1 144 ? -2.887 46.406 6.832 1 95.88 144 LEU B N 1
ATOM 3552 C CA . LEU B 1 144 ? -2.299 45.344 6.031 1 95.88 144 LEU B CA 1
ATOM 3553 C C . LEU B 1 144 ? -2.303 44.031 6.797 1 95.88 144 LEU B C 1
ATOM 3555 O O . LEU B 1 144 ? -2.545 42.969 6.215 1 95.88 144 LEU B O 1
ATOM 3559 N N . SER B 1 145 ? -2.016 44.094 8.016 1 96.69 145 SER B N 1
ATOM 3560 C CA . SER B 1 145 ? -2.002 42.875 8.844 1 96.69 145 SER B CA 1
ATOM 3561 C C . SER B 1 145 ? -2.156 43.25 10.32 1 96.69 145 SER B C 1
ATOM 3563 O O . SER B 1 145 ? -1.898 44.375 10.727 1 96.69 145 SER B O 1
ATOM 3565 N N . THR B 1 146 ? -2.67 42.344 11.156 1 97.06 146 THR B N 1
ATOM 3566 C CA . THR B 1 146 ? -2.77 42.5 12.602 1 97.06 146 THR B CA 1
ATOM 3567 C C . THR B 1 146 ? -2.242 41.25 13.305 1 97.06 146 THR B C 1
ATOM 3569 O O . THR B 1 146 ? -2.316 40.156 12.758 1 97.06 146 THR B O 1
ATOM 3572 N N . PHE B 1 147 ? -1.685 41.438 14.352 1 97.69 147 PHE B N 1
ATOM 3573 C CA . PHE B 1 147 ? -1.311 40.344 15.242 1 97.69 147 PHE B CA 1
ATOM 3574 C C . PHE B 1 147 ? -1.761 40.625 16.672 1 97.69 147 PHE B C 1
ATOM 3576 O O . PHE B 1 147 ? -1.383 41.656 17.25 1 97.69 147 PHE B O 1
ATOM 3583 N N . GLU B 1 148 ? -2.605 39.844 17.203 1 98 148 GLU B N 1
ATOM 3584 C CA . GLU B 1 148 ? -3.059 39.906 18.594 1 98 148 GLU B CA 1
ATOM 3585 C C . GLU B 1 148 ? -2.602 38.688 19.391 1 98 148 GLU B C 1
ATOM 3587 O O . GLU B 1 148 ? -2.922 37.562 19.031 1 98 148 GLU B O 1
ATOM 3592 N N . GLY B 1 149 ? -1.805 38.969 20.406 1 97.56 149 GLY B N 1
ATOM 3593 C CA . GLY B 1 149 ? -1.359 37.844 21.203 1 97.56 149 GLY B CA 1
ATOM 3594 C C . GLY B 1 149 ? -0.245 38.188 22.172 1 97.56 149 GLY B C 1
ATOM 3595 O O . GLY B 1 149 ? -0.178 39.312 22.656 1 97.56 149 GLY B O 1
ATOM 3596 N N . ALA B 1 150 ? 0.517 37.188 22.5 1 97.5 150 ALA B N 1
ATOM 3597 C CA . ALA B 1 150 ? 1.577 37.344 23.5 1 97.5 150 ALA B CA 1
ATOM 3598 C C . ALA B 1 150 ? 2.879 37.812 22.844 1 97.5 150 ALA B C 1
ATOM 3600 O O . ALA B 1 150 ? 3.162 37.438 21.688 1 97.5 150 ALA B O 1
ATOM 3601 N N . TRP B 1 151 ? 3.578 38.594 23.562 1 96.81 151 TRP B N 1
ATOM 3602 C CA . TRP B 1 151 ? 4.852 39.125 23.125 1 96.81 151 TRP B CA 1
ATOM 3603 C C . TRP B 1 151 ? 5.934 38.938 24.172 1 96.81 151 TRP B C 1
ATOM 3605 O O . TRP B 1 151 ? 5.652 38.969 25.375 1 96.81 151 TRP B O 1
ATOM 3615 N N . ALA B 1 152 ? 7.137 38.688 23.703 1 96 152 ALA B N 1
ATOM 3616 C CA . ALA B 1 152 ? 8.32 38.625 24.547 1 96 152 ALA B CA 1
ATOM 3617 C C . ALA B 1 152 ? 9.547 39.156 23.828 1 96 152 ALA B C 1
ATOM 3619 O O . ALA B 1 152 ? 9.859 38.75 22.719 1 96 152 ALA B O 1
ATOM 3620 N N . GLY B 1 153 ? 10.203 40.031 24.453 1 91.94 153 GLY B N 1
ATOM 3621 C CA . GLY B 1 153 ? 11.406 40.625 23.875 1 91.94 153 GLY B CA 1
ATOM 3622 C C . GLY B 1 153 ? 11.148 41.375 22.594 1 91.94 153 GLY B C 1
ATOM 3623 O O . GLY B 1 153 ? 11.938 41.312 21.641 1 91.94 153 GLY B O 1
ATOM 3624 N N . GLY B 1 154 ? 9.969 41.938 22.5 1 93.5 154 GLY B N 1
ATOM 3625 C CA . GLY B 1 154 ? 9.641 42.781 21.359 1 93.5 154 GLY B CA 1
ATOM 3626 C C . GLY B 1 154 ? 9.141 41.969 20.172 1 93.5 154 GLY B C 1
ATOM 3627 O O . GLY B 1 154 ? 8.867 42.562 19.109 1 93.5 154 GLY B O 1
ATOM 3628 N N . ARG B 1 155 ? 9.055 40.656 20.422 1 95.88 155 ARG B N 1
ATOM 3629 C CA . ARG B 1 155 ? 8.633 39.812 19.312 1 95.88 155 ARG B CA 1
ATOM 3630 C C . ARG B 1 155 ? 7.418 38.969 19.688 1 95.88 155 ARG B C 1
ATOM 3632 O O . ARG B 1 155 ? 7.152 38.75 20.875 1 95.88 155 ARG B O 1
ATOM 3639 N N . GLU B 1 156 ? 6.684 38.594 18.688 1 96.88 156 GLU B N 1
ATOM 3640 C CA . GLU B 1 156 ? 5.562 37.688 18.906 1 96.88 156 GLU B CA 1
ATOM 3641 C C . GLU B 1 156 ? 6.016 36.406 19.594 1 96.88 156 GLU B C 1
ATOM 3643 O O . GLU B 1 156 ? 7.059 35.844 19.25 1 96.88 156 GLU B O 1
ATOM 3648 N N . HIS B 1 157 ? 5.387 35.969 20.594 1 96.81 157 HIS B N 1
ATOM 3649 C CA . HIS B 1 157 ? 5.727 34.812 21.375 1 96.81 157 HIS B CA 1
ATOM 3650 C C . HIS B 1 157 ? 4.484 34.219 22.047 1 96.81 157 HIS B C 1
ATOM 3652 O O . HIS B 1 157 ? 3.621 34.938 22.531 1 96.81 157 HIS B O 1
ATOM 3658 N N . GLY B 1 158 ? 4.438 32.875 22.016 1 96.56 158 GLY B N 1
ATOM 3659 C CA . GLY B 1 158 ? 3.258 32.25 22.594 1 96.56 158 GLY B CA 1
ATOM 3660 C C . GLY B 1 158 ? 2.088 32.156 21.641 1 96.56 158 GLY B C 1
ATOM 3661 O O . GLY B 1 158 ? 2.277 32.031 20.438 1 96.56 158 GLY B O 1
ATOM 3662 N N . HIS B 1 159 ? 0.913 32.219 22.188 1 97.5 159 HIS B N 1
ATOM 3663 C CA . HIS B 1 159 ? -0.278 32.062 21.359 1 97.5 159 HIS B CA 1
ATOM 3664 C C . HIS B 1 159 ? -0.704 33.406 20.766 1 97.5 159 HIS B C 1
ATOM 3666 O O . HIS B 1 159 ? -0.477 34.438 21.375 1 97.5 159 HIS B O 1
ATOM 3672 N N . GLY B 1 160 ? -1.29 33.344 19.594 1 97.5 160 GLY B N 1
ATOM 3673 C CA . GLY B 1 160 ? -1.78 34.562 18.969 1 97.5 160 GLY B CA 1
ATOM 3674 C C . GLY B 1 160 ? -2.594 34.312 17.703 1 97.5 160 GLY B C 1
ATOM 3675 O O . GLY B 1 160 ? -2.803 33.156 17.328 1 97.5 160 GLY B O 1
ATOM 3676 N N . VAL B 1 161 ? -3.115 35.375 17.172 1 97.88 161 VAL B N 1
ATOM 3677 C CA . VAL B 1 161 ? -3.885 35.375 15.938 1 97.88 161 VAL B CA 1
ATOM 3678 C C . VAL B 1 161 ? -3.346 36.438 14.984 1 97.88 161 VAL B C 1
ATOM 3680 O O . VAL B 1 161 ? -3.232 37.594 15.359 1 97.88 161 VAL B O 1
ATOM 3683 N N . GLU B 1 162 ? -2.943 36.031 13.891 1 97.81 162 GLU B N 1
ATOM 3684 C CA . GLU B 1 162 ? -2.482 36.938 12.844 1 97.81 162 GLU B CA 1
ATOM 3685 C C . GLU B 1 162 ? -3.469 36.969 11.68 1 97.81 162 GLU B C 1
ATOM 3687 O O . GLU B 1 162 ? -3.893 35.938 11.172 1 97.81 162 GLU B O 1
ATOM 3692 N N . GLU B 1 163 ? -3.836 38.062 11.305 1 96.81 163 GLU B N 1
ATOM 3693 C CA . GLU B 1 163 ? -4.695 38.281 10.148 1 96.81 163 GLU B CA 1
ATOM 3694 C C . GLU B 1 163 ? -3.998 39.156 9.094 1 96.81 163 GLU B C 1
ATOM 3696 O O . GLU B 1 163 ? -3.559 40.25 9.383 1 96.81 163 GLU B O 1
ATOM 3701 N N . ILE B 1 164 ? -3.809 38.625 7.969 1 95.12 164 ILE B N 1
ATOM 3702 C CA . ILE B 1 164 ? -3.227 39.375 6.863 1 95.12 164 ILE B CA 1
ATOM 3703 C C . ILE B 1 164 ? -4.309 39.688 5.836 1 95.12 164 ILE B C 1
ATOM 3705 O O . ILE B 1 164 ? -4.965 38.812 5.309 1 95.12 164 ILE B O 1
ATOM 3709 N N . ALA B 1 165 ? -4.461 40.938 5.613 1 91.94 165 ALA B N 1
ATOM 3710 C CA . ALA B 1 165 ? -5.531 41.406 4.742 1 91.94 165 ALA B CA 1
ATOM 3711 C C . ALA B 1 165 ? -5.445 40.75 3.363 1 91.94 165 ALA B C 1
ATOM 3713 O O . ALA B 1 165 ? -4.379 40.75 2.742 1 91.94 165 ALA B O 1
ATOM 3714 N N . GLY B 1 166 ? -6.547 40.219 2.949 1 91 166 GLY B N 1
ATOM 3715 C CA . GLY B 1 166 ? -6.656 39.625 1.624 1 91 166 GLY B CA 1
ATOM 3716 C C . GLY B 1 166 ? -5.934 38.281 1.499 1 91 166 GLY B C 1
ATOM 3717 O O . GLY B 1 166 ? -5.914 37.688 0.424 1 91 166 GLY B O 1
ATOM 3718 N N . GLN B 1 167 ? -5.285 37.844 2.498 1 92.19 167 GLN B N 1
ATOM 3719 C CA . GLN B 1 167 ? -4.492 36.625 2.377 1 92.19 167 GLN B CA 1
ATOM 3720 C C . GLN B 1 167 ? -5.039 35.531 3.273 1 92.19 167 GLN B C 1
ATOM 3722 O O . GLN B 1 167 ? -5.277 34.406 2.811 1 92.19 167 GLN B O 1
ATOM 3727 N N . GLY B 1 168 ? -5.191 35.844 4.59 1 95.5 168 GLY B N 1
ATOM 3728 C CA . GLY B 1 168 ? -5.703 34.781 5.441 1 95.5 168 GLY B CA 1
ATOM 3729 C C . GLY B 1 168 ? -5.438 35.031 6.914 1 95.5 168 GLY B C 1
ATOM 3730 O O . GLY B 1 168 ? -5.078 36.125 7.316 1 95.5 168 GLY B O 1
ATOM 3731 N N . VAL B 1 169 ? -5.797 34.031 7.723 1 97.38 169 VAL B N 1
ATOM 3732 C CA . VAL B 1 169 ? -5.703 34.094 9.18 1 97.38 169 VAL B CA 1
ATOM 3733 C C . VAL B 1 169 ? -4.895 32.906 9.703 1 97.38 169 VAL B C 1
ATOM 3735 O O . VAL B 1 169 ? -5.051 31.797 9.234 1 97.38 169 VAL B O 1
ATOM 3738 N N . TYR B 1 170 ? -4.004 33.219 10.578 1 97.56 170 TYR B N 1
ATOM 3739 C CA . TYR B 1 170 ? -3.262 32.188 11.305 1 97.56 170 TYR B CA 1
ATOM 3740 C C . TYR B 1 170 ? -3.527 32.281 12.797 1 97.56 170 TYR B C 1
ATOM 3742 O O . TYR B 1 170 ? -3.477 33.375 13.383 1 97.56 170 TYR B O 1
ATOM 3750 N N . THR B 1 171 ? -3.895 31.266 13.469 1 97.81 171 THR B N 1
ATOM 3751 C CA . THR B 1 171 ? -4.031 31.125 14.914 1 97.81 171 THR B CA 1
ATOM 3752 C C . THR B 1 171 ? -3.117 30.016 15.438 1 97.81 171 THR B C 1
ATOM 3754 O O . THR B 1 171 ? -3.18 28.875 14.969 1 97.81 171 THR B O 1
ATOM 3757 N N . GLY B 1 172 ? -2.266 30.391 16.328 1 97.56 172 GLY B N 1
ATOM 3758 C CA . GLY B 1 172 ? -1.364 29.375 16.844 1 97.56 172 GLY B CA 1
ATOM 3759 C C . GLY B 1 172 ? -0.257 29.938 17.719 1 97.56 172 GLY B C 1
ATOM 3760 O O . GLY B 1 172 ? -0.453 30.953 18.406 1 97.56 172 GLY B O 1
ATOM 3761 N N . THR B 1 173 ? 0.836 29.219 17.719 1 98 173 THR B N 1
ATOM 3762 C CA . THR B 1 173 ? 1.919 29.594 18.609 1 98 173 THR B CA 1
ATOM 3763 C C . THR B 1 173 ? 3.078 30.203 17.844 1 98 173 THR B C 1
ATOM 3765 O O . THR B 1 173 ? 3.281 29.891 16.656 1 98 173 THR B O 1
ATOM 3768 N N . TRP B 1 174 ? 3.719 31.109 18.469 1 97.81 174 TRP B N 1
ATOM 3769 C CA . TRP B 1 174 ? 4.906 31.781 17.953 1 97.81 174 TRP B CA 1
ATOM 3770 C C . TRP B 1 174 ? 6.09 31.594 18.906 1 97.81 174 TRP B C 1
ATOM 3772 O O . TRP B 1 174 ? 5.906 31.469 20.109 1 97.81 174 TRP B O 1
ATOM 3782 N N . ALA B 1 175 ? 7.277 31.562 18.297 1 97.19 175 ALA B N 1
ATOM 3783 C CA . ALA B 1 175 ? 8.539 31.625 19.031 1 97.19 175 ALA B CA 1
ATOM 3784 C C . ALA B 1 175 ? 9.531 32.562 18.344 1 97.19 175 ALA B C 1
ATOM 3786 O O . ALA B 1 175 ? 9.859 32.344 17.172 1 97.19 175 ALA B O 1
ATOM 3787 N N . ALA B 1 176 ? 9.922 33.594 19.062 1 95.06 176 ALA B N 1
ATOM 3788 C CA . ALA B 1 176 ? 10.922 34.531 18.562 1 95.06 176 ALA B CA 1
ATOM 3789 C C . ALA B 1 176 ? 10.477 35.156 17.266 1 95.06 176 ALA B C 1
ATOM 3791 O O . ALA B 1 176 ? 11.266 35.281 16.328 1 95.06 176 ALA B O 1
ATOM 3792 N N . GLY B 1 177 ? 9.164 35.375 17.156 1 96.19 177 GLY B N 1
ATOM 3793 C CA . GLY B 1 177 ? 8.648 36.156 16.047 1 96.19 177 GLY B CA 1
ATOM 3794 C C . GLY B 1 177 ? 8.242 35.281 14.859 1 96.19 177 GLY B C 1
ATOM 3795 O O . GLY B 1 177 ? 7.805 35.812 13.828 1 96.19 177 GLY B O 1
ATOM 3796 N N . ALA B 1 178 ? 8.391 33.969 15.023 1 97.19 178 ALA B N 1
ATOM 3797 C CA . ALA B 1 178 ? 8.016 33.062 13.93 1 97.19 178 ALA B CA 1
ATOM 3798 C C . ALA B 1 178 ? 6.977 32.031 14.398 1 97.19 178 ALA B C 1
ATOM 3800 O O . ALA B 1 178 ? 6.957 31.656 15.562 1 97.19 178 ALA B O 1
ATOM 3801 N N . ARG B 1 179 ? 6.121 31.703 13.438 1 97.5 179 ARG B N 1
ATOM 3802 C CA . ARG B 1 179 ? 5.195 30.609 13.758 1 97.5 179 ARG B CA 1
ATOM 3803 C C . ARG B 1 179 ? 5.949 29.359 14.164 1 97.5 179 ARG B C 1
ATOM 3805 O O . ARG B 1 179 ? 6.855 28.906 13.461 1 97.5 179 ARG B O 1
ATOM 3812 N N . ASP B 1 180 ? 5.738 28.812 15.305 1 97.56 180 ASP B N 1
ATOM 3813 C CA . ASP B 1 180 ? 6.441 27.656 15.859 1 97.56 180 ASP B CA 1
ATOM 3814 C C . ASP B 1 180 ? 5.547 26.875 16.828 1 97.56 180 ASP B C 1
ATOM 3816 O O . ASP B 1 180 ? 4.992 27.453 17.766 1 97.56 180 ASP B O 1
ATOM 3820 N N . GLY B 1 181 ? 5.43 25.609 16.547 1 96.5 181 GLY B N 1
ATOM 3821 C CA . GLY B 1 181 ? 4.496 24.797 17.312 1 96.5 181 GLY B CA 1
ATOM 3822 C C . GLY B 1 181 ? 3.248 24.422 16.531 1 96.5 181 GLY B C 1
ATOM 3823 O O . GLY B 1 181 ? 3.322 24.141 15.336 1 96.5 181 GLY B O 1
ATOM 3824 N N . HIS B 1 182 ? 2.113 24.391 17.25 1 96.69 182 HIS B N 1
ATOM 3825 C CA . HIS B 1 182 ? 0.872 24.016 16.578 1 96.69 182 HIS B CA 1
ATOM 3826 C C . HIS B 1 182 ? 0.076 25.234 16.156 1 96.69 182 HIS B C 1
ATOM 3828 O O . HIS B 1 182 ? 0.063 26.25 16.859 1 96.69 182 HIS B O 1
ATOM 3834 N N . GLY B 1 183 ? -0.575 25.125 15.039 1 97.31 183 GLY B N 1
ATOM 3835 C CA . GLY B 1 183 ? -1.394 26.234 14.578 1 97.31 183 GLY B CA 1
ATOM 3836 C C . GLY B 1 183 ? -2.283 25.875 13.406 1 97.31 183 GLY B C 1
ATOM 3837 O O . GLY B 1 183 ? -2.135 24.797 12.812 1 97.31 183 GLY B O 1
ATOM 3838 N N . ALA B 1 184 ? -3.188 26.719 13.164 1 97.5 184 ALA B N 1
ATOM 3839 C CA . ALA B 1 184 ? -4.125 26.594 12.047 1 97.5 184 ALA B CA 1
ATOM 3840 C C . ALA B 1 184 ? -4.086 27.828 11.156 1 97.5 184 ALA B C 1
ATOM 3842 O O . ALA B 1 184 ? -4.012 28.953 11.656 1 97.5 184 ALA B O 1
ATOM 3843 N N . CYS B 1 185 ? -4.004 27.578 9.938 1 97.31 185 CYS B N 1
ATOM 3844 C CA . CYS B 1 185 ? -3.984 28.656 8.945 1 97.31 185 CYS B CA 1
ATOM 3845 C C . CYS B 1 185 ? -5.125 28.484 7.945 1 97.31 185 CYS B C 1
ATOM 3847 O O . CYS B 1 185 ? -5.332 27.406 7.402 1 97.31 185 CYS B O 1
ATOM 3849 N N . ALA B 1 186 ? -5.852 29.516 7.734 1 97.31 186 ALA B N 1
ATOM 3850 C CA . ALA B 1 186 ? -6.902 29.594 6.719 1 97.31 186 ALA B CA 1
ATOM 3851 C C . ALA B 1 186 ? -6.617 30.688 5.707 1 97.31 186 ALA B C 1
ATOM 3853 O O . ALA B 1 186 ? -6.477 31.859 6.074 1 97.31 186 ALA B O 1
ATOM 3854 N N . TRP B 1 187 ? -6.527 30.359 4.473 1 96.38 187 TRP B N 1
ATOM 3855 C CA . TRP B 1 187 ? -6.227 31.344 3.438 1 96.38 187 TRP B CA 1
ATOM 3856 C C . TRP B 1 187 ? -7.488 31.75 2.689 1 96.38 187 TRP B C 1
ATOM 3858 O O . TRP B 1 187 ? -8.469 31 2.664 1 96.38 187 TRP B O 1
ATOM 3868 N N . ALA B 1 188 ? -7.48 32.938 2.125 1 93.69 188 ALA B N 1
ATOM 3869 C CA . ALA B 1 188 ? -8.633 33.5 1.438 1 93.69 188 ALA B CA 1
ATOM 3870 C C . ALA B 1 188 ? -9.016 32.688 0.219 1 93.69 188 ALA B C 1
ATOM 3872 O O . ALA B 1 188 ? -10.18 32.656 -0.191 1 93.69 188 ALA B O 1
ATOM 3873 N N . GLY B 1 189 ? -8.156 31.953 -0.344 1 93.69 189 GLY B N 1
ATOM 3874 C CA . GLY B 1 189 ? -8.414 31.125 -1.517 1 93.69 189 GLY B CA 1
ATOM 3875 C C . GLY B 1 189 ? -9.125 29.828 -1.192 1 93.69 189 GLY B C 1
ATOM 3876 O O . GLY B 1 189 ? -9.484 29.078 -2.096 1 93.69 189 GLY B O 1
ATOM 3877 N N . GLY B 1 190 ? -9.328 29.578 0.077 1 94.06 190 GLY B N 1
ATOM 3878 C CA . GLY B 1 190 ? -10.086 28.391 0.479 1 94.06 190 GLY B CA 1
ATOM 3879 C C . GLY B 1 190 ? -9.211 27.266 1.002 1 94.06 190 GLY B C 1
ATOM 3880 O O . GLY B 1 190 ? -9.719 26.266 1.51 1 94.06 190 GLY B O 1
ATOM 3881 N N . GLU B 1 191 ? -7.93 27.453 0.94 1 96.31 191 GLU B N 1
ATOM 3882 C CA . GLU B 1 191 ? -7.004 26.469 1.473 1 96.31 191 GLU B CA 1
ATOM 3883 C C . GLU B 1 191 ? -6.863 26.594 2.986 1 96.31 191 GLU B C 1
ATOM 3885 O O . GLU B 1 191 ? -7 27.688 3.535 1 96.31 191 GLU B O 1
ATOM 3890 N N . ASN B 1 192 ? -6.605 25.531 3.627 1 97 192 ASN B N 1
ATOM 3891 C CA . ASN B 1 192 ? -6.352 25.578 5.062 1 97 192 ASN B CA 1
ATOM 3892 C C . ASN B 1 192 ? -5.328 24.531 5.484 1 97 192 ASN B C 1
ATOM 3894 O O . ASN B 1 192 ? -5.148 23.516 4.805 1 97 192 ASN B O 1
ATOM 3898 N N . TYR B 1 193 ? -4.668 24.844 6.516 1 97.69 193 TYR B N 1
ATOM 3899 C CA . TYR B 1 193 ? -3.674 23.953 7.117 1 97.69 193 TYR B CA 1
ATOM 3900 C C . TYR B 1 193 ? -3.807 23.938 8.633 1 97.69 193 TYR B C 1
ATOM 3902 O O . TYR B 1 193 ? -3.947 24.984 9.266 1 97.69 193 TYR B O 1
ATOM 3910 N N . ILE B 1 194 ? -3.83 22.828 9.227 1 98 194 ILE B N 1
ATOM 3911 C CA . ILE B 1 194 ? -3.76 22.625 10.672 1 98 194 ILE B CA 1
ATOM 3912 C C . ILE B 1 194 ? -2.621 21.672 11.008 1 98 194 ILE B C 1
ATOM 3914 O O . ILE B 1 194 ? -2.611 20.516 10.547 1 98 194 ILE B O 1
ATOM 3918 N N . GLY B 1 195 ? -1.665 22.172 11.805 1 97.75 195 GLY B N 1
ATOM 3919 C CA . GLY B 1 195 ? -0.559 21.297 12.125 1 97.75 195 GLY B CA 1
ATOM 3920 C C . GLY B 1 195 ? 0.607 22 12.789 1 97.75 195 GLY B C 1
ATOM 3921 O O . GLY B 1 195 ? 0.423 23.031 13.445 1 97.75 195 GLY B O 1
ATOM 3922 N N . GLU B 1 196 ? 1.697 21.359 12.648 1 97.81 196 GLU B N 1
ATOM 3923 C CA . GLU B 1 196 ? 2.893 21.844 13.336 1 97.81 196 GLU B CA 1
ATOM 3924 C C . GLU B 1 196 ? 3.719 22.766 12.445 1 97.81 196 GLU B C 1
ATOM 3926 O O . GLU B 1 196 ? 3.76 22.578 11.227 1 97.81 196 GLU B O 1
ATOM 3931 N N . TRP B 1 197 ? 4.273 23.75 13.047 1 97.69 197 TRP B N 1
ATOM 3932 C CA . TRP B 1 197 ? 5.141 24.719 12.406 1 97.69 197 TRP B CA 1
ATOM 3933 C C . TRP B 1 197 ? 6.508 24.766 13.086 1 97.69 197 TRP B C 1
ATOM 3935 O O . TRP B 1 197 ? 6.621 24.547 14.289 1 97.69 197 TRP B O 1
ATOM 3945 N N . ARG B 1 198 ? 7.52 25.016 12.25 1 97.62 198 ARG B N 1
ATOM 3946 C CA . ARG B 1 198 ? 8.867 25.281 12.75 1 97.62 198 ARG B CA 1
ATOM 3947 C C . ARG B 1 198 ? 9.531 26.406 11.961 1 97.62 198 ARG B C 1
ATOM 3949 O O . ARG B 1 198 ? 9.695 26.297 10.742 1 97.62 198 ARG B O 1
ATOM 3956 N N . ALA B 1 199 ? 9.852 27.469 12.648 1 96.81 199 ALA B N 1
ATOM 3957 C CA . ALA B 1 199 ? 10.523 28.609 12.047 1 96.81 199 ALA B CA 1
ATOM 3958 C C . ALA B 1 199 ? 9.727 29.156 10.867 1 96.81 199 ALA B C 1
ATOM 3960 O O . ALA B 1 199 ? 10.281 29.453 9.805 1 96.81 199 ALA B O 1
ATOM 3961 N N . GLY B 1 200 ? 8.422 29.141 11.008 1 97 200 GLY B N 1
ATOM 3962 C CA . GLY B 1 200 ? 7.539 29.781 10.039 1 97 200 GLY B CA 1
ATOM 3963 C C . GLY B 1 200 ? 7.133 28.859 8.906 1 97 200 GLY B C 1
ATOM 3964 O O . GLY B 1 200 ? 6.383 29.25 8.008 1 97 200 GLY B O 1
ATOM 3965 N N . LYS B 1 201 ? 7.641 27.625 8.969 1 97.75 201 LYS B N 1
ATOM 3966 C CA . LYS B 1 201 ? 7.328 26.672 7.906 1 97.75 201 LYS B CA 1
ATOM 3967 C C . LYS B 1 201 ? 6.57 25.469 8.453 1 97.75 201 LYS B C 1
ATOM 3969 O O . LYS B 1 201 ? 6.742 25.094 9.609 1 97.75 201 LYS B O 1
ATOM 3974 N N . LYS B 1 202 ? 5.734 24.906 7.566 1 97.94 202 LYS B N 1
ATOM 3975 C CA . LYS B 1 202 ? 5.078 23.656 7.961 1 97.94 202 LYS B CA 1
ATOM 3976 C C . LYS B 1 202 ? 6.098 22.562 8.258 1 97.94 202 LYS B C 1
ATOM 3978 O O . LYS B 1 202 ? 7.051 22.375 7.496 1 97.94 202 LYS B O 1
ATOM 3983 N N . HIS B 1 203 ? 6.012 21.922 9.352 1 97.25 203 HIS B N 1
ATOM 3984 C CA . HIS B 1 203 ? 6.93 20.891 9.852 1 97.25 203 HIS B CA 1
ATOM 3985 C C . HIS B 1 203 ? 6.211 19.891 10.75 1 97.25 203 HIS B C 1
ATOM 3987 O O . HIS B 1 203 ? 5.316 20.281 11.516 1 97.25 203 HIS B O 1
ATOM 3993 N N . GLY B 1 204 ? 6.641 18.625 10.656 1 96.81 204 GLY B N 1
ATOM 3994 C CA . GLY B 1 204 ? 5.973 17.625 11.477 1 96.81 204 GLY B CA 1
ATOM 3995 C C . GLY B 1 204 ? 4.652 17.156 10.891 1 96.81 204 GLY B C 1
ATOM 3996 O O . GLY B 1 204 ? 4.527 17.016 9.672 1 96.81 204 GLY B O 1
ATOM 3997 N N . ALA B 1 205 ? 3.699 16.938 11.727 1 97.62 205 ALA B N 1
ATOM 3998 C CA . ALA B 1 205 ? 2.418 16.391 11.289 1 97.62 205 ALA B CA 1
ATOM 3999 C C . ALA B 1 205 ? 1.42 17.516 10.984 1 97.62 205 ALA B C 1
ATOM 4001 O O . ALA B 1 205 ? 1.413 18.547 11.656 1 97.62 205 ALA B O 1
ATOM 4002 N N . GLY B 1 206 ?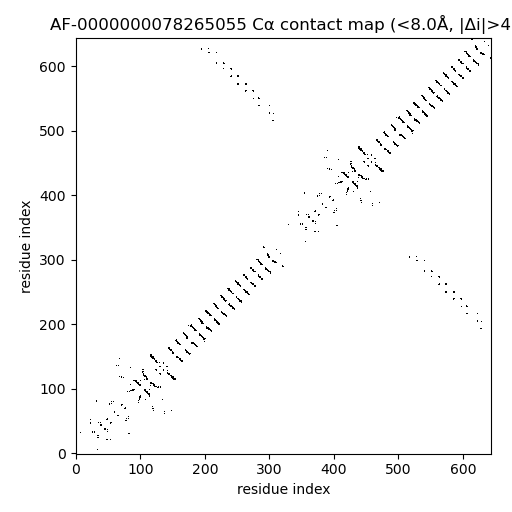 0.589 17.25 10 1 98 206 GLY B N 1
ATOM 4003 C CA . GLY B 1 206 ? -0.436 18.25 9.703 1 98 206 GLY B CA 1
ATOM 4004 C C . GLY B 1 206 ? -1.4 17.797 8.617 1 98 206 GLY B C 1
ATOM 4005 O O . GLY B 1 206 ? -1.191 16.766 7.984 1 98 206 GLY B O 1
ATOM 4006 N N . THR B 1 207 ? -2.42 18.531 8.484 1 98.06 207 THR B N 1
ATOM 4007 C CA . THR B 1 207 ? -3.438 18.328 7.461 1 98.06 207 THR B CA 1
ATOM 4008 C C . THR B 1 207 ? -3.598 19.562 6.594 1 98.06 207 THR B C 1
ATOM 4010 O O . THR B 1 207 ? -3.758 20.672 7.113 1 98.06 207 THR B O 1
ATOM 4013 N N . TYR B 1 208 ? -3.471 19.375 5.367 1 98.12 208 TYR B N 1
ATOM 4014 C CA . TYR B 1 208 ? -3.682 20.453 4.398 1 98.12 208 TYR B CA 1
ATOM 4015 C C . TYR B 1 208 ? -4.879 20.141 3.508 1 98.12 208 TYR B C 1
ATOM 4017 O O . TYR B 1 208 ? -4.992 19.047 2.959 1 98.12 208 TYR B O 1
ATOM 4025 N N . THR B 1 209 ? -5.746 21.062 3.361 1 97.5 209 THR B N 1
ATOM 4026 C CA . THR B 1 209 ? -6.898 20.938 2.475 1 97.5 209 THR B CA 1
ATOM 4027 C C . THR B 1 209 ? -6.859 22.016 1.39 1 97.5 209 THR B C 1
ATOM 4029 O O . THR B 1 209 ? -6.816 23.203 1.69 1 97.5 209 THR B O 1
ATOM 4032 N N . TRP B 1 210 ? -6.887 21.578 0.157 1 97.12 210 TRP B N 1
ATOM 4033 C CA . TRP B 1 210 ? -6.859 22.5 -0.972 1 97.12 210 TRP B CA 1
ATOM 4034 C C . TRP B 1 210 ? -8.258 23.031 -1.269 1 97.12 210 TRP B C 1
ATOM 4036 O O . TRP B 1 210 ? -9.242 22.547 -0.718 1 97.12 210 TRP B O 1
ATOM 4046 N N . SER B 1 211 ? -8.297 24.062 -2.121 1 95.94 211 SER B N 1
ATOM 4047 C CA . SER B 1 211 ? -9.562 24.703 -2.455 1 95.94 211 SER B CA 1
ATOM 4048 C C . SER B 1 211 ? -10.492 23.75 -3.197 1 95.94 211 SER B C 1
ATOM 4050 O O . SER B 1 211 ? -11.711 23.859 -3.104 1 95.94 211 SER B O 1
ATOM 4052 N N . ASN B 1 212 ? -9.953 22.75 -3.895 1 95.44 212 ASN B N 1
ATOM 4053 C CA . ASN B 1 212 ? -10.734 21.75 -4.629 1 95.44 212 ASN B CA 1
ATOM 4054 C C . ASN B 1 212 ? -11.141 20.578 -3.74 1 95.44 212 ASN B C 1
ATOM 4056 O O . ASN B 1 212 ? -11.656 19.578 -4.23 1 95.44 212 ASN B O 1
ATOM 4060 N N . SER B 1 213 ? -10.688 20.656 -2.518 1 94.31 213 SER B N 1
ATOM 4061 C CA . SER B 1 213 ? -11.078 19.703 -1.48 1 94.31 213 SER B CA 1
ATOM 4062 C C . SER B 1 213 ? -10.141 18.5 -1.444 1 94.31 213 SER B C 1
ATOM 4064 O O . SER B 1 213 ? -10.367 17.547 -0.696 1 94.31 213 SER B O 1
ATOM 4066 N N . ASP B 1 214 ? -9.07 18.562 -2.266 1 96.56 214 ASP B N 1
ATOM 4067 C CA . ASP B 1 214 ? -8.008 17.594 -2.025 1 96.56 214 ASP B CA 1
ATOM 4068 C C . ASP B 1 214 ? -7.414 17.766 -0.627 1 96.56 214 ASP B C 1
ATOM 4070 O O . ASP B 1 214 ? -7.352 18.875 -0.108 1 96.56 214 ASP B O 1
ATOM 4074 N N . ARG B 1 215 ? -6.969 16.703 -0.058 1 97.12 215 ARG B N 1
ATOM 4075 C CA . ARG B 1 215 ? -6.484 16.766 1.317 1 97.12 215 ARG B CA 1
ATOM 4076 C C . ARG B 1 215 ? -5.234 15.906 1.496 1 97.12 215 ARG B C 1
ATOM 4078 O O . ARG B 1 215 ? -5.164 14.789 0.978 1 97.12 215 ARG B O 1
ATOM 4085 N N . TYR B 1 216 ? -4.348 16.453 2.15 1 97.88 216 TYR B N 1
ATOM 4086 C CA . TYR B 1 216 ? -3.158 15.711 2.551 1 97.88 216 TYR B CA 1
ATOM 4087 C C . TYR B 1 216 ? -3.037 15.656 4.07 1 97.88 216 TYR B C 1
ATOM 4089 O O . TYR B 1 216 ? -3.137 16.688 4.746 1 97.88 216 TYR B O 1
ATOM 4097 N N . GLN B 1 217 ? -2.871 14.547 4.613 1 97.88 217 GLN B N 1
ATOM 4098 C CA . GLN B 1 217 ? -2.609 14.297 6.027 1 97.88 217 GLN B CA 1
ATOM 4099 C C . GLN B 1 217 ? -1.301 13.531 6.219 1 97.88 217 GLN B C 1
ATOM 4101 O O . GLN B 1 217 ? -1.153 12.414 5.734 1 97.88 217 GLN B O 1
ATOM 4106 N N . GLY B 1 218 ? -0.327 14.156 6.883 1 97.81 218 GLY B N 1
ATOM 4107 C CA . GLY B 1 218 ? 0.945 13.477 7.062 1 97.81 218 GLY B CA 1
ATOM 4108 C C . GLY B 1 218 ? 2.061 14.398 7.508 1 97.81 218 GLY B C 1
ATOM 4109 O O . GLY B 1 218 ? 1.813 15.398 8.188 1 97.81 218 GLY B O 1
ATOM 4110 N N . MET B 1 219 ? 3.225 13.961 7.164 1 97.69 219 MET B N 1
ATOM 4111 C CA . MET B 1 219 ? 4.406 14.641 7.684 1 97.69 219 MET B CA 1
ATOM 4112 C C . MET B 1 219 ? 4.875 15.727 6.723 1 97.69 219 MET B C 1
ATOM 4114 O O . MET B 1 219 ? 4.742 15.586 5.504 1 97.69 219 MET B O 1
ATOM 4118 N N . TRP B 1 220 ? 5.379 16.766 7.285 1 98.06 220 TRP B N 1
ATOM 4119 C CA . TRP B 1 220 ? 5.891 17.906 6.547 1 98.06 220 TRP B CA 1
ATOM 4120 C C . TRP B 1 220 ? 7.324 18.234 6.957 1 98.06 220 TRP B C 1
ATOM 4122 O O . TRP B 1 220 ? 7.711 18 8.102 1 98.06 220 TRP B O 1
ATOM 4132 N N . GLN B 1 221 ? 8.078 18.703 6.016 1 98.06 221 GLN B N 1
ATOM 4133 C CA . GLN B 1 221 ? 9.391 19.281 6.254 1 98.06 221 GLN B CA 1
ATOM 4134 C C . GLN B 1 221 ? 9.625 20.484 5.34 1 98.06 221 GLN B C 1
ATOM 4136 O O . GLN B 1 221 ? 9.602 20.359 4.113 1 98.06 221 GLN B O 1
ATOM 4141 N N . ASP B 1 222 ? 9.797 21.656 5.957 1 97.38 222 ASP B N 1
ATOM 4142 C CA . ASP B 1 222 ? 10.094 22.875 5.207 1 97.38 222 ASP B CA 1
ATOM 4143 C C . ASP B 1 222 ? 9.039 23.141 4.145 1 97.38 222 ASP B C 1
ATOM 4145 O O . ASP B 1 222 ? 9.359 23.328 2.969 1 97.38 222 ASP B O 1
ATOM 4149 N N . ASP B 1 223 ? 7.781 22.984 4.5 1 97.75 223 ASP B N 1
ATOM 4150 C CA . ASP B 1 223 ? 6.602 23.344 3.713 1 97.75 223 ASP B CA 1
ATOM 4151 C C . ASP B 1 223 ? 6.309 22.266 2.658 1 97.75 223 ASP B C 1
ATOM 4153 O O . ASP B 1 223 ? 5.43 22.453 1.812 1 97.75 223 ASP B O 1
ATOM 4157 N N . LEU B 1 224 ? 7.09 21.141 2.732 1 97.94 224 LEU B N 1
ATOM 4158 C CA . LEU B 1 224 ? 6.883 20.062 1.757 1 97.94 224 LEU B CA 1
ATOM 4159 C C . LEU B 1 224 ? 6.48 18.766 2.447 1 97.94 224 LEU B C 1
ATOM 4161 O O . LEU B 1 224 ? 6.914 18.5 3.566 1 97.94 224 LEU B O 1
ATOM 4165 N N . GLU B 1 225 ? 5.676 18 1.741 1 97.62 225 GLU B N 1
ATOM 4166 C CA . GLU B 1 225 ? 5.391 16.656 2.23 1 97.62 225 GLU B CA 1
ATOM 4167 C C . GLU B 1 225 ? 6.664 15.828 2.336 1 97.62 225 GLU B C 1
ATOM 4169 O O . GLU B 1 225 ? 7.406 15.695 1.361 1 97.62 225 GLU B O 1
ATOM 4174 N N . ASP B 1 226 ? 7.039 15.344 3.434 1 98.12 226 ASP B N 1
ATOM 4175 C CA . ASP B 1 226 ? 8.25 14.57 3.68 1 98.12 226 ASP B CA 1
ATOM 4176 C C . ASP B 1 226 ? 8.047 13.562 4.805 1 98.12 226 ASP B C 1
ATOM 4178 O O . ASP B 1 226 ? 7.93 13.938 5.973 1 98.12 226 ASP B O 1
ATOM 4182 N N . GLY B 1 227 ? 8.094 12.359 4.453 1 97.25 227 GLY B N 1
ATOM 4183 C CA . GLY B 1 227 ? 7.668 11.273 5.32 1 97.25 227 GLY B CA 1
ATOM 4184 C C . GLY B 1 227 ? 6.438 10.547 4.809 1 97.25 227 GLY B C 1
ATOM 4185 O O . GLY B 1 227 ? 6.121 10.609 3.619 1 97.25 227 GLY B O 1
ATOM 4186 N N . PHE B 1 228 ? 5.762 9.852 5.672 1 97.38 228 PHE B N 1
ATOM 4187 C CA . PHE B 1 228 ? 4.574 9.141 5.215 1 97.38 228 PHE B CA 1
ATOM 4188 C C . PHE B 1 228 ? 3.342 10.031 5.297 1 97.38 228 PHE B C 1
ATOM 4190 O O . PHE B 1 228 ? 3.277 10.93 6.133 1 97.38 228 PHE B O 1
ATOM 4197 N N . GLY B 1 229 ? 2.428 9.773 4.445 1 97.75 229 GLY B N 1
ATOM 4198 C CA . GLY B 1 229 ? 1.187 10.531 4.438 1 97.75 229 GLY B CA 1
ATOM 4199 C C . GLY B 1 229 ? 0.122 9.922 3.545 1 97.75 229 GLY B C 1
ATOM 4200 O O . GLY B 1 229 ? 0.37 8.922 2.867 1 97.75 229 GLY B O 1
ATOM 4201 N N . GLN B 1 230 ? -1.049 10.469 3.65 1 97.31 230 GLN B N 1
ATOM 4202 C CA . GLN B 1 230 ? -2.182 10.086 2.816 1 97.31 230 GLN B CA 1
ATOM 4203 C C . GLN B 1 230 ? -2.729 11.281 2.041 1 97.31 230 GLN B C 1
ATOM 4205 O O . GLN B 1 230 ? -3.027 12.32 2.627 1 97.31 230 GLN B O 1
ATOM 4210 N N . MET B 1 231 ? -2.734 11.109 0.774 1 97.12 231 MET B N 1
ATOM 4211 C CA . MET B 1 231 ? -3.375 12.07 -0.112 1 97.12 231 MET B CA 1
ATOM 4212 C C . MET B 1 231 ? -4.75 11.586 -0.548 1 97.12 231 MET B C 1
ATOM 4214 O O . MET B 1 231 ? -4.875 10.5 -1.129 1 97.12 231 MET B O 1
ATOM 4218 N N . ILE B 1 232 ? -5.762 12.336 -0.263 1 95.81 232 ILE B N 1
ATOM 4219 C CA . ILE B 1 232 ? -7.133 12.023 -0.657 1 95.81 232 ILE B CA 1
ATOM 4220 C C . ILE B 1 232 ? -7.605 13.031 -1.708 1 95.81 232 ILE B C 1
ATOM 4222 O O . ILE B 1 232 ? -7.766 14.219 -1.414 1 95.81 232 ILE B O 1
ATOM 4226 N N . TYR B 1 233 ? -7.91 12.562 -2.869 1 95.88 233 TYR B N 1
ATOM 4227 C CA . TYR B 1 233 ? -8.352 13.438 -3.949 1 95.88 233 TYR B CA 1
ATOM 4228 C C . TYR B 1 233 ? -9.875 13.539 -3.982 1 95.88 233 TYR B C 1
ATOM 4230 O O . TYR B 1 233 ? -10.57 12.594 -3.619 1 95.88 233 TYR B O 1
ATOM 4238 N N . ALA B 1 234 ? -10.312 14.609 -4.441 1 95 234 ALA B N 1
ATOM 4239 C CA . ALA B 1 234 ? -11.75 14.867 -4.496 1 95 234 ALA B CA 1
ATOM 4240 C C . ALA B 1 234 ? -12.453 13.867 -5.41 1 95 234 ALA B C 1
ATOM 4242 O O . ALA B 1 234 ? -13.625 13.539 -5.203 1 95 234 ALA B O 1
ATOM 4243 N N . ASN B 1 235 ? -11.742 13.297 -6.363 1 93.56 235 ASN B N 1
ATOM 4244 C CA . ASN B 1 235 ? -12.336 12.367 -7.324 1 93.56 235 ASN B CA 1
ATOM 4245 C C . ASN B 1 235 ? -12.383 10.945 -6.773 1 93.56 235 ASN B C 1
ATOM 4247 O O . ASN B 1 235 ? -12.828 10.023 -7.461 1 93.56 235 ASN B O 1
ATOM 4251 N N . GLY B 1 236 ? -11.844 10.781 -5.66 1 91.5 236 GLY B N 1
ATOM 4252 C CA . GLY B 1 236 ? -11.969 9.484 -5.02 1 91.5 236 GLY B CA 1
ATOM 4253 C C . GLY B 1 236 ? -10.672 8.695 -5.004 1 91.5 236 GLY B C 1
ATOM 4254 O O . GLY B 1 236 ? -10.562 7.688 -4.305 1 91.5 236 GLY B O 1
ATOM 4255 N N . VAL B 1 237 ? -9.711 9.156 -5.75 1 93.75 237 VAL B N 1
ATOM 4256 C CA . VAL B 1 237 ? -8.406 8.492 -5.758 1 93.75 237 VAL B CA 1
ATOM 4257 C C . VAL B 1 237 ? -7.684 8.766 -4.441 1 93.75 237 VAL B C 1
ATOM 4259 O O . VAL B 1 237 ? -7.797 9.859 -3.877 1 93.75 237 VAL B O 1
ATOM 4262 N N . ARG B 1 238 ? -6.988 7.797 -3.934 1 95.81 238 ARG B N 1
ATOM 4263 C CA . ARG B 1 238 ? -6.242 7.934 -2.684 1 95.81 238 ARG B CA 1
ATOM 4264 C C . ARG B 1 238 ? -4.828 7.387 -2.828 1 95.81 238 ARG B C 1
ATOM 4266 O O . ARG B 1 238 ? -4.621 6.332 -3.434 1 95.81 238 ARG B O 1
ATOM 4273 N N . PHE B 1 239 ? -3.924 8.125 -2.338 1 96.56 239 PHE B N 1
ATOM 4274 C CA . PHE B 1 239 ? -2.553 7.641 -2.256 1 96.56 239 PHE B CA 1
ATOM 4275 C C . PHE B 1 239 ? -2.068 7.625 -0.81 1 96.56 239 PHE B C 1
ATOM 4277 O O . PHE B 1 239 ? -2.203 8.625 -0.096 1 96.56 239 PHE B O 1
ATOM 4284 N N . VAL B 1 240 ? -1.591 6.578 -0.347 1 97.25 240 VAL B N 1
ATOM 4285 C CA . VAL B 1 240 ? -0.951 6.445 0.958 1 97.25 240 VAL B CA 1
ATOM 4286 C C . VAL B 1 240 ? 0.483 5.953 0.783 1 97.25 240 VAL B C 1
ATOM 4288 O O . VAL B 1 240 ? 0.717 4.91 0.166 1 97.25 240 VAL B O 1
ATOM 4291 N N . GLY B 1 241 ? 1.482 6.746 1.329 1 97.88 241 GLY B N 1
ATOM 4292 C CA . GLY B 1 241 ? 2.857 6.305 1.16 1 97.88 241 GLY B CA 1
ATOM 4293 C C . GLY B 1 241 ? 3.877 7.344 1.589 1 97.88 241 GLY B C 1
ATOM 4294 O O . GLY B 1 241 ? 3.566 8.234 2.383 1 97.88 241 GLY B O 1
ATOM 4295 N N . GLN B 1 242 ? 5.035 7.082 1.109 1 98.19 242 GLN B N 1
ATOM 4296 C CA . GLN B 1 242 ? 6.16 7.926 1.502 1 98.19 242 GLN B CA 1
ATOM 4297 C C . GLN B 1 242 ? 6.359 9.07 0.514 1 98.19 242 GLN B C 1
ATOM 4299 O O . GLN B 1 242 ? 6.242 8.883 -0.699 1 98.19 242 GLN B O 1
ATOM 4304 N N . PHE B 1 243 ? 6.59 10.219 1.034 1 97.75 243 PHE B N 1
ATOM 4305 C CA . PHE B 1 243 ? 6.934 11.406 0.267 1 97.75 243 PHE B CA 1
ATOM 4306 C C . PHE B 1 243 ? 8.336 11.891 0.618 1 97.75 243 PHE B C 1
ATOM 4308 O O . PHE B 1 243 ? 8.789 11.734 1.755 1 97.75 243 PHE B O 1
ATOM 4315 N N . ARG B 1 244 ? 9.008 12.375 -0.35 1 97.38 244 ARG B N 1
ATOM 4316 C CA . ARG B 1 244 ? 10.281 13.07 -0.156 1 97.38 244 ARG B CA 1
ATOM 4317 C C . ARG B 1 244 ? 10.32 14.375 -0.944 1 97.38 244 ARG B C 1
ATOM 4319 O O . ARG B 1 244 ? 10.25 14.359 -2.174 1 97.38 244 ARG B O 1
ATOM 4326 N N . LYS B 1 245 ? 10.383 15.453 -0.219 1 96.25 245 LYS B N 1
ATOM 4327 C CA . LYS B 1 245 ? 10.43 16.797 -0.81 1 96.25 245 LYS B CA 1
ATOM 4328 C C . LYS B 1 245 ? 9.273 17 -1.779 1 96.25 245 LYS B C 1
ATOM 4330 O O . LYS B 1 245 ? 9.477 17.453 -2.91 1 96.25 245 LYS B O 1
ATOM 4335 N N . GLY B 1 246 ? 8.125 16.484 -1.366 1 96.62 246 GLY B N 1
ATOM 4336 C CA . GLY B 1 246 ? 6.895 16.766 -2.094 1 96.62 246 GLY B CA 1
ATOM 4337 C C . GLY B 1 246 ? 6.605 15.742 -3.182 1 96.62 246 GLY B C 1
ATOM 4338 O O . GLY B 1 246 ? 5.574 15.828 -3.855 1 96.62 246 GLY B O 1
ATOM 4339 N N . GLN B 1 247 ? 7.531 14.812 -3.328 1 96.25 247 GLN B N 1
ATOM 4340 C CA . GLN B 1 247 ? 7.336 13.789 -4.352 1 96.25 247 GLN B CA 1
ATOM 4341 C C . GLN B 1 247 ? 7.047 12.43 -3.721 1 96.25 247 GLN B C 1
ATOM 4343 O O . GLN B 1 247 ? 7.566 12.109 -2.646 1 96.25 247 GLN B O 1
ATOM 4348 N N . ARG B 1 248 ? 6.25 11.688 -4.453 1 95.88 248 ARG B N 1
ATOM 4349 C CA . ARG B 1 248 ? 6.07 10.305 -4.016 1 95.88 248 ARG B CA 1
ATOM 4350 C C . ARG B 1 248 ? 7.344 9.492 -4.234 1 95.88 248 ARG B C 1
ATOM 4352 O O . ARG B 1 248 ? 7.77 9.297 -5.375 1 95.88 248 ARG B O 1
ATOM 4359 N N . LYS B 1 249 ? 8.031 9.117 -3.271 1 96.5 249 LYS B N 1
ATOM 4360 C CA . LYS B 1 249 ? 9.273 8.359 -3.336 1 96.5 249 LYS B CA 1
ATOM 4361 C C . LYS B 1 249 ? 9.352 7.328 -2.213 1 96.5 249 LYS B C 1
ATOM 4363 O O . LYS B 1 249 ? 9.422 7.688 -1.036 1 96.5 249 LYS B O 1
ATOM 4368 N N . GLY B 1 250 ? 9.391 6.082 -2.602 1 97.19 250 GLY B N 1
ATOM 4369 C CA . GLY B 1 250 ? 9.375 5.004 -1.625 1 97.19 250 GLY B CA 1
ATOM 4370 C C . GLY B 1 250 ? 8.125 4.148 -1.702 1 97.19 250 GLY B C 1
ATOM 4371 O O . GLY B 1 250 ? 7.43 4.141 -2.721 1 97.19 250 GLY B O 1
ATOM 4372 N N . PRO B 1 251 ? 7.84 3.393 -0.64 1 97.88 251 PRO B N 1
ATOM 4373 C CA . PRO B 1 251 ? 6.664 2.518 -0.672 1 97.88 251 PRO B CA 1
ATOM 4374 C C . PRO B 1 251 ? 5.352 3.295 -0.681 1 97.88 251 PRO B C 1
ATOM 4376 O O . PRO B 1 251 ? 5.258 4.367 -0.076 1 97.88 251 PRO B O 1
ATOM 4379 N N . GLY B 1 252 ? 4.355 2.713 -1.342 1 97.31 252 GLY B N 1
ATOM 4380 C CA . GLY B 1 252 ? 3.055 3.359 -1.357 1 97.31 252 GLY B CA 1
ATOM 4381 C C . GLY B 1 252 ? 1.987 2.535 -2.053 1 97.31 252 GLY B C 1
ATOM 4382 O O . GLY B 1 252 ? 2.285 1.497 -2.646 1 97.31 252 GLY B O 1
ATOM 4383 N N . VAL B 1 253 ? 0.794 2.984 -1.924 1 96.88 253 VAL B N 1
ATOM 4384 C CA . VAL B 1 253 ? -0.356 2.395 -2.6 1 96.88 253 VAL B CA 1
ATOM 4385 C C . VAL B 1 253 ? -1.269 3.498 -3.129 1 96.88 253 VAL B C 1
ATOM 4387 O O . VAL B 1 253 ? -1.502 4.5 -2.447 1 96.88 253 VAL B O 1
ATOM 4390 N N . GLN B 1 254 ? -1.615 3.33 -4.363 1 95.38 254 GLN B N 1
ATOM 4391 C CA . GLN B 1 254 ? -2.643 4.18 -4.957 1 95.38 254 GLN B CA 1
ATOM 4392 C C . GLN B 1 254 ? -3.928 3.395 -5.207 1 95.38 254 GLN B C 1
ATOM 4394 O O . GLN B 1 254 ? -3.904 2.338 -5.84 1 95.38 254 GLN B O 1
ATOM 4399 N N . THR B 1 255 ? -4.965 3.869 -4.676 1 94.31 255 THR B N 1
ATOM 4400 C CA . THR B 1 255 ? -6.281 3.268 -4.879 1 94.31 255 THR B CA 1
ATOM 4401 C C . THR B 1 255 ? -7.16 4.172 -5.738 1 94.31 255 THR B C 1
ATOM 4403 O O . THR B 1 255 ? -7.355 5.344 -5.418 1 94.31 255 THR B O 1
ATOM 4406 N N . GLU B 1 256 ? -7.711 3.557 -6.734 1 93.56 256 GLU B N 1
ATOM 4407 C CA . GLU B 1 256 ? -8.578 4.312 -7.633 1 93.56 256 GLU B CA 1
ATOM 4408 C C . GLU B 1 256 ? -10.023 4.316 -7.133 1 93.56 256 GLU B C 1
ATOM 4410 O O . GLU B 1 256 ? -10.359 3.582 -6.203 1 93.56 256 GLU B O 1
ATOM 4415 N N . CYS B 1 257 ? -10.828 5.141 -7.754 1 92.12 257 CYS B N 1
ATOM 4416 C CA . CYS B 1 257 ? -12.211 5.293 -7.316 1 92.12 257 CYS B CA 1
ATOM 4417 C C . CYS B 1 257 ? -13.008 4.023 -7.57 1 92.12 257 CYS B C 1
ATOM 4419 O O . CYS B 1 257 ? -14.008 3.762 -6.895 1 92.12 257 CYS B O 1
ATOM 4421 N N . ASP B 1 258 ? -12.547 3.215 -8.508 1 90.94 258 ASP B N 1
ATOM 4422 C CA . ASP B 1 258 ? -13.281 2.002 -8.852 1 90.94 258 ASP B CA 1
ATOM 4423 C C . ASP B 1 258 ? -12.727 0.792 -8.109 1 90.94 258 ASP B C 1
ATOM 4425 O O . ASP B 1 258 ? -13.188 -0.333 -8.305 1 90.94 258 ASP B O 1
ATOM 4429 N N . GLY B 1 259 ? -11.68 1.021 -7.375 1 88.25 259 GLY B N 1
ATOM 4430 C CA . GLY B 1 259 ? -11.195 -0.057 -6.527 1 88.25 259 GLY B CA 1
ATOM 4431 C C . GLY B 1 259 ? -9.875 -0.638 -7 1 88.25 259 GLY B C 1
ATOM 4432 O O . GLY B 1 259 ? -9.25 -1.435 -6.293 1 88.25 259 GLY B O 1
ATOM 4433 N N . ARG B 1 260 ? -9.43 -0.239 -8.172 1 93.75 260 ARG B N 1
ATOM 4434 C CA . ARG B 1 260 ? -8.102 -0.666 -8.609 1 93.75 260 ARG B CA 1
ATOM 4435 C C . ARG B 1 260 ? -7.027 -0.178 -7.648 1 93.75 260 ARG B C 1
ATOM 4437 O O . ARG B 1 260 ? -7.152 0.897 -7.059 1 93.75 260 ARG B O 1
ATOM 4444 N N . MET B 1 261 ? -5.93 -1.051 -7.578 1 94.06 261 MET B N 1
ATOM 4445 C CA . MET B 1 261 ? -4.867 -0.715 -6.637 1 94.06 261 MET B CA 1
ATOM 4446 C C . MET B 1 261 ? -3.494 -0.891 -7.277 1 94.06 261 MET B C 1
ATOM 4448 O O . MET B 1 261 ? -3.266 -1.856 -8.008 1 94.06 261 MET B O 1
ATOM 4452 N N . THR B 1 262 ? -2.67 0.059 -7.105 1 94.12 262 THR B N 1
ATOM 4453 C CA . THR B 1 262 ? -1.266 -0.035 -7.484 1 94.12 262 THR B CA 1
ATOM 4454 C C . THR B 1 262 ? -0.365 0.043 -6.254 1 94.12 262 THR B C 1
ATOM 4456 O O . THR B 1 262 ? -0.463 0.986 -5.469 1 94.12 262 THR B O 1
ATOM 4459 N N . VAL B 1 263 ? 0.392 -0.977 -6.055 1 95.81 263 VAL B N 1
ATOM 4460 C CA . VAL B 1 263 ? 1.227 -1.104 -4.863 1 95.81 263 VAL B CA 1
ATOM 4461 C C . VAL B 1 263 ? 2.688 -1.269 -5.27 1 95.81 263 VAL B C 1
ATOM 4463 O O . VAL B 1 263 ? 3.008 -2.078 -6.145 1 95.81 263 VAL B O 1
ATOM 4466 N N . GLY B 1 264 ? 3.617 -0.5 -4.605 1 97.25 264 GLY B N 1
ATOM 4467 C CA . GLY B 1 264 ? 5.023 -0.712 -4.91 1 97.25 264 GLY B CA 1
ATOM 4468 C C . GLY B 1 264 ? 5.91 0.437 -4.465 1 97.25 264 GLY B C 1
ATOM 4469 O O . GLY B 1 264 ? 5.66 1.056 -3.43 1 97.25 264 GLY B O 1
ATOM 4470 N N . ARG B 1 265 ? 6.98 0.546 -5.164 1 97.19 265 ARG B N 1
ATOM 4471 C CA . ARG B 1 265 ? 7.957 1.587 -4.859 1 97.19 265 ARG B CA 1
ATOM 4472 C C . ARG B 1 265 ? 7.906 2.707 -5.895 1 97.19 265 ARG B C 1
ATOM 4474 O O . ARG B 1 265 ? 8.102 2.465 -7.086 1 97.19 265 ARG B O 1
ATOM 4481 N N . TRP B 1 266 ? 7.637 3.885 -5.434 1 95.69 266 TRP B N 1
ATOM 4482 C CA . TRP B 1 266 ? 7.688 5.066 -6.289 1 95.69 266 TRP B CA 1
ATOM 4483 C C . TRP B 1 266 ? 9.094 5.652 -6.324 1 95.69 266 TRP B C 1
ATOM 4485 O O . TRP B 1 266 ? 9.773 5.719 -5.297 1 95.69 266 TRP B O 1
ATOM 4495 N N . ARG B 1 267 ? 9.469 6.051 -7.426 1 94.06 267 ARG B N 1
ATOM 4496 C CA . ARG B 1 267 ? 10.828 6.555 -7.617 1 94.06 267 ARG B CA 1
ATOM 4497 C C . ARG B 1 267 ? 10.82 8.047 -7.953 1 94.06 267 ARG B C 1
ATOM 4499 O O . ARG B 1 267 ? 11.844 8.602 -8.359 1 94.06 267 ARG B O 1
ATOM 4506 N N . GLY B 1 268 ? 9.656 8.664 -7.824 1 90.69 268 GLY B N 1
ATOM 4507 C CA . GLY B 1 268 ? 9.523 10.062 -8.188 1 90.69 268 GLY B CA 1
ATOM 4508 C C . GLY B 1 268 ? 9.016 10.273 -9.602 1 90.69 268 GLY B C 1
ATOM 4509 O O . GLY B 1 268 ? 9.18 9.398 -10.453 1 90.69 268 GLY B O 1
ATOM 4510 N N . LEU B 1 269 ? 8.359 11.422 -9.844 1 84.69 269 LEU B N 1
ATOM 4511 C CA . LEU B 1 269 ? 7.926 11.844 -11.164 1 84.69 269 LEU B CA 1
ATOM 4512 C C . LEU B 1 269 ? 6.973 10.82 -11.773 1 84.69 269 LEU B C 1
ATOM 4514 O O . LEU B 1 269 ? 7.086 10.492 -12.961 1 84.69 269 LEU B O 1
ATOM 4518 N N . GLY B 1 270 ? 6.293 10.219 -10.984 1 85.81 270 GLY B N 1
ATOM 4519 C CA . GLY B 1 270 ? 5.234 9.336 -11.438 1 85.81 270 GLY B CA 1
ATOM 4520 C C . GLY B 1 270 ? 5.75 7.98 -11.891 1 85.81 270 GLY B C 1
ATOM 4521 O O . GLY B 1 270 ? 5.027 7.227 -12.547 1 85.81 270 GLY B O 1
ATOM 4522 N N . ARG B 1 271 ? 7 7.703 -11.578 1 90.88 271 ARG B N 1
ATOM 4523 C CA . ARG B 1 271 ? 7.586 6.426 -11.984 1 90.88 271 ARG B CA 1
ATOM 4524 C C . ARG B 1 271 ? 7.668 5.465 -10.805 1 90.88 271 ARG B C 1
ATOM 4526 O O . ARG B 1 271 ? 7.727 5.895 -9.648 1 90.88 271 ARG B O 1
ATOM 4533 N N . GLY B 1 272 ? 7.641 4.223 -11.102 1 93.31 272 GLY B N 1
ATOM 4534 C CA . GLY B 1 272 ? 7.766 3.215 -10.062 1 93.31 272 GLY B CA 1
ATOM 4535 C C . GLY B 1 272 ? 7.52 1.804 -10.562 1 93.31 272 GLY B C 1
ATOM 4536 O O . GLY B 1 272 ? 7.512 1.562 -11.766 1 93.31 272 GLY B O 1
ATOM 4537 N N . GLY B 1 273 ? 7.445 0.896 -9.719 1 94.44 273 GLY B N 1
ATOM 4538 C CA . GLY B 1 273 ? 7.191 -0.498 -10.055 1 94.44 273 GLY B CA 1
ATOM 4539 C C . GLY B 1 273 ? 6.66 -1.303 -8.883 1 94.44 273 GLY B C 1
ATOM 4540 O O . GLY B 1 273 ? 6.875 -0.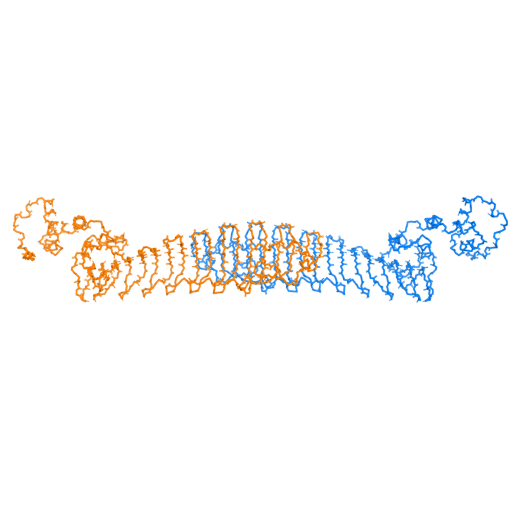941 -7.727 1 94.44 273 GLY B O 1
ATOM 4541 N N . GLY B 1 274 ? 5.926 -2.34 -9.242 1 95.81 274 GLY B N 1
ATOM 4542 C CA . GLY B 1 274 ? 5.336 -3.201 -8.227 1 95.81 274 GLY B CA 1
ATOM 4543 C C . GLY B 1 274 ? 4.184 -4.035 -8.758 1 95.81 274 GLY B C 1
ATOM 4544 O O . GLY B 1 274 ? 4.332 -4.75 -9.75 1 95.81 274 GLY B O 1
ATOM 4545 N N . ALA B 1 275 ? 3.082 -3.959 -8.086 1 96.06 275 ALA B N 1
ATOM 4546 C CA . ALA B 1 275 ? 1.904 -4.754 -8.43 1 96.06 275 ALA B CA 1
ATOM 4547 C C . ALA B 1 275 ? 0.708 -3.855 -8.734 1 96.06 275 ALA B C 1
ATOM 4549 O O . ALA B 1 275 ? 0.585 -2.762 -8.172 1 96.06 275 ALA B O 1
ATOM 4550 N N . HIS B 1 276 ? -0.085 -4.293 -9.641 1 93.31 276 HIS B N 1
ATOM 4551 C CA . HIS B 1 276 ? -1.382 -3.689 -9.93 1 93.31 276 HIS B CA 1
ATOM 4552 C C . HIS B 1 276 ? -2.502 -4.719 -9.836 1 93.31 276 HIS B C 1
ATOM 4554 O O . HIS B 1 276 ? -2.357 -5.844 -10.32 1 93.31 276 HIS B O 1
ATOM 4560 N N . ILE B 1 277 ? -3.498 -4.379 -9.156 1 93.88 277 ILE B N 1
ATOM 4561 C CA . ILE B 1 277 ? -4.664 -5.25 -9.023 1 93.88 277 ILE B CA 1
ATOM 4562 C C . ILE B 1 277 ? -5.875 -4.594 -9.68 1 93.88 277 ILE B C 1
ATOM 4564 O O . ILE B 1 277 ? -6.277 -3.492 -9.305 1 93.88 277 ILE B O 1
ATOM 4568 N N . ASP B 1 278 ? -6.465 -5.332 -10.594 1 92.81 278 ASP B N 1
ATOM 4569 C CA . ASP B 1 278 ? -7.652 -4.832 -11.273 1 92.81 278 ASP B CA 1
ATOM 4570 C C . ASP B 1 278 ? -8.914 -5.129 -10.469 1 92.81 278 ASP B C 1
ATOM 4572 O O . ASP B 1 278 ? -8.867 -5.832 -9.461 1 92.81 278 ASP B O 1
ATOM 4576 N N . THR B 1 279 ? -10 -4.574 -10.914 1 91.62 279 THR B N 1
ATOM 4577 C CA . THR B 1 279 ? -11.266 -4.68 -10.195 1 91.62 279 THR B CA 1
ATOM 4578 C C . THR B 1 279 ? -11.734 -6.129 -10.148 1 91.62 279 THR B C 1
ATOM 4580 O O . THR B 1 279 ? -12.422 -6.531 -9.203 1 91.62 279 THR B O 1
ATOM 4583 N N . ASP B 1 280 ? -11.328 -6.938 -11.102 1 90.75 280 ASP B N 1
ATOM 4584 C CA . ASP B 1 280 ? -11.781 -8.32 -11.156 1 90.75 280 ASP B CA 1
ATOM 4585 C C . ASP B 1 280 ? -10.82 -9.242 -10.406 1 90.75 280 ASP B C 1
ATOM 4587 O O . ASP B 1 280 ? -11.008 -10.461 -10.383 1 90.75 280 ASP B O 1
ATOM 4591 N N . GLY B 1 281 ? -9.766 -8.641 -9.922 1 89.56 281 GLY B N 1
ATOM 4592 C CA . GLY B 1 281 ? -8.828 -9.438 -9.148 1 89.56 281 GLY B CA 1
ATOM 4593 C C . GLY B 1 281 ? -7.582 -9.82 -9.93 1 89.56 281 GLY B C 1
ATOM 4594 O O . GLY B 1 281 ? -6.684 -10.469 -9.391 1 89.56 281 GLY B O 1
ATOM 4595 N N . THR B 1 282 ? -7.551 -9.391 -11.203 1 93.06 282 THR B N 1
ATOM 4596 C CA . THR B 1 282 ? -6.371 -9.672 -12.016 1 93.06 282 THR B CA 1
ATOM 4597 C C . THR B 1 282 ? -5.133 -9.008 -11.414 1 93.06 282 THR B C 1
ATOM 4599 O O . THR B 1 282 ? -5.172 -7.832 -11.039 1 93.06 282 THR B O 1
ATOM 4602 N N . PHE B 1 283 ? -4.137 -9.812 -11.328 1 93.94 283 PHE B N 1
ATOM 4603 C CA . PHE B 1 283 ? -2.867 -9.367 -10.766 1 93.94 283 PHE B CA 1
ATOM 4604 C C . PHE B 1 283 ? -1.869 -9.055 -11.875 1 93.94 283 PHE B C 1
ATOM 4606 O O . PHE B 1 283 ? -1.775 -9.789 -12.859 1 93.94 283 PHE B O 1
ATOM 4613 N N . TYR B 1 284 ? -1.155 -7.961 -11.664 1 92.31 284 TYR B N 1
ATOM 4614 C CA . TYR B 1 284 ? -0.062 -7.609 -12.562 1 92.31 284 TYR B CA 1
ATOM 4615 C C . TYR B 1 284 ? 1.213 -7.316 -11.781 1 92.31 284 TYR B C 1
ATOM 4617 O O . TYR B 1 284 ? 1.17 -6.672 -10.734 1 92.31 284 TYR B O 1
ATOM 4625 N N . GLN B 1 285 ? 2.307 -7.852 -12.18 1 94.25 285 GLN B N 1
ATOM 4626 C CA . GLN B 1 285 ? 3.602 -7.273 -11.836 1 94.25 285 GLN B CA 1
ATOM 4627 C C . GLN B 1 285 ? 4.129 -6.387 -12.953 1 94.25 285 GLN B C 1
ATOM 4629 O O . GLN B 1 285 ? 4.215 -6.816 -14.109 1 94.25 285 GLN B O 1
ATOM 4634 N N . CYS B 1 286 ? 4.453 -5.129 -12.594 1 91.44 286 CYS B N 1
ATOM 4635 C CA . CYS B 1 286 ? 4.758 -4.199 -13.672 1 91.44 286 CYS B CA 1
ATOM 4636 C C . CYS B 1 286 ? 5.559 -3.008 -13.156 1 91.44 286 CYS B C 1
ATOM 4638 O O . CYS B 1 286 ? 5.844 -2.918 -11.961 1 91.44 286 CYS B O 1
ATOM 4640 N N . GLU B 1 287 ? 6.02 -2.295 -14.109 1 91.38 287 GLU B N 1
ATOM 4641 C CA . GLU B 1 287 ? 6.5 -0.936 -13.875 1 91.38 287 GLU B CA 1
ATOM 4642 C C . GLU B 1 287 ? 5.527 0.098 -14.438 1 91.38 287 GLU B C 1
ATOM 4644 O O . GLU B 1 287 ? 4.637 -0.241 -15.219 1 91.38 287 GLU B O 1
ATOM 4649 N N . TRP B 1 288 ? 5.562 1.284 -13.898 1 87.38 288 TRP B N 1
ATOM 4650 C CA . TRP B 1 288 ? 4.707 2.342 -14.43 1 87.38 288 TRP B CA 1
ATOM 4651 C C . TRP B 1 288 ? 5.488 3.641 -14.602 1 87.38 288 TRP B C 1
ATOM 4653 O O . TRP B 1 288 ? 6.465 3.881 -13.891 1 87.38 288 TRP B O 1
ATOM 4663 N N . ALA B 1 289 ? 5.086 4.367 -15.523 1 86.75 289 ALA B N 1
ATOM 4664 C CA . ALA B 1 289 ? 5.613 5.699 -15.797 1 86.75 289 ALA B CA 1
ATOM 4665 C C . ALA B 1 289 ? 4.531 6.609 -16.375 1 86.75 289 ALA B C 1
ATOM 4667 O O . ALA B 1 289 ? 3.826 6.234 -17.312 1 86.75 289 ALA B O 1
ATOM 4668 N N . ASP B 1 290 ? 4.34 7.707 -15.75 1 80.5 290 ASP B N 1
ATOM 4669 C CA . ASP B 1 290 ? 3.406 8.734 -16.219 1 80.5 290 ASP B CA 1
ATOM 4670 C C . ASP B 1 290 ? 1.99 8.172 -16.328 1 80.5 290 ASP B C 1
ATOM 4672 O O . ASP B 1 290 ? 1.328 8.352 -17.359 1 80.5 290 ASP B O 1
ATOM 4676 N N . GLY B 1 291 ? 1.607 7.289 -15.438 1 74.25 291 GLY B N 1
ATOM 4677 C CA . GLY B 1 291 ? 0.245 6.789 -15.352 1 74.25 291 GLY B CA 1
ATOM 4678 C C . GLY B 1 291 ? -0.008 5.59 -16.25 1 74.25 291 GLY B C 1
ATOM 4679 O O . GLY B 1 291 ? -1.152 5.164 -16.406 1 74.25 291 GLY B O 1
ATOM 4680 N N . ARG B 1 292 ? 1.15 5.047 -16.984 1 80.31 292 ARG B N 1
ATOM 4681 C CA . ARG B 1 292 ? 1.029 3.898 -17.875 1 80.31 292 ARG B CA 1
ATOM 4682 C C . ARG B 1 292 ? 1.924 2.752 -17.422 1 80.31 292 ARG B C 1
ATOM 4684 O O . ARG B 1 292 ? 3.002 2.982 -16.875 1 80.31 292 ARG B O 1
ATOM 4691 N N . LEU B 1 293 ? 1.409 1.596 -17.578 1 78.38 293 LEU B N 1
ATOM 4692 C CA . LEU B 1 293 ? 2.238 0.43 -17.281 1 78.38 293 LEU B CA 1
ATOM 4693 C C . LEU B 1 293 ? 3.363 0.294 -18.312 1 78.38 293 LEU B C 1
ATOM 4695 O O . LEU B 1 293 ? 3.156 0.53 -19.5 1 78.38 293 LEU B O 1
ATOM 4699 N N . THR B 1 294 ? 4.52 0.09 -17.875 1 79.81 294 THR B N 1
ATOM 4700 C CA . THR B 1 294 ? 5.68 -0.054 -18.75 1 79.81 294 THR B CA 1
ATOM 4701 C C . THR B 1 294 ? 6.562 -1.213 -18.297 1 79.81 294 THR B C 1
ATOM 4703 O O . THR B 1 294 ? 6.273 -1.856 -17.297 1 79.81 294 THR B O 1
ATOM 4706 N N . GLY B 1 295 ? 7.453 -1.615 -19.141 1 78.94 295 GLY B N 1
ATOM 4707 C CA . GLY B 1 295 ? 8.406 -2.658 -18.781 1 78.94 295 GLY B CA 1
ATOM 4708 C C . GLY B 1 295 ? 7.859 -4.059 -19 1 78.94 295 GLY B C 1
ATOM 4709 O O . GLY B 1 295 ? 6.973 -4.266 -19.828 1 78.94 295 GLY B O 1
ATOM 4710 N N . ASP B 1 296 ? 8.422 -5.035 -18.328 1 84.38 296 ASP B N 1
ATOM 4711 C CA . ASP B 1 296 ? 7.969 -6.418 -18.406 1 84.38 296 ASP B CA 1
ATOM 4712 C C . ASP B 1 296 ? 6.77 -6.652 -17.484 1 84.38 296 ASP B C 1
ATOM 4714 O O . ASP B 1 296 ? 6.887 -6.531 -16.266 1 84.38 296 ASP B O 1
ATOM 4718 N N . VAL B 1 297 ? 5.664 -6.852 -18.172 1 88.81 297 VAL B N 1
ATOM 4719 C CA . VAL B 1 297 ? 4.426 -6.996 -17.406 1 88.81 297 VAL B CA 1
ATOM 4720 C C . VAL B 1 297 ? 4.016 -8.469 -17.359 1 88.81 297 VAL B C 1
ATOM 4722 O O . VAL B 1 297 ? 4.012 -9.148 -18.391 1 88.81 297 VAL B O 1
ATOM 4725 N N . THR B 1 298 ? 3.824 -8.945 -16.219 1 93.5 298 THR B N 1
ATOM 4726 C CA . THR B 1 298 ? 3.252 -10.273 -16.016 1 93.5 298 THR B CA 1
ATOM 4727 C C . THR B 1 298 ? 1.834 -10.18 -15.469 1 93.5 298 THR B C 1
ATOM 4729 O O . THR B 1 298 ? 1.593 -9.477 -14.484 1 93.5 298 THR B O 1
ATOM 4732 N N . ARG B 1 299 ? 0.91 -10.852 -16.109 1 93.38 299 ARG B N 1
ATOM 4733 C CA . ARG B 1 299 ? -0.494 -10.82 -15.719 1 93.38 299 ARG B CA 1
ATOM 4734 C C . ARG B 1 299 ? -0.96 -12.195 -15.25 1 93.38 299 ARG B C 1
ATOM 4736 O O . ARG B 1 299 ? -0.659 -13.211 -15.891 1 93.38 299 ARG B O 1
ATOM 4743 N N . ILE B 1 300 ? -1.617 -12.227 -14.164 1 94.12 300 ILE B N 1
ATOM 4744 C CA . ILE B 1 300 ? -2.264 -13.445 -13.68 1 94.12 300 ILE B CA 1
ATOM 4745 C C . ILE B 1 300 ? -3.756 -13.188 -13.484 1 94.12 300 ILE B C 1
ATOM 4747 O O . ILE B 1 300 ? -4.148 -12.383 -12.641 1 94.12 300 ILE B O 1
ATOM 4751 N N . LYS B 1 301 ? -4.547 -13.883 -14.148 1 93.44 301 LYS B N 1
ATOM 4752 C CA . LYS B 1 301 ? -5.992 -13.758 -14.016 1 93.44 301 LYS B CA 1
ATOM 4753 C C . LYS B 1 301 ? -6.508 -14.578 -12.836 1 93.44 301 LYS B C 1
ATOM 4755 O O . LYS B 1 301 ? -5.805 -15.453 -12.328 1 93.44 301 LYS B O 1
ATOM 4760 N N . PRO B 1 302 ? -7.703 -14.266 -12.398 1 89.56 302 PRO B N 1
ATOM 4761 C CA . PRO B 1 302 ? -8.258 -14.984 -11.25 1 89.56 302 PRO B CA 1
ATOM 4762 C C . PRO B 1 302 ? -8.336 -16.5 -11.477 1 89.56 302 PRO B C 1
ATOM 4764 O O . PRO B 1 302 ? -8.25 -17.266 -10.523 1 89.56 302 PRO B O 1
ATOM 4767 N N . ASP B 1 303 ? -8.438 -16.938 -12.742 1 89.12 303 ASP B N 1
ATOM 4768 C CA . ASP B 1 303 ? -8.539 -18.359 -13.047 1 89.12 303 ASP B CA 1
ATOM 4769 C C . ASP B 1 303 ? -7.152 -19 -13.125 1 89.12 303 ASP B C 1
ATOM 4771 O O . ASP B 1 303 ? -7.035 -20.203 -13.367 1 89.12 303 ASP B O 1
ATOM 4775 N N . GLY B 1 304 ? -6.156 -18.125 -13.023 1 88.88 304 GLY B N 1
ATOM 4776 C CA . GLY B 1 304 ? -4.801 -18.656 -13 1 88.88 304 GLY B CA 1
ATOM 4777 C C . GLY B 1 304 ? -4.062 -18.453 -14.312 1 88.88 304 GLY B C 1
ATOM 4778 O O . GLY B 1 304 ? -2.863 -18.719 -14.406 1 88.88 304 GLY B O 1
ATOM 4779 N N . ALA B 1 305 ? -4.793 -18.016 -15.336 1 93.06 305 ALA B N 1
ATOM 4780 C CA . ALA B 1 305 ? -4.156 -17.797 -16.641 1 93.06 305 ALA B CA 1
ATOM 4781 C C . ALA B 1 305 ? -3.033 -16.766 -16.531 1 93.06 305 ALA B C 1
ATOM 4783 O O . ALA B 1 305 ? -3.205 -15.711 -15.914 1 93.06 305 ALA B O 1
ATOM 4784 N N . ILE B 1 306 ? -1.901 -17.125 -17.094 1 94 306 ILE B N 1
ATOM 4785 C CA . ILE B 1 306 ? -0.72 -16.266 -17.016 1 94 306 ILE B CA 1
ATOM 4786 C C . ILE B 1 306 ? -0.374 -15.734 -18.391 1 94 306 ILE B C 1
ATOM 4788 O O . ILE B 1 306 ? -0.392 -16.469 -19.375 1 94 306 ILE B O 1
ATOM 4792 N N . THR B 1 307 ? -0.172 -14.5 -18.484 1 91.19 307 THR B N 1
ATOM 4793 C CA . THR B 1 307 ? 0.312 -13.875 -19.703 1 91.19 307 THR B CA 1
ATOM 4794 C C . THR B 1 307 ? 1.528 -13 -19.422 1 91.19 307 THR B C 1
ATOM 4796 O O . THR B 1 307 ? 1.489 -12.148 -18.531 1 91.19 307 THR B O 1
ATOM 4799 N N . ASN B 1 308 ? 2.584 -13.242 -20.062 1 87.06 308 ASN B N 1
ATOM 4800 C CA . ASN B 1 308 ? 3.762 -12.383 -19.969 1 87.06 308 ASN B CA 1
ATOM 4801 C C . ASN B 1 308 ? 3.799 -11.367 -21.109 1 87.06 308 ASN B C 1
ATOM 4803 O O . ASN B 1 308 ? 3.598 -11.719 -22.266 1 87.06 308 ASN B O 1
ATOM 4807 N N . ASN B 1 309 ? 4.02 -10.109 -20.766 1 79.88 309 ASN B N 1
ATOM 4808 C CA . ASN B 1 309 ? 4.109 -8.953 -21.656 1 79.88 309 ASN B CA 1
ATOM 4809 C C . ASN B 1 309 ? 2.855 -8.82 -22.516 1 79.88 309 ASN B C 1
ATOM 4811 O O . ASN B 1 309 ? 2.939 -8.797 -23.75 1 79.88 309 ASN B O 1
ATOM 4815 N N . PRO B 1 310 ? 1.729 -8.914 -21.812 1 62.31 310 PRO B N 1
ATOM 4816 C CA . PRO B 1 310 ? 0.483 -8.797 -22.578 1 62.31 310 PRO B CA 1
ATOM 4817 C C . PRO B 1 310 ? 0.385 -7.484 -23.359 1 62.31 310 PRO B C 1
ATOM 4819 O O . PRO B 1 310 ? -0.307 -7.414 -24.375 1 62.31 310 PRO B O 1
ATOM 4822 N N . LEU B 1 311 ? 0.821 -6.328 -22.672 1 60.19 311 LEU B N 1
ATOM 4823 C CA . LEU B 1 311 ? 0.677 -5.016 -23.297 1 60.19 311 LEU B CA 1
ATOM 4824 C C . LEU B 1 311 ? 1.407 -4.969 -24.625 1 60.19 311 LEU B C 1
ATOM 4826 O O . LEU B 1 311 ? 1.02 -4.219 -25.531 1 60.19 311 LEU B O 1
ATOM 4830 N N . ALA B 1 312 ? 2.582 -5.617 -24.797 1 52.16 312 ALA B N 1
ATOM 4831 C CA . ALA B 1 312 ? 3.17 -5.684 -26.141 1 52.16 312 ALA B CA 1
ATOM 4832 C C . ALA B 1 312 ? 2.211 -6.34 -27.125 1 52.16 312 ALA B C 1
ATOM 4834 O O . ALA B 1 312 ? 2.203 -6 -28.312 1 52.16 312 ALA B O 1
ATOM 4835 N N . VAL B 1 313 ? 1.514 -7.34 -26.672 1 46.56 313 VAL B N 1
ATOM 4836 C CA . VAL B 1 313 ? 0.628 -8.008 -27.625 1 46.56 313 VAL B CA 1
ATOM 4837 C C . VAL B 1 313 ? -0.683 -7.23 -27.75 1 46.56 313 VAL B C 1
ATOM 4839 O O . VAL B 1 313 ? -1.253 -7.125 -28.828 1 46.56 313 VAL B O 1
ATOM 4842 N N . ASP B 1 314 ? -1.384 -6.941 -26.641 1 44.31 314 ASP B N 1
ATOM 4843 C CA . ASP B 1 314 ? -2.693 -6.32 -26.797 1 44.31 314 ASP B CA 1
ATOM 4844 C C . ASP B 1 314 ? -2.562 -4.82 -27.047 1 44.31 314 ASP B C 1
ATOM 4846 O O . ASP B 1 314 ? -2.271 -4.059 -26.125 1 44.31 314 ASP B O 1
ATOM 4850 N N . GLN B 1 315 ? -1.97 -4.332 -28.156 1 39.03 315 GLN B N 1
ATOM 4851 C CA . GLN B 1 315 ? -2.115 -2.953 -28.625 1 39.03 315 GLN B CA 1
ATOM 4852 C C . GLN B 1 315 ? -3.322 -2.281 -27.969 1 39.03 315 GLN B C 1
ATOM 4854 O O . GLN B 1 315 ? -3.328 -1.065 -27.766 1 39.03 315 GLN B O 1
ATOM 4859 N N . ASP B 1 316 ? -4.562 -2.74 -28.141 1 35.41 316 ASP B N 1
ATOM 4860 C CA . ASP B 1 316 ? -5.84 -2.076 -27.906 1 35.41 316 ASP B CA 1
ATOM 4861 C C . ASP B 1 316 ? -6.016 -1.76 -26.422 1 35.41 316 ASP B C 1
ATOM 4863 O O . ASP B 1 316 ? -6.617 -0.743 -26.062 1 35.41 316 ASP B O 1
ATOM 4867 N N . ASP B 1 317 ? -6.109 -2.768 -25.5 1 36 317 ASP B N 1
ATOM 4868 C CA . ASP B 1 317 ? -6.719 -2.506 -24.203 1 36 317 ASP B CA 1
ATOM 4869 C C . ASP B 1 317 ? -5.695 -1.946 -23.219 1 36 317 ASP B C 1
ATOM 4871 O O . ASP B 1 317 ? -5.336 -2.611 -22.25 1 36 317 ASP B O 1
ATOM 4875 N N . ALA B 1 318 ? -4.711 -1.347 -23.625 1 38.81 318 ALA B N 1
ATOM 4876 C CA . ALA B 1 318 ? -3.93 -0.483 -22.75 1 38.81 318 ALA B CA 1
ATOM 4877 C C . ALA B 1 318 ? -4.836 0.293 -21.797 1 38.81 318 ALA B C 1
ATOM 4879 O O . ALA B 1 318 ? -5.395 1.327 -22.172 1 38.81 318 ALA B O 1
ATOM 4880 N N . GLN B 1 319 ? -5.652 -0.351 -21.094 1 39.03 319 GLN B N 1
ATOM 4881 C CA . GLN B 1 319 ? -6.441 0.452 -20.172 1 39.03 319 GLN B CA 1
ATOM 4882 C C . GLN B 1 319 ? -5.547 1.345 -19.312 1 39.03 319 GLN B C 1
ATOM 4884 O O . GLN B 1 319 ? -4.492 0.91 -18.844 1 39.03 319 GLN B O 1
ATOM 4889 N N . PRO B 1 320 ? -5.613 2.678 -19.609 1 39 320 PRO B N 1
ATOM 4890 C CA . PRO B 1 320 ? -4.961 3.639 -18.719 1 39 320 PRO B CA 1
ATOM 4891 C C . PRO B 1 320 ? -4.879 3.139 -17.281 1 39 320 PRO B C 1
ATOM 4893 O O . PRO B 1 320 ? -5.809 2.494 -16.781 1 39 320 PRO B O 1
ATOM 4896 N N . LEU B 1 321 ? -3.783 2.521 -16.969 1 39.88 321 LEU B N 1
ATOM 4897 C CA . LEU B 1 321 ? -3.689 2.533 -15.516 1 39.88 321 LEU B CA 1
ATOM 4898 C C . LEU B 1 321 ? -4.16 3.869 -14.953 1 39.88 321 LEU B C 1
ATOM 4900 O O . LEU B 1 321 ? -3.771 4.93 -15.445 1 39.88 321 LEU B O 1
ATOM 4904 N N . PRO B 1 322 ? -5.383 4.117 -14.312 1 31.52 322 PRO B N 1
ATOM 4905 C CA . PRO B 1 322 ? -5.789 5.422 -13.789 1 31.52 322 PRO B CA 1
ATOM 4906 C C . PRO B 1 322 ? -4.664 6.141 -13.047 1 31.52 322 PRO B C 1
ATOM 4908 O O . PRO B 1 322 ? -3.773 5.488 -12.492 1 31.52 322 PRO B O 1
#

Sequence (644 aa):
MAPLGDPMPPSDAFLVLPDELIVAIVVATRSASAICRLEATCHRMARICGDDSLWRQLYTVCYGEPLHRQFANYGKDWRWLYRAVASAPTAPAATGPHRSVRESVVFMGDLVNGEPHGYGLAVEMADEAAACKTEQILNRHGVLSTFEGAWAGGREHGHGVEEIAGQGVYTGTWAAGARDGHGACAWAGGENYIGEWRAGKKHGAGTYTWSNSDRYQGMWQDDLEDGFGQMIYANGVRFVGQFRKGQRKGPGVQTECDGRMTVGRWRGLGRGGGAHIDTDGTFYQCEWADGRLTGDVTRIKPDGAITNNPLAVDQDDAQPLPMAPLGDPMPPSDAFLVLPDELIVAIVVATRSASAICRLEATCHRMARICGDDSLWRQLYTVCYGEPLHRQFANYGKDWRWLYRAVASAPTAPAATGPHRSVRESVVFMGDLVNGEPHGYGLAVEMADEAAACKTEQILNRHGVLSTFEGAWAGGREHGHGVEEIAGQGVYTGTWAAGARDGHGACAWAGGENYIGEWRAGKKHGAGTYTWSNSDRYQGMWQDDLEDGFGQMIYANGVRFVGQFRKGQRKGPGVQTECDGRMTVGRWRGLGRGGGAHIDTDGTFYQCEWADGRLTGDVTRIKPDGAITNNPLAVDQDDAQPLP

Nearest PDB structures (foldseek):
  6t69-assembly1_A-2  TM=9.207E-01  e=2.822E-17  Toxoplasma gondii VEG
  6t4r-assembly1_CCC  TM=9.185E-01  e=1.666E-17  Trypanosoma brucei
  6t68-assembly1_B  TM=9.187E-01  e=3.873E-17  Trypanosoma brucei
  8j07-assembly1_d  TM=7.973E-01  e=4.157E-13  Homo sapiens
  7jrj-assembly1_F  TM=5.543E-01  e=4.871E-10  Chlamydomonas reinhardtii

InterPro domains:
  IPR001810 F-box domain [PF12937] (15-59)
  IPR003409 MORN repeat [PF02493] (107-120)
  IPR003409 MORN repeat [PF02493] (147-163)
  IPR003409 MORN repeat [PF02493] (170-190)
  IPR003409 MORN repeat [PF02493] (193-215)
  IPR003409 MORN repeat [PF02493] (216-237)
  IPR003409 MORN repeat [PF02493] (239-255)
  IPR003409 MORN repeat [SM00698] (145-166)
  IPR003409 MORN repeat [SM00698] (168-189)
  IPR003409 MORN repeat [SM00698] (191-212)
  IPR003409 MORN repeat [SM00698] (214-235)
  IPR003409 MORN repeat [SM00698] (237-258)
  IPR036047 F-box-like domain superfamily [SSF81383] (5-84)

Secondary structure (DSSP, 8-state):
-----------GGGGGS-HHHHHHHHHHH--HHHHHHHHTT-HHHHHHHH-HHHHHHHHHHHH-S-S-SSTGGGT--HHHHHHHHHS-S--TT--EEEEEEETTEEEEEEEETTEEEEEEEEEEESSHHHHT-HHHHHTTTTEEEEEEEEEETTEEEEEEEEEETTTEEEEEEEETTEEEEEEEEEETTS-EEEEEEETTEEEEEEEEE-TTS-EEEEEEETTEEEEEEEEE-TTS-EEEEEEETTEEEEEEEEE-TTS-EEEEEEEETTEEEEEEE-TT--EEEEEEETTEEEEEEEEE-TT--EEESHHHH-SS------/-----------TTGGGS-HHHHHHHHHHH--HHHHHHHHTT-HHHHHHHH-HHHHHHHHHHHH-S-S-SSTGGGT--HHHHHHHHHS-S--TT--EEEEEEETTEEEEEEEETTEEEEEEEEEEESSHHHHT-HHHHHTTTTEEEEEEEEEETTEEEEEEEEEETTTEEEEEEEETTEEEEEEEEEETTS-EEEEEEETTEEEEEEEEE-TTS-EEEEEEETTEEEEEEEEE-TTS-EEEEEEETTEEEEEEEEE-TTS-EEEEEEEETTEEEEEEE-TT--EEEEEEETTEEEEEEEEE-TT--EEESHHHH-SS------

pLDDT: mean 88.23, std 14.65, range [27.55, 98.19]

Solvent-accessible surface area (backbone atoms only — not comparable to full-atom values): 31980 Å² total; per-residue (Å²): 130,76,77,78,72,83,78,71,76,76,57,80,68,61,75,69,51,54,68,70,56,47,50,51,53,54,44,69,62,76,35,69,70,58,43,53,54,46,23,71,69,43,69,69,38,28,55,54,62,64,32,53,67,51,32,43,51,39,36,39,74,73,63,46,72,72,82,72,82,53,45,62,82,72,72,44,52,40,57,49,53,39,38,8,66,68,37,64,72,53,62,68,66,39,67,43,52,30,17,38,66,59,71,28,32,26,35,35,21,27,24,52,62,46,26,45,27,48,53,35,38,37,38,30,32,79,40,46,73,53,44,71,33,66,67,37,56,70,68,52,60,54,52,45,31,37,39,41,32,28,27,48,91,57,22,44,23,45,52,36,39,35,38,36,62,90,47,32,38,38,41,32,26,24,51,86,58,22,42,30,42,54,34,37,35,41,37,68,78,53,29,35,37,29,28,26,27,48,80,62,25,40,24,48,51,34,29,38,33,41,63,78,56,29,32,39,43,32,26,25,47,80,67,22,41,33,40,43,34,37,39,40,41,68,80,48,34,33,35,39,30,26,24,50,82,61,29,52,38,37,25,25,38,38,34,42,66,79,59,27,36,38,33,19,40,29,71,31,89,59,23,34,39,32,33,37,35,43,76,80,55,29,37,31,39,32,26,34,45,74,53,33,75,37,82,73,28,38,37,35,39,78,89,35,54,72,40,74,40,47,67,78,68,45,72,78,74,64,64,67,46,122,131,78,78,79,71,81,80,71,78,78,56,81,69,62,75,71,50,56,68,69,56,49,52,52,53,53,44,69,62,76,38,67,68,58,43,54,55,45,24,70,68,43,68,68,37,29,56,56,61,65,32,53,66,51,31,42,50,39,34,38,74,74,64,47,73,74,83,71,82,53,47,59,83,74,70,45,53,38,56,49,51,40,38,7,67,67,37,64,73,52,61,68,65,39,68,42,53,30,17,37,66,59,72,28,32,27,35,35,20,26,23,52,62,46,26,45,28,49,52,36,37,36,38,30,33,78,38,49,72,53,43,72,33,65,66,35,55,70,67,53,59,54,51,46,32,37,38,41,32,30,26,48,90,57,22,44,24,45,53,35,39,35,38,36,62,92,45,31,40,37,41,32,27,25,50,84,57,23,41,29,43,54,35,36,36,41,37,67,79,55,29,34,37,29,30,26,28,50,81,62,24,41,24,48,51,34,30,38,34,42,64,78,56,29,33,38,42,31,26,25,47,80,68,21,40,32,41,41,34,37,38,40,40,68,81,49,35,34,37,37,31,27,24,49,81,60,29,52,37,37,26,26,37,39,35,41,66,80,60,29,36,39,34,18,39,31,70,30,87,57,25,33,40,34,34,35,35,44,76,82,55,31,36,30,40,34,27,34,44,74,51,32,74,37,80,75,28,39,35,35,39,78,89,36,54,72,40,73,40,47,67,78,67,44,74,78,75,64,62,70,44,122

Organism: NCBI:txid1605721